Protein AF-A0AAV0PNU4-F1 (afdb_monomer_lite)

pLDDT: mean 87.77, std 17.34, range [29.95, 98.75]

Foldseek 3Di:
DDDDDDDDDDDDPDPPPPPPPPPPPDPPQPQDQVCVLCDPCNLVVLQVQDDPPFPQNVLADPVLLSVLCVLVVCQLGDPHVVVSSVSVVLLQVLLCVQCVSRRHQFDPPFDQQEDCVPVVQHADPPHRFFFGASLGGGHRVLQCVLCVSRVHNSRVCVCCLSVHSNSRSSSSSVCCVPFQVVCVVVHSLSSCCRSPVVVSPPPDDPDLLVVADPQFPQSVQQDPVLLVLLCVLVVCQLPDPDVQLSLLSVLLLQLQLCLVCVSRRHQFDPVQDAQEDDDPQQHADPPHRFFFGASLGGGHRVLQCVLCVSVVHRSRVCVCVLSVHSNSRSSSSSVLCVPFQVVCSVVASQSSCCRSPVCCAPPNPPPSQVSSLVSSCVSCVVVVHDRDPDNHD

InterPro domains:
  IPR000726 Glycoside hydrolase, family 19, catalytic [PF00182] (38-181)
  IPR000726 Glycoside hydrolase, family 19, catalytic [PF00182] (213-341)
  IPR000726 Glycoside hydrolase, family 19, catalytic [PS00773] (54-76)
  IPR023346 Lysozyme-like domain superfamily [SSF53955] (34-213)
  IPR023346 Lysozyme-like domain superfamily [SSF53955] (214-393)

Structure (mmCIF, N/CA/C/O backbone):
data_AF-A0AAV0PNU4-F1
#
_entry.id   AF-A0AAV0PNU4-F1
#
loop_
_atom_site.group_PDB
_atom_site.id
_atom_site.type_symbol
_atom_site.label_atom_id
_atom_site.label_alt_id
_atom_site.label_comp_id
_atom_site.label_asym_id
_atom_site.label_entity_id
_atom_site.label_seq_id
_atom_site.pdbx_PDB_ins_code
_atom_site.Cartn_x
_atom_site.Cartn_y
_atom_site.Cartn_z
_atom_site.occupancy
_atom_site.B_iso_or_equiv
_atom_site.auth_seq_id
_atom_site.auth_comp_id
_atom_site.auth_asym_id
_atom_site.auth_atom_id
_atom_site.pdbx_PDB_model_num
ATOM 1 N N . MET A 1 1 ? -22.277 74.198 -39.402 1.00 39.94 1 MET A N 1
ATOM 2 C CA . MET A 1 1 ? -22.805 73.094 -40.238 1.00 39.94 1 MET A CA 1
ATOM 3 C C . MET A 1 1 ? -21.822 71.935 -40.159 1.00 39.94 1 MET A C 1
ATOM 5 O O . MET A 1 1 ? -20.623 72.179 -40.187 1.00 39.94 1 MET A O 1
ATOM 9 N N . GLY A 1 2 ? -22.331 70.741 -39.853 1.00 39.53 2 GLY A N 1
ATOM 10 C CA . GLY A 1 2 ? -21.637 69.711 -39.074 1.00 39.53 2 GLY A CA 1
ATOM 11 C C . GLY A 1 2 ? -20.403 69.061 -39.706 1.00 39.53 2 GLY A C 1
ATOM 12 O O . GLY A 1 2 ? -20.359 68.792 -40.901 1.00 39.53 2 GLY A O 1
ATOM 13 N N . LYS A 1 3 ? -19.430 68.736 -38.848 1.00 36.88 3 LYS A N 1
ATOM 14 C CA . LYS A 1 3 ? -18.423 67.701 -39.097 1.00 36.88 3 LYS A CA 1
ATOM 15 C C . LYS A 1 3 ? -18.757 66.522 -38.186 1.00 36.88 3 LYS A C 1
ATOM 17 O O . LYS A 1 3 ? -18.605 66.619 -36.973 1.00 36.88 3 LYS A O 1
ATOM 22 N N . ILE A 1 4 ? -19.280 65.453 -38.782 1.00 37.50 4 ILE A N 1
ATOM 23 C CA . ILE A 1 4 ? -19.548 64.174 -38.122 1.00 37.50 4 ILE A CA 1
ATOM 24 C C . ILE A 1 4 ? -18.265 63.348 -38.194 1.00 37.50 4 ILE A C 1
ATOM 26 O O . ILE A 1 4 ? -17.731 63.095 -39.272 1.00 37.50 4 ILE A O 1
ATOM 30 N N . GLN A 1 5 ? -17.775 62.956 -37.026 1.00 32.78 5 GLN A N 1
ATOM 31 C CA . GLN A 1 5 ? -16.636 62.075 -36.823 1.00 32.78 5 GLN A CA 1
ATOM 32 C C . GLN A 1 5 ? -17.181 60.641 -36.706 1.00 32.78 5 GLN A C 1
ATOM 34 O O . GLN A 1 5 ? -17.927 60.340 -35.777 1.00 32.78 5 GLN A O 1
ATOM 39 N N . LEU A 1 6 ? -16.876 59.777 -37.681 1.00 30.64 6 LEU A N 1
ATOM 40 C CA . LEU A 1 6 ? -17.257 58.357 -37.683 1.00 30.64 6 LEU A CA 1
ATOM 41 C C . LEU A 1 6 ? -16.303 57.541 -36.789 1.00 30.64 6 LEU A C 1
ATOM 43 O O . LEU A 1 6 ? -15.090 57.623 -37.000 1.00 30.64 6 LEU A O 1
ATOM 47 N N . PRO A 1 7 ? -16.798 56.724 -35.840 1.00 32.44 7 PRO A N 1
ATOM 48 C CA . PRO A 1 7 ? -15.967 55.771 -35.121 1.00 32.44 7 PRO A CA 1
ATOM 49 C C . PRO A 1 7 ? -15.901 54.406 -35.827 1.00 32.44 7 PRO A C 1
ATOM 51 O O . PRO A 1 7 ? -16.824 53.971 -36.516 1.00 32.44 7 PRO A O 1
ATOM 54 N N . ALA A 1 8 ? -14.759 53.751 -35.628 1.00 33.91 8 ALA A N 1
ATOM 55 C CA . ALA A 1 8 ? -14.348 52.477 -36.197 1.00 33.91 8 ALA A CA 1
ATOM 56 C C . ALA A 1 8 ? -15.258 51.297 -35.806 1.00 33.91 8 ALA A C 1
ATOM 58 O O . ALA A 1 8 ? -15.574 51.104 -34.633 1.00 33.91 8 ALA A O 1
ATOM 59 N N . ILE A 1 9 ? -15.601 50.454 -36.786 1.00 33.66 9 ILE A N 1
ATOM 60 C CA . ILE A 1 9 ? -16.288 49.174 -36.571 1.00 33.66 9 I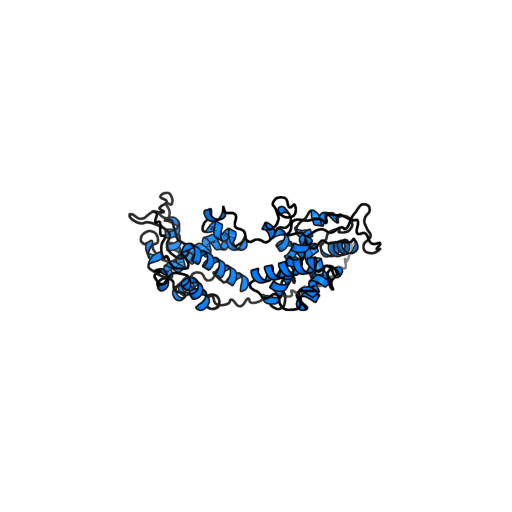LE A CA 1
ATOM 61 C C . ILE A 1 9 ? -15.236 48.062 -36.484 1.00 33.66 9 ILE A C 1
ATOM 63 O O . ILE A 1 9 ? -14.722 47.580 -37.494 1.00 33.66 9 ILE A O 1
ATOM 67 N N . ILE A 1 10 ? -14.928 47.649 -35.256 1.00 32.00 10 ILE A N 1
ATOM 68 C CA . ILE A 1 10 ? -14.170 46.435 -34.943 1.00 32.00 10 ILE A CA 1
ATOM 69 C C . ILE A 1 10 ? -15.092 45.232 -35.195 1.00 32.00 10 ILE A C 1
ATOM 71 O O . ILE A 1 10 ? -16.080 45.052 -34.488 1.00 32.00 10 ILE A O 1
ATOM 75 N N . HIS A 1 11 ? -14.775 44.392 -36.182 1.00 31.45 11 HIS A N 1
ATOM 76 C CA . HIS A 1 11 ? -15.418 43.084 -36.331 1.00 31.45 11 HIS A CA 1
ATOM 77 C C . HIS A 1 11 ? -14.762 42.088 -35.364 1.00 31.45 11 HIS A C 1
ATOM 79 O O . HIS A 1 11 ? -13.724 41.503 -35.664 1.00 31.45 11 HIS A O 1
ATOM 85 N N . VAL A 1 12 ? -15.366 41.896 -34.189 1.00 33.41 12 VAL A N 1
ATOM 86 C CA . VAL A 1 12 ? -15.076 40.745 -33.322 1.00 33.41 12 VAL A CA 1
ATOM 87 C C . VAL A 1 12 ? -15.868 39.555 -33.857 1.00 33.41 12 VAL A C 1
ATOM 89 O O . VAL A 1 12 ? -17.089 39.502 -33.729 1.00 33.41 12 VAL A O 1
ATOM 92 N N . VAL A 1 13 ? -15.179 38.587 -34.459 1.00 34.56 13 VAL A N 1
ATOM 93 C CA . VAL A 1 13 ? -15.757 37.272 -34.758 1.00 34.56 13 VAL A CA 1
ATOM 94 C C . VAL A 1 13 ? -15.889 36.516 -33.436 1.00 34.56 13 VAL A C 1
ATOM 96 O O . VAL A 1 13 ? -14.914 35.986 -32.907 1.00 34.56 13 VAL A O 1
ATOM 99 N N . ALA A 1 14 ? -17.097 36.489 -32.874 1.00 29.95 14 ALA A N 1
ATOM 100 C CA . ALA A 1 14 ? -17.421 35.649 -31.731 1.00 29.95 14 ALA A CA 1
ATOM 101 C C . ALA A 1 14 ? -17.581 34.193 -32.200 1.00 29.95 14 ALA A C 1
ATOM 103 O O . ALA A 1 14 ? -18.637 33.791 -32.685 1.00 29.95 14 ALA A O 1
ATOM 104 N N . VAL A 1 15 ? -16.525 33.389 -32.060 1.00 34.28 15 VAL A N 1
ATOM 105 C CA . VAL A 1 15 ? -16.642 31.928 -32.134 1.00 34.28 15 VAL A CA 1
ATOM 106 C C . VAL A 1 15 ? -17.295 31.460 -30.833 1.00 34.28 15 VAL A C 1
ATOM 108 O O . VAL A 1 15 ? -16.654 31.402 -29.785 1.00 34.28 15 VAL A O 1
ATOM 111 N N . LEU A 1 16 ? -18.591 31.152 -30.894 1.00 33.25 16 LEU A N 1
ATOM 112 C CA . LEU A 1 16 ? -19.321 30.452 -29.839 1.00 33.25 16 LEU A CA 1
ATOM 113 C C . LEU A 1 16 ? -18.743 29.037 -29.691 1.00 33.25 16 LEU A C 1
ATOM 115 O O . LEU A 1 16 ? -19.140 28.107 -30.388 1.00 33.25 16 LEU A O 1
ATOM 119 N N . VAL A 1 17 ? -17.791 28.867 -28.775 1.00 38.34 17 VAL A N 1
ATOM 120 C CA . VAL A 1 17 ? -17.401 27.541 -28.290 1.00 38.34 17 VAL A CA 1
ATOM 121 C C . VAL A 1 17 ? -18.458 27.120 -27.276 1.00 38.34 17 VAL A C 1
ATOM 123 O O . VAL A 1 17 ? -18.395 27.485 -26.104 1.00 38.34 17 VAL A O 1
ATOM 126 N N . SER A 1 18 ? -19.466 26.374 -27.726 1.00 38.66 18 SER A N 1
ATOM 127 C CA . SER A 1 18 ? -20.359 25.656 -26.822 1.00 38.66 18 SER A CA 1
ATOM 128 C C . SER A 1 18 ? -19.519 24.664 -26.020 1.00 38.66 18 SER A C 1
ATOM 130 O O . SER A 1 18 ? -19.119 23.614 -26.524 1.00 38.66 18 SER A O 1
ATOM 132 N N . ALA A 1 19 ? -19.211 25.009 -24.771 1.00 38.84 19 ALA A N 1
ATOM 133 C CA . ALA A 1 19 ? -18.625 24.080 -23.825 1.00 38.84 19 ALA A CA 1
ATOM 134 C C . ALA A 1 19 ? -19.654 22.974 -23.559 1.00 38.84 19 ALA A C 1
ATOM 136 O O . ALA A 1 19 ? -20.573 23.138 -22.758 1.00 38.84 19 ALA A O 1
ATOM 137 N N . ILE A 1 20 ? -19.518 21.845 -24.256 1.00 39.78 20 ILE A N 1
ATOM 138 C CA . ILE A 1 20 ? -20.181 20.605 -23.865 1.00 39.78 20 ILE A CA 1
ATOM 139 C C . ILE A 1 20 ? -19.539 20.208 -22.537 1.00 39.78 20 ILE A C 1
ATOM 141 O O . ILE A 1 20 ? -18.467 19.604 -22.492 1.00 39.78 20 ILE A O 1
ATOM 145 N N . VAL A 1 21 ? -20.179 20.597 -21.436 1.00 42.56 21 VAL A N 1
ATOM 146 C CA . VAL A 1 21 ? -19.888 20.042 -20.119 1.00 42.56 21 VAL A CA 1
ATOM 147 C C . VAL A 1 21 ? -20.352 18.593 -20.175 1.00 42.56 21 VAL A C 1
ATOM 149 O O . VAL A 1 21 ? -21.522 18.287 -19.958 1.00 42.56 21 VAL A O 1
ATOM 152 N N . ILE A 1 22 ? -19.432 17.694 -20.521 1.00 39.03 22 ILE A N 1
ATOM 153 C CA . ILE A 1 22 ? -19.620 16.262 -20.315 1.00 39.03 22 ILE A CA 1
ATOM 154 C C . ILE A 1 22 ? -19.656 16.077 -18.800 1.00 39.03 22 ILE A C 1
ATOM 156 O O . ILE A 1 22 ? -18.621 15.981 -18.139 1.00 39.03 22 ILE A O 1
ATOM 160 N N . THR A 1 23 ? -20.857 16.083 -18.230 1.00 40.22 23 THR A N 1
ATOM 161 C CA . THR A 1 23 ? -21.086 15.575 -16.885 1.00 40.22 23 THR A CA 1
ATOM 162 C C . THR A 1 23 ? -20.788 14.084 -16.941 1.00 40.22 23 THR A C 1
ATOM 164 O O . THR A 1 23 ? -21.595 13.275 -17.390 1.00 40.22 23 THR A O 1
ATOM 167 N N . ILE A 1 24 ? -19.570 13.712 -16.546 1.00 45.00 24 ILE A N 1
ATOM 168 C CA . ILE A 1 24 ? -19.250 12.316 -16.267 1.00 45.00 24 ILE A CA 1
ATOM 169 C C . ILE A 1 24 ? -20.234 11.906 -15.166 1.00 45.00 24 ILE A C 1
ATOM 171 O O . ILE A 1 24 ? -20.208 12.533 -14.101 1.00 45.00 24 ILE A O 1
ATOM 175 N N . PRO A 1 25 ? -21.130 10.929 -15.391 1.00 41.94 25 PRO A N 1
ATOM 176 C CA . PRO A 1 25 ? -22.017 10.486 -14.334 1.00 41.94 25 PRO A CA 1
ATOM 177 C C . PRO A 1 25 ? -21.121 10.003 -13.200 1.00 41.94 25 PRO A C 1
ATOM 179 O O . PRO A 1 25 ? -20.260 9.144 -13.410 1.00 41.94 25 PRO A O 1
ATOM 182 N N . ALA A 1 26 ? -21.275 10.603 -12.018 1.00 48.78 26 ALA A N 1
ATOM 183 C CA . ALA A 1 26 ? -20.614 10.114 -10.825 1.00 48.78 26 ALA A CA 1
ATOM 184 C C . ALA A 1 26 ? -20.934 8.622 -10.741 1.00 48.78 26 ALA A C 1
ATOM 186 O O . ALA A 1 26 ? -22.103 8.239 -10.673 1.00 48.78 26 ALA A O 1
ATOM 187 N N . THR A 1 27 ? -19.910 7.774 -10.837 1.00 48.50 27 THR A N 1
ATOM 188 C CA . THR A 1 27 ? -20.074 6.343 -10.618 1.00 48.50 27 THR A CA 1
ATOM 189 C C . THR A 1 27 ? -20.718 6.190 -9.255 1.00 48.50 27 THR A C 1
ATOM 191 O O . THR A 1 27 ? -20.093 6.497 -8.240 1.00 48.50 27 THR A O 1
ATOM 194 N N . VAL A 1 28 ? -21.981 5.766 -9.239 1.00 46.91 28 VAL A N 1
ATOM 195 C CA . VAL A 1 28 ? -22.682 5.411 -8.015 1.00 46.91 28 VAL A CA 1
ATOM 196 C C . VAL A 1 28 ? -21.935 4.208 -7.463 1.00 46.91 28 VAL A C 1
ATOM 198 O O . VAL A 1 28 ? -22.119 3.079 -7.916 1.00 46.91 28 VAL A O 1
ATOM 201 N N . VAL A 1 29 ? -21.015 4.451 -6.532 1.00 53.47 29 VAL A N 1
ATOM 202 C CA . VAL A 1 29 ? -20.399 3.380 -5.760 1.00 53.47 29 VAL A CA 1
ATOM 203 C C . VAL A 1 29 ? -21.537 2.803 -4.937 1.00 53.47 29 VAL A C 1
ATOM 205 O O . VAL A 1 29 ? -21.982 3.410 -3.966 1.00 53.47 29 VAL A O 1
ATOM 208 N N . VAL A 1 30 ? -22.078 1.665 -5.372 1.00 57.53 30 VAL A N 1
ATOM 209 C CA . VAL A 1 30 ? -23.112 0.960 -4.619 1.00 57.53 30 VAL A CA 1
ATOM 210 C C . VAL A 1 30 ? -22.484 0.572 -3.287 1.00 57.53 30 VAL A C 1
ATOM 212 O O . VAL A 1 30 ? -21.644 -0.328 -3.221 1.00 57.53 30 VAL A O 1
ATOM 215 N N . ALA A 1 31 ? -22.843 1.300 -2.231 1.00 65.94 31 ALA A N 1
ATOM 216 C CA . ALA A 1 31 ? -22.349 1.036 -0.894 1.00 65.94 31 ALA A CA 1
ATOM 217 C C . ALA A 1 31 ? -22.783 -0.380 -0.496 1.00 65.94 31 ALA A C 1
ATOM 219 O O . ALA A 1 31 ? -23.973 -0.680 -0.384 1.00 65.94 31 ALA A O 1
ATOM 220 N N . VAL A 1 32 ? -21.817 -1.282 -0.321 1.00 81.38 32 VAL A N 1
ATOM 221 C CA . VAL A 1 32 ? -22.105 -2.649 0.119 1.00 81.38 32 VAL A CA 1
ATOM 222 C C . VAL A 1 32 ? -22.530 -2.582 1.588 1.00 81.38 32 VAL A C 1
ATOM 224 O O . VAL A 1 32 ? -21.791 -2.012 2.391 1.00 81.38 32 VAL A O 1
ATOM 227 N N . PRO A 1 33 ? -23.685 -3.154 1.980 1.00 88.62 33 PRO A N 1
ATOM 228 C CA . PRO A 1 33 ? -24.103 -3.145 3.377 1.00 88.62 33 PRO A CA 1
ATOM 229 C C . PRO A 1 33 ? -23.025 -3.759 4.274 1.00 88.62 33 PRO A C 1
ATOM 231 O O . PRO A 1 33 ? -22.529 -4.845 3.968 1.00 88.62 33 PRO A O 1
ATOM 234 N N . LEU A 1 34 ? -22.710 -3.123 5.409 1.00 91.81 34 LEU A N 1
ATOM 235 C CA . LEU A 1 34 ? -21.653 -3.574 6.326 1.00 91.81 34 LEU A CA 1
ATOM 236 C C . LEU A 1 34 ? -21.794 -5.055 6.717 1.00 91.81 34 LEU A C 1
ATOM 238 O O . LEU A 1 34 ? -20.808 -5.783 6.791 1.00 91.81 34 LEU A O 1
ATOM 242 N N . GLY A 1 35 ? -23.027 -5.541 6.890 1.00 92.38 35 GLY A N 1
ATOM 243 C CA . GLY A 1 35 ? -23.299 -6.951 7.184 1.00 92.38 35 GLY A CA 1
ATOM 244 C C . GLY A 1 35 ? -22.884 -7.932 6.077 1.00 92.38 35 GLY A C 1
ATOM 245 O O . GLY A 1 35 ? -22.665 -9.103 6.370 1.00 92.38 35 GLY A O 1
ATOM 246 N N . ARG A 1 36 ? -22.750 -7.493 4.821 1.00 92.50 36 ARG A N 1
ATOM 247 C CA . ARG A 1 36 ? -22.209 -8.326 3.732 1.00 92.50 36 ARG A CA 1
ATOM 248 C C . ARG A 1 36 ? -20.682 -8.346 3.711 1.00 92.50 36 ARG A C 1
ATOM 250 O O . ARG A 1 36 ? -20.121 -9.298 3.185 1.00 92.50 36 ARG A O 1
ATOM 257 N N . LEU A 1 37 ? -20.027 -7.326 4.268 1.00 92.69 37 LEU A N 1
ATOM 258 C CA . LEU A 1 37 ? -18.568 -7.273 4.398 1.00 92.69 37 LEU A CA 1
ATOM 259 C C . LEU A 1 37 ? -18.102 -8.015 5.657 1.00 92.69 37 LEU A C 1
ATOM 261 O O . LEU A 1 37 ? -17.225 -8.868 5.588 1.00 92.69 37 LEU A O 1
ATOM 265 N N . VAL A 1 38 ? -18.749 -7.755 6.795 1.00 95.88 38 VAL A N 1
ATOM 266 C CA . VAL A 1 38 ? -18.541 -8.485 8.05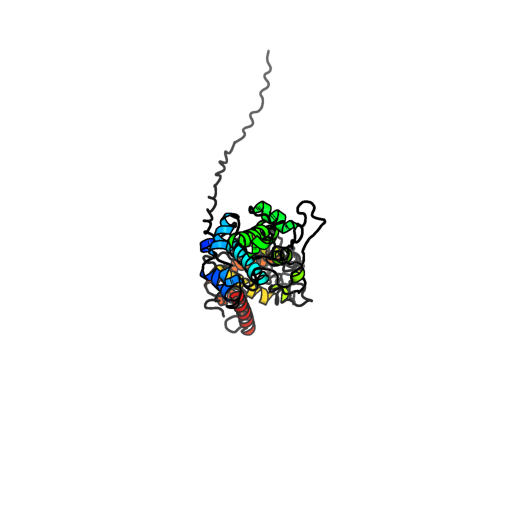0 1.00 95.88 38 VAL A CA 1
ATOM 267 C C . VAL A 1 38 ? -19.492 -9.674 8.052 1.00 95.88 38 VAL A C 1
ATOM 269 O O . VAL A 1 38 ? -20.596 -9.600 8.594 1.00 95.88 38 VAL A O 1
ATOM 272 N N . THR A 1 39 ? -19.116 -10.763 7.385 1.00 96.25 39 THR A N 1
ATOM 273 C CA . THR A 1 39 ? -19.926 -11.990 7.332 1.00 96.25 39 THR A CA 1
ATOM 274 C C . THR A 1 39 ? -19.914 -12.723 8.683 1.00 96.25 39 THR A C 1
ATOM 276 O O . THR A 1 39 ? -19.057 -12.451 9.530 1.00 96.25 39 THR A O 1
ATOM 279 N N . PRO A 1 40 ? -20.865 -13.644 8.939 1.00 96.50 40 PRO A N 1
ATOM 280 C CA . PRO A 1 40 ? -20.784 -14.534 10.097 1.00 96.50 40 PRO A CA 1
ATOM 281 C C . PRO A 1 40 ? -19.468 -15.312 10.138 1.00 96.50 40 PRO A C 1
ATOM 283 O O . PRO A 1 40 ? -18.855 -15.391 11.194 1.00 96.50 40 PRO A O 1
ATOM 286 N N . GLU A 1 41 ? -19.015 -15.821 8.992 1.00 95.62 41 GLU A N 1
ATOM 287 C CA . GLU A 1 41 ? -17.754 -16.553 8.860 1.00 95.62 41 GLU A CA 1
ATOM 288 C C . GLU A 1 41 ? -16.550 -15.687 9.242 1.00 95.62 41 GLU A C 1
ATOM 290 O O . GLU A 1 41 ? -15.791 -16.068 10.124 1.00 95.62 41 GLU A O 1
ATOM 295 N N . PHE A 1 42 ? -16.424 -14.484 8.670 1.00 94.50 42 PHE A N 1
ATOM 296 C CA . PHE A 1 42 ? -15.341 -13.553 9.000 1.00 94.50 42 PHE A CA 1
ATOM 297 C C . PHE A 1 42 ? -15.273 -13.270 10.507 1.00 94.50 42 PHE A C 1
ATOM 299 O O . PHE A 1 42 ? -14.218 -13.407 11.123 1.00 94.50 42 PHE A O 1
ATOM 306 N N . PHE A 1 43 ? -16.411 -12.921 11.115 1.00 96.12 43 PHE A N 1
ATOM 307 C CA . PHE A 1 43 ? -16.464 -12.597 12.541 1.00 96.12 43 PHE A CA 1
ATOM 308 C C . PHE A 1 43 ? -16.158 -13.822 13.417 1.00 96.12 43 PHE A C 1
ATOM 310 O O . PHE A 1 43 ? -15.413 -13.726 14.392 1.00 96.12 43 PHE A O 1
ATOM 317 N N . ASN A 1 44 ? -16.719 -14.984 13.070 1.00 92.44 44 ASN A N 1
ATOM 318 C CA . ASN A 1 44 ? -16.493 -16.219 13.814 1.00 92.44 44 ASN A CA 1
ATOM 319 C C . ASN A 1 44 ? -15.044 -16.699 13.687 1.00 92.44 44 ASN A C 1
ATOM 321 O O . ASN A 1 44 ? -14.515 -17.207 14.667 1.00 92.44 44 ASN A O 1
ATOM 325 N N . ASN A 1 45 ? -14.384 -16.495 12.546 1.00 93.19 45 ASN A N 1
ATOM 326 C CA . ASN A 1 45 ? -12.981 -16.867 12.355 1.00 93.19 45 ASN A CA 1
ATOM 327 C C . ASN A 1 45 ? -12.041 -16.115 13.303 1.00 93.19 45 ASN A C 1
ATOM 329 O O . ASN A 1 45 ? -11.078 -16.706 13.773 1.00 93.19 45 ASN A O 1
ATOM 333 N N . ILE A 1 46 ? -12.326 -14.848 13.619 1.00 91.44 46 ILE A N 1
ATOM 334 C CA . ILE A 1 46 ? -11.579 -14.102 14.645 1.00 91.44 46 ILE A CA 1
ATOM 335 C C . ILE A 1 46 ? -11.859 -14.716 16.016 1.00 91.44 46 ILE A C 1
ATOM 337 O O . ILE A 1 46 ? -10.965 -15.237 16.671 1.00 91.44 46 ILE A O 1
ATOM 341 N N . ARG A 1 47 ? -13.136 -14.743 16.409 1.00 91.56 47 ARG A N 1
ATOM 342 C CA . ARG A 1 47 ? -13.570 -15.198 17.737 1.00 91.56 47 ARG A CA 1
ATOM 343 C C . ARG A 1 47 ? -13.168 -16.645 18.056 1.00 91.56 47 ARG A C 1
ATOM 345 O O . ARG A 1 47 ? -13.011 -17.006 19.219 1.00 91.56 47 ARG A O 1
ATOM 352 N N . ASN A 1 48 ? -13.056 -17.504 17.047 1.00 90.94 48 ASN A N 1
ATOM 353 C CA . ASN A 1 48 ? -12.711 -18.913 17.227 1.00 90.94 48 ASN A CA 1
ATOM 354 C C . ASN A 1 48 ? -11.219 -19.140 17.508 1.00 90.94 48 ASN A C 1
ATOM 356 O O . ASN A 1 48 ? -10.880 -20.237 17.943 1.00 90.94 48 ASN A O 1
ATOM 360 N N . LYS A 1 49 ? -10.355 -18.135 17.308 1.00 89.62 49 LYS A N 1
ATOM 361 C CA . LYS A 1 49 ? -8.946 -18.198 17.725 1.00 89.62 49 LYS A CA 1
ATOM 362 C C . LYS A 1 49 ? -8.789 -18.136 19.243 1.00 89.62 49 L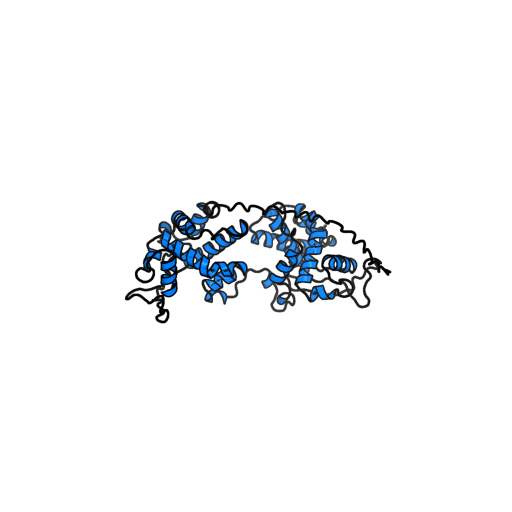YS A C 1
ATOM 364 O O . LYS A 1 49 ? -7.904 -18.785 19.789 1.00 89.62 49 LYS A O 1
ATOM 369 N N . ALA A 1 50 ? -9.674 -17.409 19.925 1.00 89.69 50 ALA A N 1
ATOM 370 C CA . ALA A 1 50 ? -9.715 -17.386 21.379 1.00 89.69 50 ALA A CA 1
ATOM 371 C C . ALA A 1 50 ? -10.068 -18.772 21.954 1.00 89.69 50 ALA A C 1
ATOM 373 O O . ALA A 1 50 ? -10.834 -19.543 21.361 1.00 89.69 50 ALA A O 1
ATOM 374 N N . GLY A 1 51 ? -9.561 -19.071 23.153 1.00 87.19 51 GLY A N 1
ATOM 375 C CA . GLY A 1 51 ? -9.866 -20.301 23.892 1.00 87.19 51 GLY A CA 1
ATOM 376 C C . GLY A 1 51 ? -11.369 -20.500 24.128 1.00 87.19 51 GLY A C 1
ATOM 377 O O . GLY A 1 51 ? -12.159 -19.556 24.130 1.00 87.19 51 GLY A O 1
ATOM 378 N N . SER A 1 52 ? -11.826 -21.746 24.280 1.00 86.38 52 SER A N 1
ATOM 379 C CA . SER A 1 52 ? -13.245 -22.065 24.545 1.00 86.38 52 SER A CA 1
ATOM 380 C C . SER A 1 52 ? -13.769 -21.470 25.857 1.00 86.38 52 SER A C 1
ATOM 382 O O . SER A 1 52 ? -14.945 -21.135 25.933 1.00 86.38 52 SER A O 1
ATOM 384 N N . ASN A 1 53 ? -12.897 -21.280 26.847 1.00 88.31 53 ASN A N 1
ATOM 385 C CA . ASN A 1 53 ? -13.191 -20.706 28.162 1.00 88.31 53 ASN A CA 1
ATOM 386 C C . ASN A 1 53 ? -13.209 -19.164 28.193 1.00 88.31 53 ASN A C 1
ATOM 388 O O . ASN A 1 53 ? -13.473 -18.575 29.240 1.00 88.31 53 ASN A O 1
ATOM 392 N N . CYS A 1 54 ? -12.933 -18.494 27.073 1.00 91.38 54 CYS A N 1
ATOM 393 C CA . CYS A 1 54 ? -12.889 -17.039 27.018 1.00 91.38 54 CYS A CA 1
ATOM 394 C C . CYS A 1 54 ? -14.269 -16.400 27.233 1.00 91.38 54 CYS A C 1
ATOM 396 O O . CYS A 1 54 ? -15.186 -16.587 26.429 1.00 91.38 54 CYS A O 1
ATOM 398 N N . LYS A 1 55 ? -14.385 -15.549 28.264 1.00 88.62 55 LYS A N 1
ATOM 399 C CA . LYS A 1 55 ? -15.600 -14.777 28.596 1.00 88.62 55 LYS A CA 1
ATOM 400 C C . LYS A 1 55 ? -16.164 -14.024 27.382 1.00 88.62 55 LYS A C 1
ATOM 402 O O . LYS A 1 55 ? -17.378 -13.985 27.170 1.00 88.62 55 LYS A O 1
ATOM 407 N N . GLY A 1 56 ? -15.285 -13.461 26.555 1.00 90.75 56 GLY A N 1
ATOM 408 C CA . GLY A 1 56 ? -15.641 -12.689 25.371 1.00 90.75 56 GLY A CA 1
ATOM 409 C C . GLY A 1 56 ? -16.387 -13.473 24.282 1.00 90.75 56 GLY A C 1
ATOM 410 O O . GLY A 1 56 ? -17.147 -12.862 23.530 1.00 90.75 56 GLY A O 1
ATOM 411 N N . LYS A 1 57 ? -16.299 -14.814 24.233 1.00 88.31 57 LYS A N 1
ATOM 412 C CA . LYS A 1 57 ? -16.964 -15.626 23.189 1.00 88.31 57 LYS A CA 1
ATOM 413 C C . LYS A 1 57 ? -18.483 -15.472 23.159 1.00 88.31 57 LYS A C 1
ATOM 415 O O . LYS A 1 57 ? -19.085 -15.488 22.080 1.00 88.31 57 LYS A O 1
ATOM 420 N N . HIS A 1 58 ? -19.097 -15.322 24.329 1.00 88.50 58 HIS A N 1
ATOM 421 C CA . HIS A 1 58 ? -20.544 -15.140 24.463 1.00 88.50 58 HIS A CA 1
ATOM 422 C C . HIS A 1 58 ? -20.945 -13.665 24.543 1.00 88.50 58 HIS A C 1
ATOM 424 O O . HIS A 1 58 ? -22.079 -13.315 24.217 1.00 88.50 58 HIS A O 1
ATOM 430 N N . PHE A 1 59 ? -20.009 -12.797 24.928 1.00 95.94 59 PHE A N 1
ATOM 431 C CA . PHE A 1 59 ? -20.231 -11.363 25.054 1.00 95.94 59 PHE A CA 1
ATOM 432 C C . PHE A 1 59 ? -20.154 -10.642 23.699 1.00 95.94 59 PHE A C 1
ATOM 434 O O . PHE A 1 59 ? -21.089 -9.947 23.295 1.00 95.94 59 PHE A O 1
ATOM 441 N N . TYR A 1 60 ? -19.073 -10.848 22.942 1.00 97.00 60 TYR A N 1
ATOM 442 C CA . TYR A 1 60 ? -18.871 -10.219 21.642 1.00 97.00 60 TYR A CA 1
ATOM 443 C C . TYR A 1 60 ? -19.650 -10.949 20.554 1.00 97.00 60 TYR A C 1
ATOM 445 O O . TYR A 1 60 ? -19.274 -12.019 20.073 1.00 97.00 60 TYR A O 1
ATOM 453 N N . THR A 1 61 ? -20.750 -10.335 20.116 1.00 97.12 61 THR A N 1
ATOM 454 C CA . THR A 1 61 ? -21.572 -10.883 19.034 1.00 97.12 61 THR A CA 1
ATOM 455 C C . THR A 1 61 ? -21.568 -9.980 17.810 1.00 97.12 61 THR A C 1
ATOM 457 O O . THR A 1 61 ? -21.704 -8.758 17.912 1.00 97.12 61 THR A O 1
ATOM 460 N N . ARG A 1 62 ? -21.529 -10.597 16.624 1.00 97.69 62 ARG A N 1
ATOM 461 C CA . ARG A 1 62 ? -21.712 -9.905 15.341 1.00 97.69 62 ARG A CA 1
ATOM 462 C C . ARG A 1 62 ? -23.011 -9.098 15.301 1.00 97.69 62 ARG A C 1
ATOM 464 O O . ARG A 1 62 ? -23.056 -8.015 14.729 1.00 97.69 62 ARG A O 1
ATOM 471 N N . ARG A 1 63 ? -24.082 -9.618 15.910 1.00 97.94 63 ARG A N 1
ATOM 472 C CA . ARG A 1 63 ? -25.375 -8.924 15.998 1.00 97.94 63 ARG A CA 1
ATOM 473 C C . ARG A 1 63 ? -25.251 -7.615 16.777 1.00 97.94 63 ARG A C 1
ATOM 475 O O . ARG A 1 63 ? -25.769 -6.600 16.319 1.00 97.94 63 ARG A O 1
ATOM 482 N N . ALA A 1 64 ? -24.571 -7.634 17.923 1.00 98.38 64 ALA A N 1
ATOM 483 C CA . ALA A 1 64 ? -24.347 -6.431 18.712 1.00 98.38 64 ALA A CA 1
ATOM 484 C C . ALA A 1 64 ? -23.445 -5.431 17.974 1.00 98.38 64 ALA A C 1
ATOM 486 O O . ALA A 1 64 ? -23.786 -4.252 17.927 1.00 98.38 64 ALA A O 1
ATOM 487 N N . PHE A 1 65 ? -22.393 -5.911 17.299 1.00 98.44 65 PHE A N 1
ATOM 488 C CA . PHE A 1 65 ? -21.544 -5.087 16.432 1.00 98.44 65 PHE A CA 1
ATOM 489 C C . PHE A 1 65 ? -22.356 -4.377 15.342 1.00 98.44 65 PHE A C 1
ATOM 491 O O . PHE A 1 65 ? -22.330 -3.155 15.248 1.00 98.44 65 PHE A O 1
ATOM 498 N N . LEU A 1 66 ? -23.154 -5.116 14.563 1.00 98.25 66 LEU A N 1
ATOM 499 C CA . LEU A 1 66 ? -23.973 -4.525 13.499 1.00 98.25 66 LEU A CA 1
ATOM 500 C C . LEU A 1 66 ? -25.050 -3.579 14.041 1.00 98.25 66 LEU A C 1
ATOM 502 O O . LEU A 1 66 ? -25.410 -2.618 13.366 1.00 98.25 66 LEU A O 1
ATOM 506 N N . LYS A 1 67 ? -25.575 -3.832 15.248 1.00 98.44 67 LYS A N 1
ATOM 507 C CA . LYS A 1 67 ? -26.511 -2.919 15.915 1.00 98.44 67 LYS A CA 1
ATOM 508 C C . LYS A 1 67 ? -25.818 -1.616 16.321 1.00 98.44 67 LYS A C 1
ATOM 510 O O . LYS A 1 67 ? -26.381 -0.556 16.075 1.00 98.44 67 LYS A O 1
ATOM 515 N N . ALA A 1 68 ? -24.615 -1.689 16.891 1.00 98.38 68 ALA A N 1
ATOM 516 C CA . ALA A 1 68 ? -23.812 -0.522 17.253 1.00 98.38 68 ALA A CA 1
ATOM 517 C C . ALA A 1 68 ? -23.365 0.285 16.024 1.00 98.38 68 ALA A C 1
ATOM 519 O O . ALA A 1 68 ? -23.467 1.509 16.025 1.00 98.38 68 ALA A O 1
ATOM 520 N N . ALA A 1 69 ? -22.961 -0.391 14.944 1.00 97.56 69 ALA A N 1
ATOM 521 C CA . ALA A 1 69 ? -22.507 0.235 13.702 1.00 97.56 69 ALA A CA 1
ATOM 522 C C . ALA A 1 69 ? -23.557 1.138 13.038 1.00 97.56 69 ALA A C 1
ATOM 524 O O . ALA A 1 69 ? -23.195 2.079 12.339 1.00 97.56 69 ALA A O 1
ATOM 525 N N . LYS A 1 70 ? -24.854 0.934 13.310 1.00 96.44 70 LYS A N 1
ATOM 526 C CA . LYS A 1 70 ? -25.916 1.848 12.853 1.00 96.44 70 LYS A CA 1
ATOM 527 C C . LYS A 1 70 ? -25.758 3.275 13.396 1.00 96.44 70 LYS A C 1
ATOM 529 O O . LYS A 1 70 ? -26.217 4.206 12.748 1.00 96.44 70 LYS A O 1
ATOM 534 N N . SER A 1 71 ? -25.109 3.454 14.549 1.00 97.25 71 SER A N 1
ATOM 535 C CA . SER A 1 71 ? -24.784 4.775 15.110 1.00 97.25 71 SER A CA 1
ATOM 536 C C . SER A 1 71 ? -23.563 5.430 14.448 1.00 97.25 71 SER A C 1
ATOM 538 O O . SER A 1 71 ? -23.321 6.612 14.666 1.00 97.25 71 SER A O 1
ATOM 540 N N . TYR A 1 72 ? -22.821 4.692 13.616 1.00 96.44 72 TYR A N 1
ATOM 541 C CA . TYR A 1 72 ? -21.597 5.138 12.945 1.00 96.44 72 TYR A CA 1
ATOM 542 C C . TYR A 1 72 ? -21.681 4.882 11.432 1.00 96.44 72 TYR A C 1
ATOM 544 O O . TYR A 1 72 ? -20.875 4.129 10.886 1.00 96.44 72 TYR A O 1
ATOM 552 N N . PRO A 1 73 ? -22.632 5.511 10.712 1.00 92.06 73 PRO A N 1
ATOM 553 C CA . PRO A 1 73 ? -22.963 5.162 9.325 1.00 92.06 73 PRO A CA 1
ATOM 554 C C . PRO A 1 73 ? -21.830 5.401 8.319 1.00 92.06 73 PRO A C 1
ATOM 556 O O . PRO A 1 73 ? -21.899 4.917 7.196 1.00 92.06 73 PRO A O 1
ATOM 559 N N . ARG A 1 74 ? -20.781 6.144 8.694 1.00 91.38 74 ARG A N 1
ATOM 560 C CA . ARG A 1 74 ? -19.600 6.329 7.844 1.00 91.38 74 ARG A CA 1
ATOM 561 C C . ARG A 1 74 ? -18.593 5.181 7.962 1.00 91.38 74 ARG A C 1
ATOM 563 O O . ARG A 1 74 ? -17.686 5.132 7.137 1.00 91.38 74 ARG A O 1
ATOM 570 N N . PHE A 1 75 ? -18.628 4.368 9.017 1.00 93.62 75 PHE A N 1
ATOM 571 C CA . PHE A 1 75 ? -17.659 3.286 9.234 1.00 93.62 75 PHE A CA 1
ATOM 572 C C . PHE A 1 75 ? -17.879 2.159 8.220 1.00 93.62 75 PHE A C 1
ATOM 574 O O . PHE A 1 75 ? -19.010 1.711 8.038 1.00 93.62 75 PHE A O 1
ATOM 581 N N . GLY A 1 76 ? -16.813 1.697 7.561 1.00 89.81 76 GLY A N 1
ATOM 582 C CA . GLY A 1 76 ? -16.904 0.673 6.517 1.00 89.81 76 GLY A CA 1
ATOM 583 C C . GLY A 1 76 ? -17.650 1.155 5.268 1.00 89.81 76 GLY A C 1
ATOM 584 O O . GLY A 1 76 ? -18.160 0.341 4.501 1.00 89.81 76 GLY A O 1
ATOM 585 N N . HIS A 1 77 ? -17.732 2.475 5.088 1.00 88.31 77 HIS A N 1
ATOM 586 C CA . HIS A 1 77 ? -18.377 3.151 3.967 1.00 88.31 77 HIS A CA 1
ATOM 587 C C . HIS A 1 77 ? -17.450 4.273 3.469 1.00 88.31 77 HIS A C 1
ATOM 589 O O . HIS A 1 77 ? -17.661 5.457 3.743 1.00 88.31 77 HIS A O 1
ATOM 595 N N . LEU A 1 78 ? -16.370 3.865 2.798 1.00 80.94 78 LEU A N 1
ATOM 596 C CA . LEU A 1 78 ? -15.367 4.730 2.162 1.00 80.94 78 LEU A CA 1
ATOM 597 C C . LEU A 1 78 ? -15.591 4.845 0.644 1.00 80.94 78 LEU A C 1
ATOM 599 O O . LEU A 1 78 ? -16.538 4.274 0.101 1.00 80.94 78 LEU A O 1
ATOM 603 N N . ASP A 1 79 ? -14.696 5.566 -0.038 1.00 77.12 79 ASP A N 1
ATOM 604 C CA . ASP A 1 79 ? -14.811 5.949 -1.453 1.00 77.12 79 ASP A CA 1
ATOM 605 C C . ASP A 1 79 ? -14.816 4.728 -2.403 1.00 77.12 79 ASP A C 1
ATOM 607 O O . ASP A 1 79 ? -15.206 4.826 -3.566 1.00 77.12 79 ASP A O 1
ATOM 611 N N . SER A 1 80 ? -14.428 3.544 -1.911 1.00 81.06 80 SER A N 1
ATOM 612 C CA . SER A 1 80 ? -14.586 2.267 -2.613 1.00 81.06 80 SER A CA 1
ATOM 613 C C . SER A 1 80 ? -14.885 1.096 -1.668 1.00 81.06 80 SER A C 1
ATOM 615 O O . SER A 1 80 ? -14.599 1.130 -0.467 1.00 81.06 80 SER A O 1
ATOM 617 N N . VAL A 1 81 ? -15.401 -0.004 -2.231 1.00 82.31 81 VAL A N 1
ATOM 618 C CA . VAL A 1 81 ? -15.589 -1.277 -1.507 1.00 82.31 81 VAL A CA 1
ATOM 619 C C . VAL A 1 81 ? -14.265 -1.802 -0.946 1.00 82.31 81 VAL A C 1
ATOM 621 O O . VAL A 1 81 ? -14.231 -2.340 0.156 1.00 82.31 81 VAL A O 1
ATOM 624 N N . GLU A 1 82 ? -13.163 -1.631 -1.676 1.00 81.62 82 GLU A N 1
ATOM 625 C CA . GLU A 1 82 ? -11.848 -2.103 -1.239 1.00 81.62 82 GLU A CA 1
ATOM 626 C C . GLU A 1 82 ? -11.270 -1.253 -0.103 1.00 81.62 82 GLU A C 1
ATOM 628 O O . GLU A 1 82 ? -10.648 -1.800 0.802 1.00 81.62 82 GLU A O 1
ATOM 633 N N . GLU A 1 83 ? -11.503 0.061 -0.098 1.00 82.44 83 GLU A N 1
ATOM 634 C CA . GLU A 1 83 ? -11.183 0.905 1.062 1.00 82.44 83 GLU A CA 1
ATOM 635 C C . GLU A 1 83 ? -12.036 0.542 2.271 1.00 82.44 83 GLU A C 1
ATOM 637 O O . GLU A 1 83 ? -11.506 0.359 3.359 1.00 82.44 83 GLU A O 1
ATOM 642 N N . SER A 1 84 ? -13.333 0.324 2.064 1.00 88.69 84 SER A N 1
ATOM 643 C CA . SER A 1 84 ? -14.247 -0.098 3.128 1.00 88.69 84 SER A CA 1
ATOM 644 C C . SER A 1 84 ? -13.811 -1.423 3.766 1.00 88.69 84 SER A C 1
ATOM 646 O O . SER A 1 84 ? -13.804 -1.560 4.986 1.00 88.69 84 SER A O 1
ATOM 648 N N . LYS A 1 85 ? -13.382 -2.400 2.953 1.00 89.75 85 LYS A N 1
ATOM 649 C CA . LYS A 1 85 ? -12.805 -3.661 3.446 1.00 89.75 85 LYS A CA 1
ATOM 650 C C . LYS A 1 85 ? -11.503 -3.444 4.217 1.00 89.75 85 LYS A C 1
ATOM 652 O O . LYS A 1 85 ? -11.283 -4.152 5.195 1.00 89.75 85 LYS A O 1
ATOM 657 N N . ARG A 1 86 ? -10.648 -2.507 3.787 1.00 88.50 86 ARG A N 1
ATOM 658 C CA . ARG A 1 86 ? -9.401 -2.172 4.493 1.00 88.50 86 ARG A CA 1
ATOM 659 C C . ARG A 1 86 ? -9.673 -1.556 5.861 1.00 88.50 86 ARG A C 1
ATOM 661 O O . ARG A 1 86 ? -9.073 -2.028 6.818 1.00 88.50 86 ARG A O 1
ATOM 668 N N . GLU A 1 87 ? -10.619 -0.624 5.965 1.00 92.62 87 GLU A N 1
ATOM 669 C CA . GLU A 1 87 ? -11.014 -0.025 7.250 1.00 92.62 87 GLU A CA 1
ATOM 670 C C . GLU A 1 87 ? -11.537 -1.095 8.212 1.00 92.62 87 GLU A C 1
ATOM 672 O O . GLU A 1 87 ? -11.091 -1.192 9.353 1.00 92.62 87 GLU A O 1
ATOM 677 N N . ILE A 1 88 ? -12.432 -1.964 7.728 1.00 95.25 88 ILE A N 1
ATOM 678 C CA . ILE A 1 88 ? -12.983 -3.073 8.517 1.00 95.25 88 ILE A CA 1
ATOM 679 C C . ILE A 1 88 ? -11.871 -4.028 8.965 1.00 95.25 88 ILE A C 1
ATOM 681 O O . ILE A 1 88 ? -11.836 -4.421 10.130 1.00 95.25 88 ILE A O 1
ATOM 685 N N . ALA A 1 89 ? -10.963 -4.406 8.063 1.00 92.69 89 ALA A N 1
ATOM 686 C CA . ALA A 1 89 ? -9.856 -5.299 8.386 1.00 92.69 89 ALA A CA 1
ATOM 687 C C . ALA A 1 89 ? -8.903 -4.674 9.413 1.00 92.69 89 ALA A C 1
ATOM 689 O O . ALA A 1 89 ? -8.535 -5.346 10.371 1.00 92.69 89 ALA A O 1
ATOM 690 N N . ALA A 1 90 ? -8.552 -3.396 9.250 1.00 91.38 90 ALA A N 1
ATOM 691 C CA . ALA A 1 90 ? -7.698 -2.671 10.180 1.00 91.38 90 ALA A CA 1
ATOM 692 C C . ALA A 1 90 ? -8.343 -2.577 11.569 1.00 91.38 90 ALA A C 1
ATOM 694 O O . ALA A 1 90 ? -7.716 -2.942 12.559 1.00 91.38 90 ALA A O 1
ATOM 695 N N . PHE A 1 91 ? -9.618 -2.181 11.638 1.00 96.19 91 PHE A N 1
ATOM 696 C CA . PHE A 1 91 ? -10.376 -2.127 12.887 1.00 96.19 91 PHE A CA 1
ATOM 697 C C . PHE A 1 91 ? -10.389 -3.482 13.603 1.00 96.19 91 PHE A C 1
ATOM 699 O O . PHE A 1 91 ? -10.045 -3.562 14.778 1.00 96.19 91 PHE A O 1
ATOM 706 N N . PHE A 1 92 ? -10.741 -4.566 12.902 1.00 96.81 92 PHE A N 1
ATOM 707 C CA . PHE A 1 92 ? -10.798 -5.894 13.516 1.00 96.81 92 PHE A CA 1
ATOM 708 C C . PHE A 1 92 ? -9.419 -6.480 13.849 1.00 96.81 92 PHE A C 1
ATOM 710 O O . PHE A 1 92 ? -9.338 -7.300 14.762 1.00 96.81 92 PHE A O 1
ATOM 717 N N . ALA A 1 93 ? -8.347 -6.072 13.164 1.00 91.81 93 ALA A N 1
ATOM 718 C CA . ALA A 1 93 ? -6.981 -6.451 13.526 1.00 91.81 93 ALA A CA 1
ATOM 719 C C . ALA A 1 93 ? -6.599 -5.873 14.895 1.00 91.81 93 ALA A C 1
ATOM 721 O O . ALA A 1 93 ? -6.193 -6.631 15.772 1.00 91.81 93 ALA A O 1
ATOM 722 N N . HIS A 1 94 ? -6.842 -4.575 15.105 1.00 92.88 94 HIS A N 1
ATOM 723 C CA . HIS A 1 94 ? -6.662 -3.936 16.412 1.00 92.88 94 HIS A CA 1
ATOM 724 C C . HIS A 1 94 ? -7.537 -4.576 17.473 1.00 92.88 94 HIS A C 1
ATOM 726 O O . HIS A 1 94 ? -7.037 -4.989 18.505 1.00 92.88 94 HIS A O 1
ATOM 732 N N . VAL A 1 95 ? -8.826 -4.773 17.185 1.00 95.94 95 VAL A N 1
ATOM 733 C CA . VAL A 1 95 ? -9.726 -5.445 18.129 1.00 95.94 95 VAL A CA 1
ATOM 734 C C . VAL A 1 95 ? -9.205 -6.819 18.536 1.00 95.94 95 VAL A C 1
ATOM 736 O O . VAL A 1 95 ? -9.282 -7.183 19.705 1.00 95.94 95 VAL A O 1
ATOM 739 N N . SER A 1 96 ? -8.682 -7.591 17.585 1.00 92.81 96 SER A N 1
ATOM 740 C CA . SER A 1 96 ? -8.125 -8.912 17.872 1.00 92.81 96 SER A CA 1
ATOM 741 C C . SER A 1 96 ? -6.904 -8.807 18.785 1.00 92.81 96 SER A C 1
ATOM 743 O O . SER A 1 96 ? -6.838 -9.522 19.777 1.00 92.81 96 SER A O 1
ATOM 745 N N . HIS A 1 97 ? -5.979 -7.892 18.499 1.00 89.88 97 HIS A N 1
ATOM 746 C CA . HIS A 1 97 ? -4.793 -7.660 19.327 1.00 89.88 97 HIS A CA 1
ATOM 747 C C . HIS A 1 97 ? -5.162 -7.223 20.752 1.00 89.88 97 HIS A C 1
ATOM 749 O O . HIS A 1 97 ? -4.834 -7.903 21.720 1.00 89.88 97 HIS A O 1
ATOM 755 N N . GLU A 1 98 ? -5.971 -6.171 20.866 1.00 89.25 98 GLU A N 1
ATOM 756 C CA . GLU A 1 98 ? -6.358 -5.520 22.124 1.00 89.25 98 GLU A CA 1
ATOM 757 C C . GLU A 1 98 ? -7.208 -6.397 23.058 1.00 89.25 98 GLU A C 1
ATOM 759 O O . GLU A 1 98 ? -7.351 -6.116 24.248 1.00 89.25 98 GLU A O 1
ATOM 764 N N . THR A 1 99 ? -7.830 -7.455 22.534 1.00 92.94 99 THR A N 1
ATOM 765 C CA . THR A 1 99 ? -8.717 -8.332 23.318 1.00 92.94 99 THR A CA 1
ATOM 766 C C . THR A 1 99 ? -8.264 -9.785 23.371 1.00 92.94 99 THR A C 1
ATOM 768 O O . THR A 1 99 ? -8.967 -10.606 23.968 1.00 92.94 99 THR A O 1
ATOM 771 N N . GLY A 1 100 ? -7.135 -10.134 22.744 1.00 91.31 100 GLY A N 1
ATOM 772 C CA . GLY A 1 100 ? -6.728 -11.528 22.556 1.00 91.31 100 GLY A CA 1
ATOM 773 C C . GLY A 1 100 ? -7.770 -12.317 21.756 1.00 91.31 100 GLY A C 1
ATOM 774 O O . GLY A 1 100 ? -8.369 -13.261 22.264 1.00 91.31 100 GLY A O 1
ATOM 775 N N . ASP A 1 101 ? -8.042 -11.877 20.528 1.00 92.88 101 ASP A N 1
ATOM 776 C CA . ASP A 1 101 ? -9.023 -12.442 19.595 1.00 92.88 101 ASP A CA 1
ATOM 777 C C . ASP A 1 101 ? -10.460 -12.499 20.158 1.00 92.88 101 ASP A C 1
ATOM 779 O O . ASP A 1 101 ? -11.168 -13.501 20.028 1.00 92.88 101 ASP A O 1
ATOM 783 N N . LEU A 1 102 ? -10.927 -11.396 20.757 1.00 95.06 102 LEU A N 1
ATOM 784 C CA . LEU A 1 102 ? -12.234 -11.273 21.421 1.00 95.06 102 LEU A CA 1
ATOM 785 C C . LEU A 1 102 ? -12.368 -12.157 22.672 1.00 95.06 102 LEU A C 1
ATOM 787 O O . LEU A 1 102 ? -13.468 -12.624 22.985 1.00 95.06 102 LEU A O 1
ATOM 791 N N . CYS A 1 103 ? -11.275 -12.389 23.404 1.00 95.00 103 CYS A N 1
ATOM 792 C CA . CYS A 1 103 ? -11.297 -13.151 24.651 1.00 95.00 103 CYS A CA 1
ATOM 793 C C . CYS A 1 103 ? -11.660 -12.286 25.866 1.00 95.00 103 CYS A C 1
ATOM 795 O O . CYS A 1 103 ? -12.543 -12.654 26.652 1.00 95.00 103 CYS A O 1
ATOM 797 N N . TYR A 1 104 ? -11.005 -11.135 26.009 1.00 95.25 104 TYR A N 1
ATOM 798 C CA . TYR A 1 104 ? -11.102 -10.277 27.186 1.00 95.25 104 TYR A CA 1
ATOM 799 C C . TYR A 1 104 ? -12.084 -9.129 26.969 1.00 95.25 104 TYR A C 1
ATOM 801 O O . TYR A 1 104 ? -12.038 -8.444 25.954 1.00 95.25 104 TYR A O 1
ATOM 809 N N . THR A 1 105 ? -12.979 -8.916 27.940 1.00 96.06 105 THR A N 1
ATOM 810 C CA . THR A 1 105 ? -13.922 -7.781 27.939 1.00 96.06 105 THR A CA 1
ATOM 811 C C . THR A 1 105 ? -13.356 -6.530 28.604 1.00 96.06 105 THR A C 1
ATOM 813 O O . THR A 1 105 ? -13.918 -5.443 28.476 1.00 96.06 105 THR A O 1
ATOM 816 N N . GLU A 1 106 ? -12.289 -6.720 29.372 1.00 94.75 106 GLU A N 1
ATOM 817 C CA . GLU A 1 106 ? -11.649 -5.754 30.255 1.00 94.75 106 GLU A CA 1
ATOM 818 C C . GLU A 1 106 ? -10.150 -6.054 30.269 1.00 94.75 106 GLU A C 1
ATOM 820 O O . GLU A 1 106 ? -9.755 -7.208 30.086 1.00 94.75 106 GLU A O 1
ATOM 825 N N . GLU A 1 107 ? -9.347 -5.033 30.524 1.00 91.12 107 GLU A N 1
ATOM 826 C CA . GLU A 1 107 ? -7.917 -5.136 30.784 1.00 91.12 107 GLU A CA 1
ATOM 827 C C . GLU A 1 107 ? -7.621 -6.122 31.930 1.00 91.12 107 GLU A C 1
ATOM 829 O O . GLU A 1 107 ? -8.369 -6.216 32.917 1.00 91.12 107 GLU A O 1
ATOM 834 N N . ILE A 1 108 ? -6.523 -6.867 31.778 1.00 86.75 108 ILE A N 1
ATOM 835 C CA . ILE A 1 108 ? -6.057 -7.856 32.759 1.00 86.75 108 ILE A CA 1
ATOM 836 C C . ILE A 1 108 ? -5.380 -7.135 33.931 1.00 86.75 108 ILE A C 1
ATOM 838 O O . ILE A 1 108 ? -5.773 -7.319 35.083 1.00 86.75 108 ILE A O 1
ATOM 842 N N . GLU A 1 109 ? -4.408 -6.272 33.635 1.00 86.88 109 GLU A N 1
ATOM 843 C CA . GLU A 1 109 ? -3.656 -5.489 34.619 1.00 86.88 109 GLU A CA 1
ATOM 844 C C . GLU A 1 109 ? -4.336 -4.140 34.872 1.00 86.88 109 GLU A C 1
ATOM 846 O O . GLU A 1 109 ? -4.015 -3.117 34.283 1.00 86.88 109 GLU A O 1
ATOM 851 N N . ARG A 1 110 ? -5.344 -4.134 35.744 1.00 90.38 110 ARG A N 1
ATOM 852 C CA . ARG A 1 110 ? -6.202 -2.957 35.936 1.00 90.38 110 ARG A CA 1
ATOM 853 C C . ARG A 1 110 ? -5.501 -1.837 36.700 1.00 90.38 110 ARG A C 1
ATOM 855 O O . ARG A 1 110 ? -5.111 -2.009 37.853 1.00 90.38 110 ARG A O 1
ATOM 862 N N . GLY A 1 111 ? -5.487 -0.651 36.102 1.00 88.88 111 GLY A N 1
ATOM 863 C CA . GLY A 1 111 ? -5.153 0.613 36.759 1.00 88.88 111 GLY A CA 1
ATOM 864 C C . GLY A 1 111 ? -6.383 1.462 37.105 1.00 88.88 111 GLY A C 1
ATOM 865 O O . GLY A 1 111 ? -7.518 1.164 36.729 1.00 88.88 111 GLY A O 1
ATOM 866 N N . THR A 1 112 ? -6.170 2.585 37.795 1.00 92.69 112 THR A N 1
ATOM 867 C CA . THR A 1 112 ? -7.251 3.552 38.064 1.00 92.69 112 THR A CA 1
ATOM 868 C C . THR A 1 112 ? -7.619 4.353 36.813 1.00 92.69 112 THR A C 1
ATOM 870 O O . THR A 1 112 ? -8.802 4.617 36.592 1.00 92.69 112 THR A O 1
ATOM 873 N N . TYR A 1 113 ? -6.618 4.727 36.002 1.00 92.88 113 TYR A N 1
ATOM 874 C CA . TYR A 1 113 ? -6.764 5.547 34.788 1.00 92.88 113 TYR A CA 1
ATOM 875 C C . TYR A 1 113 ? -7.634 6.798 35.017 1.00 92.88 113 TYR A C 1
ATOM 877 O O . TYR A 1 113 ? -8.539 7.125 34.256 1.00 92.88 113 TYR A O 1
ATOM 885 N N . CYS A 1 114 ? -7.395 7.488 36.127 1.00 95.81 114 CYS A N 1
ATOM 886 C CA . CYS A 1 114 ? -8.073 8.730 36.470 1.00 95.81 114 CYS A CA 1
ATOM 887 C C . CYS A 1 114 ? -7.089 9.885 36.305 1.00 95.81 114 CYS A C 1
ATOM 889 O O . CYS A 1 114 ? -6.096 9.954 37.025 1.00 95.81 114 CYS A O 1
ATOM 891 N N . ASP A 1 115 ? -7.383 10.783 35.371 1.00 95.19 115 ASP A N 1
ATOM 892 C CA . ASP A 1 115 ? -6.712 12.067 35.240 1.00 95.19 115 ASP A CA 1
ATOM 893 C C . ASP A 1 115 ? -7.555 13.140 35.938 1.00 95.19 115 ASP A C 1
ATOM 895 O O . ASP A 1 115 ? -8.608 13.557 35.441 1.00 95.19 115 ASP A O 1
ATOM 899 N N . SER A 1 116 ? -7.099 13.574 37.112 1.00 93.38 116 SER A N 1
ATOM 900 C CA . SER A 1 116 ? -7.766 14.606 37.908 1.00 93.38 116 SER A CA 1
ATOM 901 C C . SER A 1 116 ? -7.726 15.992 37.256 1.00 93.38 116 SER A C 1
ATOM 903 O O . SER A 1 116 ? -8.530 16.847 37.625 1.00 93.38 116 SER A O 1
ATOM 905 N N . SER A 1 117 ? -6.847 16.218 36.272 1.00 95.44 117 SER A N 1
ATOM 906 C CA . SER A 1 117 ? -6.765 17.484 35.536 1.00 95.44 117 SER A CA 1
ATOM 907 C C . SER A 1 117 ? -7.853 17.629 34.464 1.00 95.44 117 SER A C 1
ATOM 909 O O . SER A 1 117 ? -8.145 18.742 34.019 1.00 95.44 117 SER A O 1
ATOM 911 N N . ALA A 1 118 ? -8.523 16.535 34.080 1.00 93.88 118 ALA A N 1
ATOM 912 C CA . ALA A 1 118 ? -9.597 16.537 33.091 1.00 93.88 118 ALA A CA 1
ATOM 913 C C . ALA A 1 118 ? -10.924 17.069 33.672 1.00 93.88 118 ALA A C 1
ATOM 915 O O . ALA A 1 118 ? -11.902 16.338 33.833 1.00 93.88 118 ALA A O 1
ATOM 916 N N . VAL A 1 119 ? -10.978 18.375 33.950 1.00 92.94 119 VAL A N 1
ATOM 917 C CA . VAL A 1 119 ? -12.100 19.055 34.631 1.00 92.94 119 VAL A CA 1
ATOM 918 C C . VAL A 1 119 ? -13.470 18.852 33.971 1.00 92.94 119 VAL A C 1
ATOM 920 O O . VAL A 1 119 ? -14.484 18.810 34.662 1.00 92.94 119 VAL A O 1
ATOM 923 N N . ALA A 1 120 ? -13.522 18.680 32.645 1.00 95.06 120 ALA A N 1
ATOM 924 C CA . ALA A 1 120 ? -14.768 18.448 31.903 1.00 95.06 120 ALA A CA 1
ATOM 925 C C . ALA A 1 120 ? -15.331 17.022 32.066 1.00 95.06 120 ALA A C 1
ATOM 927 O O . ALA A 1 120 ? -16.484 16.763 31.712 1.00 95.06 120 ALA A O 1
ATOM 928 N N . ASN A 1 121 ? -14.514 16.095 32.570 1.00 97.06 121 ASN A N 1
ATOM 929 C CA . ASN A 1 121 ? -14.840 14.686 32.754 1.00 97.06 121 ASN A CA 1
ATOM 930 C C . ASN A 1 121 ? -14.252 14.189 34.086 1.00 97.06 121 ASN A C 1
ATOM 932 O O . ASN A 1 121 ? -13.353 13.348 34.085 1.00 97.06 121 ASN A O 1
ATOM 936 N N . PRO A 1 122 ? -14.717 14.723 35.229 1.00 96.94 122 PRO A N 1
ATOM 937 C CA . PRO A 1 122 ? -14.121 14.434 36.525 1.00 96.94 122 PRO A CA 1
ATOM 938 C C . PRO A 1 122 ? -14.263 12.954 36.892 1.00 96.94 122 PRO A C 1
ATOM 940 O O . PRO A 1 122 ? -15.260 12.304 36.566 1.00 96.94 122 PRO A O 1
ATOM 943 N N . CYS A 1 123 ? -13.279 12.430 37.617 1.00 97.31 123 CYS A N 1
ATOM 944 C CA . CYS A 1 123 ? -13.339 11.067 38.127 1.00 97.31 123 CYS A CA 1
ATOM 945 C C . CYS A 1 123 ? -14.451 10.936 39.171 1.00 97.31 123 CYS A C 1
ATOM 947 O O . CYS A 1 123 ? -14.476 11.657 40.169 1.00 97.31 123 CYS A O 1
ATOM 949 N N . ALA A 1 124 ? -15.371 10.001 38.953 1.00 96.81 124 ALA A N 1
ATOM 950 C CA . ALA A 1 124 ? -16.420 9.710 39.915 1.00 96.81 124 ALA A CA 1
ATOM 951 C C . ALA A 1 124 ? -15.845 8.929 41.117 1.00 96.81 124 ALA A C 1
ATOM 953 O O . ALA A 1 124 ? -15.019 8.032 40.918 1.00 96.81 124 ALA A O 1
ATOM 954 N N . PRO A 1 125 ? -16.294 9.211 42.355 1.00 95.44 125 PRO A N 1
ATOM 955 C CA . PRO A 1 125 ? -15.830 8.498 43.543 1.00 95.44 125 PRO A CA 1
ATOM 956 C C . PRO A 1 125 ? -15.950 6.975 43.403 1.00 95.44 125 PRO A C 1
ATOM 958 O O . PRO A 1 125 ? -16.993 6.457 42.998 1.00 95.44 125 PRO A O 1
ATOM 961 N N . GLY A 1 126 ? -14.869 6.259 43.726 1.00 93.81 126 GLY A N 1
ATOM 962 C CA . GLY A 1 126 ? -14.813 4.793 43.681 1.00 93.81 126 GLY A CA 1
ATOM 963 C C . GLY A 1 126 ? -14.847 4.178 42.276 1.00 93.81 126 GLY A C 1
ATOM 964 O O . GLY A 1 126 ? -15.004 2.964 42.156 1.00 93.81 126 GLY A O 1
ATOM 965 N N . ARG A 1 127 ? -14.729 4.977 41.205 1.00 95.88 127 ARG A N 1
ATOM 966 C CA . ARG A 1 127 ? -14.713 4.479 39.822 1.00 95.88 127 ARG A CA 1
ATOM 967 C C . ARG A 1 127 ? -13.306 4.409 39.249 1.00 95.88 127 ARG A C 1
ATOM 969 O O . ARG A 1 127 ? -12.447 5.230 39.550 1.00 95.88 127 ARG A O 1
ATOM 976 N N . GLN A 1 128 ? -13.106 3.406 38.399 1.00 96.12 128 GLN A N 1
ATOM 977 C CA . GLN A 1 128 ? -11.862 3.153 37.683 1.00 96.12 128 GLN A CA 1
ATOM 978 C C . GLN A 1 128 ? -12.138 3.038 36.186 1.00 96.12 128 GLN A C 1
ATOM 980 O O . GLN A 1 128 ? -13.114 2.405 35.757 1.00 96.12 128 GLN A O 1
ATOM 985 N N . TYR A 1 129 ? -11.239 3.607 35.396 1.00 97.44 129 TYR A N 1
ATOM 986 C CA . TYR A 1 129 ? -11.385 3.786 33.956 1.00 97.44 129 TYR A CA 1
ATOM 987 C C . TYR A 1 129 ? -10.334 2.992 33.175 1.00 97.44 129 TYR A C 1
ATOM 989 O O . TYR A 1 129 ? -9.842 3.472 32.160 1.00 97.44 129 TYR A O 1
ATOM 997 N N . TYR A 1 130 ? -9.967 1.805 33.667 1.00 97.00 130 TYR A N 1
ATOM 998 C CA . TYR A 1 130 ? -9.134 0.843 32.937 1.00 97.00 130 TYR A CA 1
ATOM 999 C C . TYR A 1 130 ? -9.780 0.386 31.631 1.00 97.00 130 TYR A C 1
ATOM 1001 O O . TYR A 1 130 ? -10.980 0.605 31.411 1.00 97.00 130 TYR A O 1
ATOM 1009 N N . GLY A 1 131 ? -8.979 -0.270 30.795 1.00 95.94 131 GLY A N 1
ATOM 1010 C CA . GLY A 1 131 ? -9.378 -0.699 29.464 1.00 95.94 131 GLY A CA 1
ATOM 1011 C C . GLY A 1 131 ? -10.619 -1.582 29.498 1.00 95.94 131 GLY A C 1
ATOM 1012 O O . GLY A 1 131 ? -10.692 -2.566 30.238 1.00 95.94 131 GLY A O 1
ATOM 1013 N N . ARG A 1 132 ? -11.640 -1.217 28.715 1.00 97.75 132 ARG A N 1
ATOM 1014 C CA . ARG A 1 132 ? -12.814 -2.069 28.484 1.00 97.75 132 ARG A CA 1
ATOM 1015 C C . ARG A 1 132 ? -13.235 -2.061 27.027 1.00 97.75 132 ARG A C 1
ATOM 1017 O O . ARG A 1 132 ? -13.196 -1.037 26.341 1.00 97.75 132 ARG A O 1
ATOM 1024 N N . GLY A 1 133 ? -13.753 -3.201 26.589 1.00 97.06 133 GLY A N 1
ATOM 1025 C CA . GLY A 1 133 ? -14.296 -3.363 25.250 1.00 97.06 133 GLY A CA 1
ATOM 1026 C C . GLY A 1 133 ? -13.236 -3.558 24.156 1.00 97.06 133 GLY A C 1
ATOM 1027 O O . GLY A 1 133 ? -12.058 -3.730 24.449 1.00 97.06 133 GLY A O 1
ATOM 1028 N N . PRO A 1 134 ? -13.663 -3.563 22.881 1.00 97.19 134 PRO A N 1
ATOM 1029 C CA . PRO A 1 134 ? -12.862 -4.045 21.757 1.00 97.19 134 PRO A CA 1
ATOM 1030 C C . PRO A 1 134 ? -11.565 -3.277 21.480 1.00 97.19 134 PRO A C 1
ATOM 1032 O O . PRO A 1 134 ? -10.664 -3.849 20.893 1.00 97.19 134 PRO A O 1
ATOM 1035 N N . LEU A 1 135 ? -11.479 -2.001 21.861 1.00 95.75 135 LEU A N 1
ATOM 1036 C CA . LEU A 1 135 ? -10.278 -1.165 21.703 1.00 95.75 135 LEU A CA 1
ATOM 1037 C C . LEU A 1 135 ? -9.830 -0.577 23.050 1.00 95.75 135 LEU A C 1
ATOM 1039 O O . LEU A 1 135 ? -9.386 0.564 23.091 1.00 95.75 135 LEU A O 1
ATOM 1043 N N . GLN A 1 136 ? -10.059 -1.315 24.146 1.00 93.56 136 GLN A N 1
ATOM 1044 C CA . GLN A 1 136 ? -9.627 -0.966 25.507 1.00 93.56 136 GLN A CA 1
ATOM 1045 C C . GLN A 1 136 ? -9.857 0.515 25.855 1.00 93.56 136 GLN A C 1
ATOM 1047 O O . GLN A 1 136 ? -8.920 1.272 26.090 1.00 93.56 136 GLN A O 1
ATOM 1052 N N . LEU A 1 137 ? -11.126 0.953 25.879 1.00 96.44 137 LEU A N 1
ATOM 1053 C CA . LEU A 1 137 ? -11.459 2.329 26.253 1.00 96.44 137 LEU A CA 1
ATOM 1054 C C . LEU A 1 137 ? -10.919 2.602 27.662 1.00 96.44 137 LEU A C 1
ATOM 1056 O O . LEU A 1 137 ? -11.388 1.982 28.617 1.00 96.44 137 LEU A O 1
ATOM 1060 N N . SER A 1 138 ? -9.971 3.529 27.765 1.00 95.38 138 SER A N 1
ATOM 1061 C CA . SER A 1 138 ? -9.281 3.875 29.010 1.00 95.38 138 SER A CA 1
ATOM 1062 C C . SER A 1 138 ? -9.327 5.373 29.262 1.00 95.38 138 SER A C 1
ATOM 1064 O O . SER A 1 138 ? -9.413 6.150 28.315 1.00 95.38 138 SER A O 1
ATOM 1066 N N . TRP A 1 139 ? -9.194 5.770 30.525 1.00 96.81 139 TRP A N 1
ATOM 1067 C CA . TRP A 1 139 ? -9.226 7.147 31.031 1.00 96.81 139 TRP A CA 1
ATOM 1068 C C . TRP A 1 139 ? -10.605 7.802 31.145 1.00 96.81 139 TRP A C 1
ATOM 1070 O O . TRP A 1 139 ? -11.423 7.765 30.225 1.00 96.81 139 TRP A O 1
ATOM 1080 N N . ASN A 1 140 ? -10.838 8.478 32.275 1.00 97.75 140 ASN A N 1
ATOM 1081 C CA . ASN A 1 140 ? -12.072 9.207 32.600 1.00 97.75 140 ASN A CA 1
ATOM 1082 C C . ASN A 1 140 ? -12.548 10.134 31.477 1.00 97.75 140 ASN A C 1
ATOM 1084 O O . ASN A 1 140 ? -13.737 10.140 31.160 1.00 97.75 140 ASN A O 1
ATOM 1088 N N . TYR A 1 141 ? -11.643 10.874 30.832 1.00 97.06 141 TYR A N 1
ATOM 1089 C CA . TYR A 1 141 ? -12.018 11.767 29.736 1.00 97.06 141 TYR A CA 1
ATOM 1090 C C . TYR A 1 141 ? -12.576 11.015 28.523 1.00 97.06 141 TYR A C 1
ATOM 1092 O O . TYR A 1 141 ? -13.588 11.435 27.966 1.00 97.06 141 TYR A O 1
ATOM 1100 N N . ASN A 1 142 ? -12.012 9.861 28.160 1.00 97.25 142 ASN A N 1
ATOM 1101 C CA . ASN A 1 142 ? -12.541 9.058 27.059 1.00 97.25 142 ASN A CA 1
ATOM 1102 C C . ASN A 1 142 ? -13.877 8.412 27.429 1.00 97.25 142 ASN A C 1
ATOM 1104 O O . ASN A 1 142 ? -14.794 8.409 26.613 1.00 97.25 142 ASN A O 1
ATOM 1108 N N . TYR A 1 143 ? -14.023 7.905 28.656 1.00 98.38 143 TYR A N 1
ATOM 1109 C CA . TYR A 1 143 ? -15.305 7.380 29.135 1.00 98.38 143 TYR A CA 1
ATOM 1110 C C . TYR A 1 143 ? -16.400 8.446 29.137 1.00 98.38 143 TYR A C 1
ATOM 1112 O O . TYR A 1 143 ? -17.512 8.179 28.679 1.00 98.38 143 TYR A O 1
ATOM 1120 N N . GLY A 1 144 ? -16.092 9.650 29.619 1.00 97.94 144 GLY A N 1
ATOM 1121 C CA . GLY A 1 144 ? -17.026 10.769 29.646 1.00 97.94 144 GLY A CA 1
ATOM 1122 C C . GLY A 1 144 ? -17.473 11.189 28.246 1.00 97.94 144 GLY A C 1
ATOM 1123 O O . GLY A 1 144 ? -18.674 11.211 27.973 1.00 97.94 144 GLY A O 1
ATOM 1124 N N . GLU A 1 145 ? -16.534 11.437 27.330 1.00 98.31 145 GLU A N 1
ATOM 1125 C CA . GLU A 1 145 ? -16.858 11.842 25.954 1.00 98.31 145 GLU A CA 1
ATOM 1126 C C . GLU A 1 145 ? -17.546 10.726 25.151 1.00 98.31 145 GLU A C 1
ATOM 1128 O O . GLU A 1 145 ? -18.533 10.970 24.451 1.00 98.31 145 GLU A O 1
ATOM 1133 N N . CYS A 1 146 ? -17.100 9.476 25.302 1.00 98.25 146 CYS A N 1
ATOM 1134 C CA . CYS A 1 146 ? -17.754 8.324 24.684 1.00 98.25 146 CYS A CA 1
ATOM 1135 C C . CYS A 1 146 ? -19.186 8.146 25.198 1.00 98.25 146 CYS A C 1
ATOM 1137 O O . CYS A 1 146 ? -20.093 7.861 24.411 1.00 98.25 146 CYS A O 1
ATOM 1139 N N . GLY A 1 147 ? -19.387 8.303 26.509 1.00 98.19 147 GLY A N 1
ATOM 1140 C CA . GLY A 1 147 ? -20.687 8.215 27.163 1.00 98.19 147 GLY A CA 1
ATOM 1141 C C . GLY A 1 147 ? -21.666 9.256 26.633 1.00 98.19 147 GLY A C 1
ATOM 1142 O O . GLY A 1 147 ? -22.763 8.900 26.191 1.00 98.19 147 GLY A O 1
ATOM 1143 N N . LYS A 1 148 ? -21.228 10.522 26.564 1.00 98.00 148 LYS A N 1
ATOM 1144 C CA . LYS A 1 148 ? -21.988 11.631 25.962 1.00 98.00 148 LYS A CA 1
ATOM 1145 C C . LYS A 1 148 ? -22.395 11.315 24.520 1.00 98.00 148 LYS A C 1
ATOM 1147 O O . LYS A 1 148 ? -23.563 11.464 24.171 1.00 98.00 148 LYS A O 1
ATOM 1152 N N . ALA A 1 149 ? -21.466 10.819 23.701 1.00 98.00 149 ALA A N 1
ATOM 1153 C CA . ALA A 1 149 ? -21.727 10.512 22.293 1.00 98.00 149 ALA A CA 1
ATOM 1154 C C . ALA A 1 149 ? -22.690 9.328 22.079 1.00 98.00 149 ALA A C 1
ATOM 1156 O O . ALA A 1 149 ? -23.351 9.249 21.044 1.00 98.00 149 ALA A O 1
ATOM 1157 N N . ASN A 1 150 ? -22.763 8.389 23.027 1.00 97.94 150 ASN A N 1
ATOM 1158 C CA . ASN A 1 150 ? -23.475 7.121 22.850 1.00 97.94 150 ASN A CA 1
ATOM 1159 C C . ASN A 1 150 ? -24.699 6.926 23.745 1.00 97.94 150 ASN A C 1
ATOM 1161 O O . ASN A 1 150 ? -25.390 5.910 23.588 1.00 97.94 150 ASN A O 1
ATOM 1165 N N . GLY A 1 151 ? -24.973 7.884 24.632 1.00 97.19 151 GLY A N 1
ATOM 1166 C CA . GLY A 1 151 ? -26.123 7.878 25.529 1.00 97.19 151 GLY A CA 1
ATOM 1167 C C . GLY A 1 151 ? -25.953 6.954 26.736 1.00 97.19 151 GLY A C 1
ATOM 1168 O O . GLY A 1 151 ? -26.899 6.261 27.097 1.00 97.19 151 GLY A O 1
ATOM 1169 N N . PHE A 1 152 ? -24.762 6.908 27.342 1.00 98.00 152 PHE A N 1
ATOM 1170 C CA . PHE A 1 152 ? -24.530 6.206 28.612 1.00 98.00 152 PHE A CA 1
ATOM 1171 C C . PHE A 1 152 ? -23.694 7.049 29.585 1.00 98.00 152 PHE A C 1
ATOM 1173 O O . PHE A 1 152 ? -22.891 7.878 29.165 1.00 98.00 152 PHE A O 1
ATOM 1180 N N . ASP A 1 153 ? -23.855 6.836 30.895 1.00 97.88 153 ASP A N 1
ATOM 1181 C CA . ASP A 1 153 ? -23.034 7.519 31.907 1.00 97.88 153 ASP A CA 1
ATOM 1182 C C . ASP A 1 153 ? -21.672 6.821 32.041 1.00 97.88 153 ASP A C 1
ATOM 1184 O O . ASP A 1 153 ? -21.499 5.890 32.830 1.00 97.88 153 ASP A O 1
ATOM 1188 N N . GLY A 1 154 ? -20.701 7.253 31.236 1.00 97.56 154 GLY A N 1
ATOM 1189 C CA . GLY A 1 154 ? -19.352 6.692 31.266 1.00 97.56 154 GLY A CA 1
ATOM 1190 C C . GLY A 1 154 ? -18.563 7.034 32.531 1.00 97.56 154 GLY A C 1
ATOM 1191 O O . GLY A 1 154 ? -17.658 6.288 32.889 1.00 97.56 154 GLY A O 1
ATOM 1192 N N . LEU A 1 155 ? -18.913 8.113 33.241 1.00 98.00 155 LEU A N 1
ATOM 1193 C CA . LEU A 1 155 ? -18.179 8.542 34.432 1.00 98.00 155 LEU A CA 1
ATOM 1194 C C . LEU A 1 155 ? -18.632 7.786 35.677 1.00 98.00 155 LEU A C 1
ATOM 1196 O O . LEU A 1 155 ? -17.787 7.294 36.423 1.00 98.00 155 LEU A O 1
ATOM 1200 N N . ARG A 1 156 ? -19.945 7.659 35.895 1.00 98.00 156 ARG A N 1
ATOM 1201 C CA . ARG A 1 156 ? -20.507 6.978 37.073 1.00 98.00 156 ARG A CA 1
ATOM 1202 C C . ARG A 1 156 ? -20.758 5.490 36.854 1.00 98.00 156 ARG A C 1
ATOM 1204 O O . ARG A 1 156 ? -20.877 4.763 37.839 1.00 98.00 156 ARG A O 1
ATOM 1211 N N . ASN A 1 157 ? -20.830 5.023 35.607 1.00 98.12 157 ASN A N 1
ATOM 1212 C CA . ASN A 1 157 ? -21.044 3.614 35.273 1.00 98.12 157 ASN A CA 1
ATOM 1213 C C . ASN A 1 157 ? -20.086 3.118 34.166 1.00 98.12 157 ASN A C 1
ATOM 1215 O O . ASN A 1 157 ? -20.552 2.587 33.158 1.00 98.12 157 ASN A O 1
ATOM 1219 N N . PRO A 1 158 ? -18.752 3.243 34.332 1.00 97.88 158 PRO A N 1
ATOM 1220 C CA . PRO A 1 158 ? -17.790 2.832 33.305 1.00 97.88 158 PRO A CA 1
ATOM 1221 C C . PRO A 1 158 ? -17.884 1.340 32.946 1.00 97.88 158 PRO A C 1
ATOM 1223 O O . PRO A 1 158 ? -17.702 0.973 31.785 1.00 97.88 158 PRO A O 1
ATOM 1226 N N . ASP A 1 159 ? -18.254 0.461 33.886 1.00 97.44 159 ASP A N 1
ATOM 1227 C CA . ASP A 1 159 ? -18.326 -0.979 33.595 1.00 97.44 159 ASP A CA 1
ATOM 1228 C C . ASP A 1 159 ? -19.458 -1.354 32.624 1.00 97.44 159 ASP A C 1
ATOM 1230 O O . ASP A 1 159 ? -19.504 -2.495 32.163 1.00 97.44 159 ASP A O 1
ATOM 1234 N N . ILE A 1 160 ? -20.365 -0.431 32.272 1.00 98.25 160 ILE A N 1
ATOM 1235 C CA . ILE A 1 160 ? -21.368 -0.689 31.229 1.00 98.25 160 ILE A CA 1
ATOM 1236 C C . ILE A 1 160 ? -20.714 -1.099 29.903 1.00 98.25 160 ILE A C 1
ATOM 1238 O O . ILE A 1 160 ? -21.258 -1.941 29.191 1.00 98.25 160 ILE A O 1
ATOM 1242 N N . VAL A 1 161 ? -19.506 -0.596 29.619 1.00 98.31 161 VAL A N 1
ATOM 1243 C CA . VAL A 1 161 ? -18.721 -0.954 28.428 1.00 98.31 161 VAL A CA 1
ATOM 1244 C C . VAL A 1 161 ? -18.360 -2.446 28.408 1.00 98.31 161 VAL A C 1
ATOM 1246 O O . VAL A 1 161 ? -18.250 -3.027 27.333 1.00 98.31 161 VAL A O 1
ATOM 1249 N N . ALA A 1 162 ? -18.241 -3.098 29.567 1.00 97.25 162 ALA A N 1
ATOM 1250 C CA . ALA A 1 162 ? -17.964 -4.532 29.686 1.00 97.25 162 ALA A CA 1
ATOM 1251 C C . ALA A 1 162 ? -19.201 -5.383 30.032 1.00 97.25 162 ALA A C 1
ATOM 1253 O O . ALA A 1 162 ? -19.100 -6.609 30.118 1.00 97.25 162 ALA A O 1
ATOM 1254 N N . ARG A 1 163 ? -20.367 -4.755 30.239 1.00 97.38 163 ARG A N 1
ATOM 1255 C CA . ARG A 1 163 ? -21.627 -5.427 30.606 1.00 97.38 163 ARG A CA 1
ATOM 1256 C C . ARG A 1 163 ? -22.676 -5.416 29.496 1.00 97.38 163 ARG A C 1
ATOM 1258 O O . ARG A 1 163 ? -23.460 -6.356 29.415 1.00 97.38 163 ARG A O 1
ATOM 1265 N N . ASP A 1 164 ? -22.671 -4.414 28.618 1.00 98.38 164 ASP A N 1
ATOM 1266 C CA . ASP A 1 164 ? -23.603 -4.315 27.492 1.00 98.38 164 ASP A CA 1
ATOM 1267 C C . ASP A 1 164 ? -22.874 -4.529 26.145 1.00 98.38 164 ASP A C 1
ATOM 1269 O O . ASP A 1 164 ? -22.046 -3.704 25.742 1.00 98.38 164 ASP A O 1
ATOM 1273 N N . PRO A 1 165 ? -23.188 -5.611 25.402 1.00 97.75 165 PRO A N 1
ATOM 1274 C CA . PRO A 1 165 ? -22.556 -5.904 24.118 1.00 97.75 165 PRO A CA 1
ATOM 1275 C C . PRO A 1 165 ? -22.768 -4.854 23.023 1.00 97.75 165 PRO A C 1
ATOM 1277 O O . PRO A 1 165 ? -22.023 -4.830 22.055 1.00 97.75 165 PRO A O 1
ATOM 1280 N N . VAL A 1 166 ? -23.805 -4.022 23.079 1.00 98.62 166 VAL A N 1
ATOM 1281 C CA . VAL A 1 166 ? -24.003 -2.945 22.097 1.00 98.62 166 VAL A CA 1
ATOM 1282 C C . VAL A 1 166 ? -23.172 -1.731 22.495 1.00 98.62 166 VAL A C 1
ATOM 1284 O O . VAL A 1 166 ? -22.520 -1.142 21.635 1.00 98.62 166 VAL A O 1
ATOM 1287 N N . VAL A 1 167 ? -23.150 -1.381 23.784 1.00 98.62 167 VAL A N 1
ATOM 1288 C CA . VAL A 1 167 ? -22.330 -0.274 24.301 1.00 98.62 167 VAL A CA 1
ATOM 1289 C C . VAL A 1 167 ? -20.840 -0.554 24.107 1.00 98.62 167 VAL A C 1
ATOM 1291 O O . VAL A 1 167 ? -20.114 0.345 23.689 1.00 98.62 167 VAL A O 1
ATOM 1294 N N . THR A 1 168 ? -20.397 -1.802 24.292 1.00 98.50 168 THR A N 1
ATOM 1295 C CA . THR A 1 168 ? -18.999 -2.202 24.046 1.00 98.50 168 THR A CA 1
ATOM 1296 C C . THR A 1 168 ? -18.562 -1.929 22.603 1.00 98.50 168 THR A C 1
ATOM 1298 O O . THR A 1 168 ? -17.478 -1.417 22.352 1.00 98.50 168 THR A O 1
ATOM 1301 N N . TRP A 1 169 ? -19.418 -2.209 21.615 1.00 98.56 169 TRP A N 1
ATOM 1302 C CA . TRP A 1 169 ? -19.081 -1.950 20.215 1.00 98.56 169 TRP A CA 1
ATOM 1303 C C . TRP A 1 169 ? -19.200 -0.472 19.869 1.00 98.56 169 TRP A C 1
ATOM 1305 O O . TRP A 1 169 ? -18.410 0.032 19.075 1.00 98.56 169 TRP A O 1
ATOM 1315 N N . LYS A 1 170 ? -20.159 0.231 20.477 1.00 98.69 170 LYS A N 1
ATOM 1316 C CA . LYS A 1 170 ? -20.289 1.681 20.343 1.00 98.69 170 LYS A CA 1
ATOM 1317 C C . LYS A 1 170 ? -19.040 2.412 20.836 1.00 98.69 170 LYS A C 1
ATOM 1319 O O . LYS A 1 170 ? -18.617 3.341 20.160 1.00 98.69 170 LYS A O 1
ATOM 1324 N N . SER A 1 171 ? -18.422 1.983 21.939 1.00 98.50 171 SER A N 1
ATOM 1325 C CA . SER A 1 171 ? -17.192 2.621 22.426 1.00 98.50 171 SER A CA 1
ATOM 1326 C C . SER A 1 171 ? -16.016 2.447 21.466 1.00 98.50 171 SER A C 1
ATOM 1328 O O . SER A 1 171 ? -15.329 3.419 21.159 1.00 98.50 171 SER A O 1
ATOM 1330 N N . ALA A 1 172 ? -15.830 1.245 20.918 1.00 98.25 172 ALA A N 1
ATOM 1331 C CA . ALA A 1 172 ? -14.784 0.993 19.930 1.00 98.25 172 ALA A CA 1
ATOM 1332 C C . ALA A 1 172 ? -15.021 1.767 18.624 1.00 98.25 172 ALA A C 1
ATOM 1334 O O . ALA A 1 172 ? -14.105 2.392 18.095 1.00 98.25 172 ALA A O 1
ATOM 1335 N N . LEU A 1 173 ? -16.255 1.773 18.112 1.00 98.56 173 LEU A N 1
ATOM 1336 C CA . LEU A 1 173 ? -16.608 2.511 16.896 1.00 98.56 173 LEU A CA 1
ATOM 1337 C C . LEU A 1 173 ? -16.509 4.028 17.085 1.00 98.56 173 LEU A C 1
ATOM 1339 O O . LEU A 1 173 ? -16.100 4.722 16.153 1.00 98.56 173 LEU A O 1
ATOM 1343 N N . TRP A 1 174 ? -16.846 4.534 18.275 1.00 98.25 174 TRP A N 1
ATOM 1344 C CA . TRP A 1 174 ? -16.624 5.925 18.657 1.00 98.25 174 TRP A CA 1
ATOM 1345 C C . TRP A 1 174 ? -15.146 6.273 18.553 1.00 98.25 174 TRP A C 1
ATOM 1347 O O . TRP A 1 174 ? -14.795 7.131 17.748 1.00 98.25 174 TRP A O 1
ATOM 1357 N N . PHE A 1 175 ? -14.296 5.558 19.297 1.00 96.50 175 PHE A N 1
ATOM 1358 C CA . PHE A 1 175 ? -12.865 5.838 19.353 1.00 96.50 175 PHE A CA 1
ATOM 1359 C C . PHE A 1 175 ? -12.210 5.706 17.976 1.00 96.50 175 PHE A C 1
ATOM 1361 O O . PHE A 1 175 ? -11.445 6.573 17.559 1.00 96.50 175 PHE A O 1
ATOM 1368 N N . TRP A 1 176 ? -12.572 4.668 17.216 1.00 96.12 176 TRP A N 1
ATOM 1369 C CA . TRP A 1 176 ? -12.112 4.515 15.841 1.00 96.12 176 TRP A CA 1
ATOM 1370 C C . TRP A 1 176 ? -12.501 5.716 14.979 1.00 96.12 176 TRP A C 1
ATOM 1372 O O . TRP A 1 176 ? -11.654 6.304 14.313 1.00 96.12 176 TRP A O 1
ATOM 1382 N N . SER A 1 177 ? -13.774 6.111 15.007 1.00 94.81 177 SER A N 1
ATOM 1383 C CA . SER A 1 177 ? -14.293 7.170 14.138 1.00 94.81 177 SER A CA 1
ATOM 1384 C C . SER A 1 177 ? -13.730 8.551 14.474 1.00 94.81 177 SER A C 1
ATOM 1386 O O . SER A 1 177 ? -13.535 9.352 13.559 1.00 94.81 177 SER A O 1
ATOM 1388 N N . THR A 1 178 ? -13.490 8.844 15.754 1.00 93.12 178 THR A N 1
ATOM 1389 C CA . THR A 1 178 ? -13.026 10.160 16.217 1.00 93.12 178 THR A CA 1
ATOM 1390 C C . THR A 1 178 ? -11.506 10.284 16.220 1.00 93.12 178 THR A C 1
ATOM 1392 O O . THR A 1 178 ? -10.987 11.335 15.849 1.00 93.12 178 THR A O 1
ATOM 1395 N N . SER A 1 179 ? -10.791 9.221 16.594 1.00 90.50 179 SER A N 1
ATOM 1396 C CA . SER A 1 179 ? -9.350 9.278 16.855 1.00 90.50 179 SER A CA 1
ATOM 1397 C C . SER A 1 179 ? -8.507 8.590 15.786 1.00 90.50 179 SER A C 1
ATOM 1399 O O . SER A 1 179 ? -7.462 9.126 15.420 1.00 90.50 179 SER A O 1
ATOM 1401 N N . VAL A 1 180 ? -8.931 7.422 15.291 1.00 91.12 180 VAL A N 1
ATOM 1402 C CA . VAL A 1 180 ? -8.076 6.533 14.478 1.00 91.12 180 VAL A CA 1
ATOM 1403 C C . VAL A 1 180 ? -8.295 6.719 12.982 1.00 91.12 180 VAL A C 1
ATOM 1405 O O . VAL A 1 180 ? -7.352 6.905 12.220 1.00 91.12 180 VAL A O 1
ATOM 1408 N N . ARG A 1 181 ? -9.548 6.741 12.535 1.00 89.69 181 ARG A N 1
ATOM 1409 C CA . ARG A 1 181 ? -9.907 6.882 11.122 1.00 89.69 181 ARG A CA 1
ATOM 1410 C C . ARG A 1 181 ? -9.248 8.083 10.422 1.00 89.69 181 ARG A C 1
ATOM 1412 O O . ARG A 1 181 ? -8.848 7.926 9.268 1.00 89.69 181 ARG A O 1
ATOM 1419 N N . PRO A 1 182 ? -9.075 9.267 11.051 1.00 88.69 182 PRO A N 1
ATOM 1420 C CA . PRO A 1 182 ? -8.361 10.375 10.414 1.00 88.69 182 PRO A CA 1
ATOM 1421 C C . PRO A 1 182 ? -6.906 10.053 10.024 1.00 88.69 182 PRO A C 1
ATOM 1423 O O . PRO A 1 182 ? -6.374 10.687 9.112 1.00 88.69 182 PRO A O 1
ATOM 1426 N N . THR A 1 183 ? -6.259 9.082 10.682 1.00 82.62 183 THR A N 1
ATOM 1427 C CA . THR A 1 183 ? -4.878 8.668 10.386 1.00 82.62 183 THR A CA 1
ATOM 1428 C C . THR A 1 183 ? -4.794 7.481 9.426 1.00 82.62 183 THR A C 1
ATOM 1430 O O . THR A 1 183 ? -3.742 7.277 8.830 1.00 82.62 183 THR A O 1
ATOM 1433 N N . GLU A 1 184 ? -5.891 6.762 9.170 1.00 78.06 184 GLU A N 1
ATOM 1434 C CA . GLU A 1 184 ? -5.909 5.550 8.333 1.00 78.06 184 GLU A CA 1
ATOM 1435 C C . GLU A 1 184 ? -5.317 5.776 6.930 1.00 78.06 184 GLU A C 1
ATOM 1437 O O . GLU A 1 184 ? -4.552 4.956 6.419 1.00 78.06 184 GLU A O 1
ATOM 1442 N N . ARG A 1 185 ? -5.598 6.934 6.315 1.00 71.50 185 ARG A N 1
ATOM 1443 C CA . ARG A 1 185 ? -5.057 7.299 4.991 1.00 71.50 185 ARG A CA 1
ATOM 1444 C C . ARG A 1 185 ? -3.532 7.432 4.968 1.00 71.50 185 ARG A C 1
ATOM 1446 O O . ARG A 1 185 ? -2.943 7.369 3.888 1.00 71.50 185 ARG A O 1
ATOM 1453 N N . LYS A 1 186 ? -2.897 7.615 6.127 1.00 72.06 186 LYS A N 1
ATOM 1454 C CA . LYS A 1 186 ? -1.438 7.657 6.261 1.00 72.06 186 LYS A CA 1
ATOM 1455 C C . LYS A 1 186 ? -0.819 6.252 6.301 1.00 72.06 186 LYS A C 1
ATOM 1457 O O . LYS A 1 186 ? 0.342 6.108 5.939 1.00 72.06 186 LYS A O 1
ATOM 1462 N N . GLY A 1 187 ? -1.598 5.218 6.625 1.00 72.88 187 GLY A N 1
ATOM 1463 C CA . GLY A 1 187 ? -1.180 3.814 6.622 1.00 72.88 187 GLY A CA 1
ATOM 1464 C C . GLY A 1 187 ? -1.620 3.060 7.878 1.00 72.88 187 GLY A C 1
ATOM 1465 O O . GLY A 1 187 ? -1.985 3.665 8.881 1.00 72.88 187 GLY A O 1
ATOM 1466 N N . PHE A 1 188 ? -1.562 1.724 7.843 1.00 79.62 188 PHE A N 1
ATOM 1467 C CA . PHE A 1 188 ? -1.942 0.895 8.995 1.00 79.62 188 PHE A CA 1
ATOM 1468 C C . PHE A 1 188 ? -1.035 1.141 10.214 1.00 79.62 188 PHE A C 1
ATOM 1470 O O . PHE A 1 188 ? -1.544 1.241 11.326 1.00 79.62 188 PHE A O 1
ATOM 1477 N N . GLY A 1 189 ? 0.272 1.357 10.020 1.00 75.56 189 GLY A N 1
ATOM 1478 C CA . GLY A 1 189 ? 1.196 1.694 11.115 1.00 75.56 189 GLY A CA 1
ATOM 1479 C C . GLY A 1 189 ? 0.789 2.946 11.904 1.00 75.56 189 GLY A C 1
ATOM 1480 O O . GLY A 1 189 ? 0.877 2.971 13.124 1.00 75.56 189 GLY A O 1
ATOM 1481 N N . GLU A 1 190 ? 0.216 3.946 11.236 1.00 80.94 190 GLU A N 1
ATOM 1482 C CA . GLU A 1 190 ? -0.285 5.167 11.886 1.00 80.94 190 GLU A CA 1
ATOM 1483 C C . GLU A 1 190 ? -1.553 4.916 12.714 1.00 80.94 190 GLU A C 1
ATOM 1485 O O . GLU A 1 190 ? -1.842 5.652 13.657 1.00 80.94 190 GLU A O 1
ATOM 1490 N N . THR A 1 191 ? -2.315 3.866 12.389 1.00 84.75 191 THR A N 1
ATOM 1491 C CA . THR A 1 191 ? -3.433 3.420 13.233 1.00 84.75 191 THR A CA 1
ATOM 1492 C C . THR A 1 191 ? -2.933 2.709 14.492 1.00 84.75 191 THR A C 1
ATOM 1494 O O . THR A 1 191 ? -3.483 2.959 15.559 1.00 84.75 191 THR A O 1
ATOM 1497 N N . ILE A 1 192 ? -1.846 1.924 14.393 1.00 81.00 192 ILE A N 1
ATOM 1498 C CA . ILE A 1 192 ? -1.152 1.332 15.553 1.00 81.00 192 ILE A CA 1
ATOM 1499 C C . ILE A 1 192 ? -0.633 2.448 16.452 1.00 81.00 192 ILE A C 1
ATOM 1501 O O . ILE A 1 192 ? -0.988 2.486 17.621 1.00 81.00 192 ILE A O 1
ATOM 1505 N N . HIS A 1 193 ? 0.097 3.423 15.902 1.00 79.44 193 HIS A N 1
ATOM 1506 C CA . HIS A 1 193 ? 0.637 4.529 16.694 1.00 79.44 193 HIS A CA 1
ATOM 1507 C C . HIS A 1 193 ? -0.453 5.304 17.446 1.00 79.44 193 HIS A C 1
ATOM 1509 O O . HIS A 1 193 ? -0.249 5.758 18.571 1.00 79.44 193 HIS A O 1
ATOM 1515 N N . LYS A 1 194 ? -1.631 5.450 16.830 1.00 84.94 194 LYS A N 1
ATOM 1516 C CA . LYS A 1 194 ? -2.749 6.170 17.436 1.00 84.94 194 LYS A CA 1
ATOM 1517 C C . LYS A 1 194 ? -3.461 5.385 18.540 1.00 84.94 194 LYS A C 1
ATOM 1519 O O . LYS A 1 194 ? -4.000 6.019 19.446 1.00 84.94 194 LYS A O 1
ATOM 1524 N N . ILE A 1 195 ? -3.498 4.057 18.442 1.00 78.88 195 ILE A N 1
ATOM 1525 C CA . ILE A 1 195 ? -4.119 3.170 19.436 1.00 78.88 195 ILE A CA 1
ATOM 1526 C C . ILE A 1 195 ? -3.131 2.876 20.567 1.00 78.88 195 ILE A C 1
ATOM 1528 O O . ILE A 1 195 ? -3.459 3.095 21.728 1.00 78.88 195 ILE A O 1
ATOM 1532 N N . ASN A 1 196 ? -1.904 2.487 20.224 1.00 71.44 196 ASN A N 1
ATOM 1533 C CA . ASN A 1 196 ? -0.833 2.213 21.166 1.00 71.44 196 ASN A CA 1
ATOM 1534 C C . ASN A 1 196 ? 0.531 2.661 20.606 1.00 71.44 196 ASN A C 1
ATOM 1536 O O . ASN A 1 196 ? 1.281 1.903 19.988 1.00 71.44 196 ASN A O 1
ATOM 1540 N N . GLY A 1 197 ? 0.877 3.929 20.843 1.00 59.84 197 GLY A N 1
ATOM 1541 C CA . GLY A 1 197 ? 2.124 4.533 20.361 1.00 59.84 197 GLY A CA 1
ATOM 1542 C C . GLY A 1 197 ? 3.403 3.830 20.831 1.00 59.84 197 GLY A C 1
ATOM 1543 O O . GLY A 1 197 ? 4.428 3.944 20.161 1.00 59.84 197 GLY A O 1
ATOM 1544 N N . MET A 1 198 ? 3.344 3.081 21.938 1.00 56.72 198 MET A N 1
ATOM 1545 C CA . MET A 1 198 ? 4.495 2.391 22.528 1.00 56.72 198 MET A CA 1
ATOM 1546 C C . MET A 1 198 ? 4.940 1.170 21.704 1.00 56.72 198 MET A C 1
ATOM 1548 O O . MET A 1 198 ? 6.132 0.872 21.648 1.00 56.72 198 MET A O 1
ATOM 1552 N N . GLU A 1 199 ? 4.016 0.515 20.993 1.00 59.12 199 GLU A N 1
ATOM 1553 C CA . GLU A 1 199 ? 4.296 -0.677 20.172 1.00 59.12 199 GLU A CA 1
ATOM 1554 C C . GLU A 1 199 ? 5.074 -0.360 18.885 1.00 59.12 199 GLU A C 1
ATOM 1556 O O . GLU A 1 199 ? 5.701 -1.233 18.286 1.00 59.12 199 GLU A O 1
ATOM 1561 N N . CYS A 1 200 ? 5.085 0.906 18.463 1.00 53.16 200 CYS A N 1
ATOM 1562 C CA . CYS A 1 200 ? 5.688 1.332 17.198 1.00 53.16 200 CYS A CA 1
ATOM 1563 C C . CYS A 1 200 ? 7.220 1.465 17.243 1.00 53.16 200 CYS A C 1
ATOM 1565 O O . CYS A 1 200 ? 7.841 1.701 16.209 1.00 53.16 200 CYS A O 1
ATOM 1567 N N . ASN A 1 201 ? 7.849 1.297 18.410 1.00 52.88 201 ASN A N 1
ATOM 1568 C CA . ASN A 1 201 ? 9.295 1.482 18.576 1.00 52.88 201 ASN A CA 1
ATOM 1569 C C . ASN A 1 201 ? 10.129 0.230 18.241 1.00 52.88 201 ASN A C 1
ATOM 1571 O O . ASN A 1 201 ? 11.354 0.277 18.325 1.00 52.88 201 ASN A O 1
ATOM 1575 N N . HIS A 1 202 ? 9.498 -0.898 17.888 1.00 47.03 202 HIS A N 1
ATOM 1576 C CA . HIS A 1 202 ? 10.169 -2.205 17.776 1.00 47.03 202 HIS A CA 1
ATOM 1577 C C . HIS A 1 202 ? 10.449 -2.672 16.331 1.00 47.03 202 HIS A C 1
ATOM 1579 O O . HIS A 1 202 ? 10.691 -3.853 16.098 1.00 47.03 202 HIS A O 1
ATOM 1585 N N . GLY A 1 203 ? 10.458 -1.757 15.353 1.00 45.31 203 GLY A N 1
ATOM 1586 C CA . GLY A 1 203 ? 11.134 -1.961 14.059 1.00 45.31 203 GLY A CA 1
ATOM 1587 C C . GLY A 1 203 ? 10.641 -3.113 13.172 1.00 45.31 203 GLY A C 1
ATOM 1588 O O . GLY A 1 203 ? 11.365 -3.512 12.264 1.00 45.31 203 GLY A O 1
ATOM 1589 N N . ASN A 1 204 ? 9.449 -3.667 13.408 1.00 44.78 204 ASN A N 1
ATOM 1590 C CA . ASN A 1 204 ? 8.926 -4.750 12.580 1.00 44.78 204 ASN A CA 1
ATOM 1591 C C . ASN A 1 204 ? 8.071 -4.189 11.435 1.00 44.78 204 ASN A C 1
ATOM 1593 O O . ASN A 1 204 ? 6.868 -3.969 11.584 1.00 44.78 204 ASN A O 1
ATOM 1597 N N . THR A 1 205 ? 8.708 -3.929 10.296 1.00 48.94 205 THR A N 1
ATOM 1598 C CA . THR A 1 205 ? 8.059 -3.457 9.068 1.00 48.94 205 THR A CA 1
ATOM 1599 C C . THR A 1 205 ? 8.272 -4.478 7.951 1.00 48.94 205 THR A C 1
ATOM 1601 O O . THR A 1 205 ? 9.335 -4.569 7.348 1.00 48.94 205 THR A O 1
ATOM 1604 N N . ASP A 1 206 ? 7.225 -5.243 7.633 1.00 46.56 206 ASP A N 1
ATOM 1605 C CA . ASP A 1 206 ? 7.152 -6.197 6.507 1.00 46.56 206 ASP A CA 1
ATOM 1606 C C . ASP A 1 206 ? 7.172 -5.512 5.111 1.00 46.56 206 ASP A C 1
ATOM 1608 O O . ASP A 1 206 ? 6.633 -6.024 4.122 1.00 46.56 206 ASP A O 1
ATOM 1612 N N . GLU A 1 207 ? 7.774 -4.327 4.987 1.00 54.84 207 GLU A N 1
ATOM 1613 C CA . GLU A 1 207 ? 7.810 -3.570 3.740 1.00 54.84 207 GLU A CA 1
ATOM 1614 C C . GLU A 1 207 ? 8.944 -4.044 2.815 1.00 54.84 207 GLU A C 1
ATOM 1616 O O . GLU A 1 207 ? 10.039 -4.420 3.231 1.00 54.84 207 GLU A O 1
ATOM 1621 N N . VAL A 1 208 ? 8.690 -4.036 1.500 1.00 52.84 208 VAL A N 1
ATOM 1622 C CA . VAL A 1 208 ? 9.656 -4.496 0.480 1.00 52.84 208 VAL A CA 1
ATOM 1623 C C . VAL A 1 208 ? 10.949 -3.660 0.494 1.00 52.84 208 VAL A C 1
ATOM 1625 O O . VAL A 1 208 ? 12.002 -4.166 0.104 1.00 52.84 208 VAL A O 1
ATOM 1628 N N . GLU A 1 209 ? 10.868 -2.411 0.962 1.00 50.69 209 GLU A N 1
ATOM 1629 C CA . GLU A 1 209 ? 11.975 -1.450 1.064 1.00 50.69 209 GLU A CA 1
ATOM 1630 C C . GLU A 1 209 ? 13.025 -1.865 2.120 1.00 50.69 209 GLU A C 1
ATOM 1632 O O . GLU A 1 209 ? 14.213 -1.589 1.944 1.00 50.69 209 GLU A O 1
ATOM 1637 N N . ASP A 1 210 ? 12.648 -2.630 3.153 1.00 54.88 210 ASP A N 1
ATOM 1638 C CA . ASP A 1 210 ? 13.558 -3.011 4.247 1.00 54.88 210 ASP A CA 1
ATOM 1639 C C . ASP A 1 210 ? 14.439 -4.232 3.968 1.00 54.88 210 ASP A C 1
ATOM 1641 O O . ASP A 1 210 ? 15.337 -4.553 4.745 1.00 54.88 210 ASP A O 1
ATOM 1645 N N . ARG A 1 211 ? 14.271 -4.872 2.806 1.00 57.72 211 ARG A N 1
ATOM 1646 C CA . ARG A 1 211 ? 15.207 -5.909 2.334 1.00 57.72 211 ARG A CA 1
ATOM 1647 C C . ARG A 1 211 ? 16.509 -5.326 1.776 1.00 57.72 211 ARG A C 1
ATOM 1649 O O . ARG A 1 211 ? 17.436 -6.087 1.503 1.00 57.72 211 ARG A O 1
ATOM 1656 N N . ALA A 1 212 ? 16.586 -4.006 1.595 1.00 59.03 212 ALA A N 1
ATOM 1657 C CA . ALA A 1 212 ? 17.818 -3.313 1.244 1.00 59.03 212 ALA A CA 1
ATOM 1658 C C . ALA A 1 212 ? 18.734 -3.196 2.477 1.00 59.03 212 ALA A C 1
ATOM 1660 O O . ALA A 1 212 ? 18.312 -2.719 3.534 1.00 59.03 212 ALA A O 1
ATOM 1661 N N . GLY A 1 213 ? 20.005 -3.585 2.333 1.00 64.62 213 GLY A N 1
ATOM 1662 C CA . GLY A 1 213 ? 21.009 -3.424 3.391 1.00 64.62 213 GLY A CA 1
ATOM 1663 C C . GLY A 1 213 ? 21.208 -1.957 3.796 1.00 64.62 213 GLY A C 1
ATOM 1664 O O . GLY A 1 213 ? 20.960 -1.039 3.015 1.00 64.62 213 GLY A O 1
ATOM 1665 N N . THR A 1 214 ? 21.699 -1.715 5.012 1.00 67.88 214 THR A N 1
ATOM 1666 C CA . THR A 1 214 ? 21.846 -0.370 5.610 1.00 67.88 214 THR A CA 1
ATOM 1667 C C . THR A 1 214 ? 22.760 0.591 4.830 1.00 67.88 214 THR A C 1
ATOM 1669 O O . THR A 1 214 ? 22.657 1.799 5.013 1.00 67.88 214 THR A O 1
ATOM 1672 N N . GLY A 1 215 ? 23.605 0.091 3.918 1.00 77.44 215 GLY A N 1
ATOM 1673 C CA . GLY A 1 215 ? 24.466 0.895 3.032 1.00 77.44 215 GLY A CA 1
ATOM 1674 C C . GLY A 1 215 ? 23.894 1.190 1.636 1.00 77.44 215 GLY A C 1
ATOM 1675 O O . GLY A 1 215 ? 24.575 1.781 0.797 1.00 77.44 215 GLY A O 1
ATOM 1676 N N . CYS A 1 216 ? 22.667 0.762 1.344 1.00 84.00 216 CYS A N 1
ATOM 1677 C CA . CYS A 1 216 ? 22.075 0.890 0.017 1.00 84.00 216 CYS A CA 1
ATOM 1678 C C . CYS A 1 216 ? 21.560 2.308 -0.264 1.00 84.00 216 CYS A C 1
ATOM 1680 O O . CYS A 1 216 ? 20.568 2.743 0.320 1.00 84.00 216 CYS A O 1
ATOM 1682 N N . LYS A 1 217 ? 22.163 3.003 -1.241 1.00 83.56 217 LYS A N 1
ATOM 1683 C CA . LYS A 1 217 ? 21.736 4.354 -1.664 1.00 83.56 217 LYS A CA 1
ATOM 1684 C C . LYS A 1 217 ? 20.262 4.422 -2.069 1.00 83.56 217 LYS A C 1
ATOM 1686 O O . LYS A 1 217 ? 19.619 5.443 -1.854 1.00 83.56 217 LYS A O 1
ATOM 1691 N N . GLY A 1 218 ? 19.727 3.358 -2.665 1.00 85.19 218 GLY A N 1
ATOM 1692 C CA . GLY A 1 218 ? 18.335 3.333 -3.092 1.00 85.19 218 GLY A CA 1
ATOM 1693 C C . GLY A 1 218 ? 17.318 3.215 -1.949 1.00 85.19 218 GLY A C 1
ATOM 1694 O O . GLY A 1 218 ? 16.162 3.568 -2.168 1.00 85.19 218 GLY A O 1
ATOM 1695 N N . LYS A 1 219 ? 17.736 2.835 -0.727 1.00 80.00 219 LYS A N 1
ATOM 1696 C CA . LYS A 1 219 ? 16.838 2.655 0.429 1.00 80.00 219 LYS A CA 1
ATOM 1697 C C . LYS A 1 219 ? 16.089 3.939 0.805 1.00 80.00 219 LYS A C 1
ATOM 1699 O O . LYS A 1 219 ? 14.906 3.893 1.101 1.00 80.00 219 LYS A O 1
ATOM 1704 N N . THR A 1 220 ? 16.751 5.094 0.753 1.00 84.12 220 THR A N 1
ATOM 1705 C CA . THR A 1 220 ? 16.114 6.398 1.027 1.00 84.12 220 THR A CA 1
ATOM 1706 C C . THR A 1 220 ? 15.560 7.074 -0.228 1.00 84.12 220 THR A C 1
ATOM 1708 O O . THR A 1 220 ? 14.834 8.062 -0.136 1.00 84.12 220 THR A O 1
ATOM 1711 N N . PHE A 1 221 ? 15.897 6.558 -1.411 1.00 89.62 221 PHE A N 1
ATOM 1712 C CA . PHE A 1 221 ? 15.478 7.116 -2.692 1.00 89.62 221 PHE A CA 1
ATOM 1713 C C . PHE A 1 221 ? 14.133 6.545 -3.156 1.00 89.62 221 PHE A C 1
ATOM 1715 O O . PHE A 1 221 ? 13.225 7.296 -3.511 1.00 89.62 221 PHE A O 1
ATOM 1722 N N . TYR A 1 222 ? 13.988 5.218 -3.168 1.00 89.31 222 TYR A N 1
ATOM 1723 C CA . TYR A 1 222 ? 12.768 4.548 -3.609 1.00 89.31 222 TYR A CA 1
ATOM 1724 C C . TYR A 1 222 ? 11.749 4.505 -2.480 1.00 89.31 222 TYR A C 1
ATOM 1726 O O . TYR A 1 222 ? 11.705 3.544 -1.729 1.00 89.31 222 TYR A O 1
ATOM 1734 N N . THR A 1 223 ? 10.914 5.537 -2.393 1.00 84.25 223 THR A N 1
ATOM 1735 C CA . THR A 1 223 ? 9.855 5.589 -1.382 1.00 84.25 223 THR A CA 1
ATOM 1736 C C . THR A 1 223 ? 8.494 5.232 -1.965 1.00 84.25 223 THR A C 1
ATOM 1738 O O . THR A 1 223 ? 8.146 5.617 -3.094 1.00 84.25 223 THR A O 1
ATOM 1741 N N . ARG A 1 224 ? 7.657 4.591 -1.147 1.00 83.69 224 ARG A N 1
ATOM 1742 C CA . ARG A 1 224 ? 6.235 4.363 -1.429 1.00 83.69 224 ARG A CA 1
ATOM 1743 C C . ARG A 1 224 ? 5.498 5.646 -1.821 1.00 83.69 224 ARG A C 1
ATOM 1745 O O . ARG A 1 224 ? 4.688 5.635 -2.747 1.00 83.69 224 ARG A O 1
ATOM 1752 N N . ALA A 1 225 ? 5.779 6.768 -1.158 1.00 82.00 225 ALA A N 1
ATOM 1753 C CA . ALA A 1 225 ? 5.149 8.054 -1.465 1.00 82.00 225 ALA A CA 1
ATOM 1754 C C . ALA A 1 225 ? 5.478 8.541 -2.889 1.00 82.00 225 ALA A C 1
ATOM 1756 O O . ALA A 1 225 ? 4.585 8.991 -3.620 1.00 82.00 225 ALA A O 1
ATOM 1757 N N . ALA A 1 226 ? 6.738 8.406 -3.316 1.00 90.12 226 ALA A N 1
ATOM 1758 C CA . ALA A 1 226 ? 7.152 8.754 -4.670 1.00 90.12 226 ALA A CA 1
ATOM 1759 C C . ALA A 1 226 ? 6.509 7.830 -5.715 1.00 90.12 226 ALA A C 1
ATOM 1761 O O . ALA A 1 226 ? 6.027 8.318 -6.741 1.00 90.12 226 ALA A O 1
ATOM 1762 N N . LEU A 1 227 ? 6.425 6.524 -5.430 1.00 93.88 227 LEU A N 1
ATOM 1763 C CA . LEU A 1 227 ? 5.725 5.563 -6.285 1.00 93.88 227 LEU A CA 1
ATOM 1764 C C . LEU A 1 227 ? 4.257 5.945 -6.467 1.00 93.88 227 LEU A C 1
ATOM 1766 O O . LEU A 1 227 ? 3.785 6.030 -7.597 1.00 93.88 227 LEU A O 1
ATOM 1770 N N . LEU A 1 228 ? 3.529 6.188 -5.375 1.00 85.81 228 LEU A N 1
ATOM 1771 C CA . LEU A 1 228 ? 2.106 6.528 -5.443 1.00 85.81 228 LEU A CA 1
ATOM 1772 C C . LEU A 1 228 ? 1.875 7.845 -6.188 1.00 85.81 228 LEU A C 1
ATOM 1774 O O . LEU A 1 228 ? 0.917 7.963 -6.951 1.00 85.81 228 LEU A O 1
ATOM 1778 N N . THR A 1 229 ? 2.776 8.813 -6.023 1.00 90.44 229 THR A N 1
ATOM 1779 C CA . THR A 1 229 ? 2.743 10.067 -6.785 1.00 90.44 229 THR A CA 1
ATOM 1780 C C . THR A 1 229 ? 2.940 9.815 -8.282 1.00 90.44 229 THR A C 1
ATOM 1782 O O . THR A 1 229 ? 2.189 10.350 -9.096 1.00 90.44 229 THR A O 1
ATOM 1785 N N . ALA A 1 230 ? 3.902 8.971 -8.662 1.00 95.75 230 ALA A N 1
ATOM 1786 C CA . ALA A 1 230 ? 4.142 8.604 -10.056 1.00 95.75 230 ALA A CA 1
ATOM 1787 C C . ALA A 1 230 ? 2.987 7.787 -10.662 1.00 95.75 230 ALA A C 1
ATOM 1789 O O . ALA A 1 230 ? 2.582 8.045 -11.795 1.00 95.75 230 ALA A O 1
ATOM 1790 N N . ALA A 1 231 ? 2.414 6.850 -9.902 1.00 93.75 231 ALA A N 1
ATOM 1791 C CA . ALA A 1 231 ? 1.320 5.982 -10.336 1.00 93.75 231 ALA A CA 1
ATOM 1792 C C . ALA A 1 231 ? 0.052 6.759 -10.721 1.00 93.75 231 ALA A C 1
ATOM 1794 O O . ALA A 1 231 ? -0.674 6.327 -11.615 1.00 93.75 231 ALA A O 1
ATOM 1795 N N . ARG A 1 232 ? -0.179 7.949 -10.144 1.00 94.06 232 ARG A N 1
ATOM 1796 C CA . ARG A 1 232 ? -1.277 8.848 -10.557 1.00 94.06 232 ARG A CA 1
ATOM 1797 C C . ARG A 1 232 ? -1.194 9.263 -12.031 1.00 94.06 232 ARG A C 1
ATOM 1799 O O . ARG A 1 232 ? -2.228 9.491 -12.645 1.00 94.06 232 ARG A O 1
ATOM 1806 N N . ALA A 1 233 ? 0.007 9.324 -12.613 1.00 95.38 233 ALA A N 1
ATOM 1807 C CA . ALA A 1 233 ? 0.193 9.599 -14.042 1.00 95.38 233 ALA A CA 1
ATOM 1808 C C . ALA A 1 233 ? -0.090 8.374 -14.939 1.00 95.38 233 ALA A C 1
ATOM 1810 O O . ALA A 1 233 ? -0.187 8.507 -16.156 1.00 95.38 233 ALA A O 1
ATOM 1811 N N . TYR A 1 234 ? -0.249 7.186 -14.346 1.00 97.19 234 TYR A N 1
ATOM 1812 C CA . TYR A 1 234 ? -0.479 5.916 -15.034 1.00 97.19 234 TYR A CA 1
ATOM 1813 C C . TYR A 1 234 ? -1.703 5.187 -14.455 1.00 97.19 234 TYR A C 1
ATOM 1815 O O . TYR A 1 234 ? -1.571 4.058 -13.986 1.00 97.19 234 TYR A O 1
ATOM 1823 N N . PRO A 1 235 ? -2.922 5.761 -14.530 1.00 93.88 235 PRO A N 1
ATOM 1824 C CA . PRO A 1 235 ? -4.112 5.247 -13.831 1.00 93.88 235 PRO A CA 1
ATOM 1825 C C . PRO A 1 235 ? -4.566 3.847 -14.276 1.00 93.88 235 PRO A C 1
ATOM 1827 O O . PRO A 1 235 ? -5.393 3.211 -13.625 1.00 93.88 235 PRO A O 1
ATOM 1830 N N . ARG A 1 236 ? -4.042 3.353 -15.404 1.00 96.62 236 ARG A N 1
ATOM 1831 C CA . ARG A 1 236 ? -4.280 1.982 -15.862 1.00 96.62 236 ARG A CA 1
ATOM 1832 C C . ARG A 1 236 ? -3.410 0.967 -15.111 1.00 96.62 236 ARG A C 1
ATOM 1834 O O . ARG A 1 236 ? -3.841 -0.174 -14.975 1.00 96.62 236 ARG A O 1
ATOM 1841 N N . PHE A 1 237 ? -2.216 1.337 -14.640 1.00 97.56 237 PHE A N 1
ATOM 1842 C CA . PHE A 1 237 ? -1.298 0.434 -13.935 1.00 97.56 237 PHE A CA 1
ATOM 1843 C C . PHE A 1 237 ? -1.951 -0.166 -12.683 1.00 97.56 237 PHE A C 1
ATOM 1845 O O . PHE A 1 237 ? -2.543 0.561 -11.891 1.00 97.56 237 PHE A O 1
ATOM 1852 N N . GLY A 1 238 ? -1.872 -1.490 -12.513 1.00 94.69 238 GLY A N 1
ATOM 1853 C CA . GLY A 1 238 ? -2.525 -2.181 -11.398 1.00 94.69 238 GLY A CA 1
ATOM 1854 C C . GLY A 1 238 ? -4.055 -2.142 -11.462 1.00 94.69 238 GLY A C 1
ATOM 1855 O O . GLY A 1 238 ? -4.717 -2.432 -10.471 1.00 94.69 238 GLY A O 1
ATOM 1856 N N . ASN A 1 239 ? -4.620 -1.775 -12.613 1.00 94.94 239 ASN A N 1
ATOM 1857 C CA . ASN A 1 239 ? -6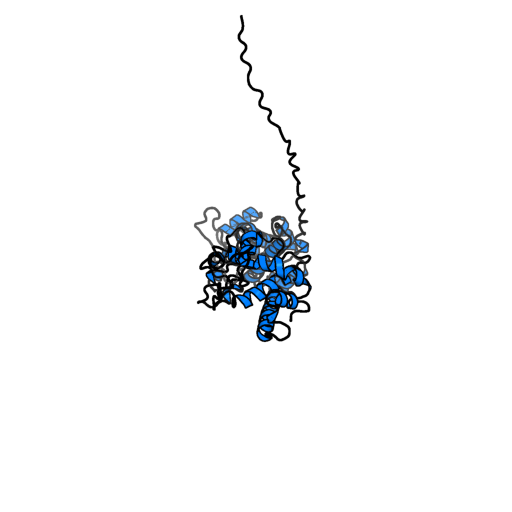.052 -1.704 -12.871 1.00 94.94 239 ASN A CA 1
ATOM 1858 C C . ASN A 1 239 ? -6.374 -2.489 -14.153 1.00 94.94 239 ASN A C 1
ATOM 1860 O O . ASN A 1 239 ? -6.532 -1.930 -15.244 1.00 94.94 239 ASN A O 1
ATOM 1864 N N . LEU A 1 240 ? -6.330 -3.815 -14.032 1.00 93.69 240 LEU A N 1
ATOM 1865 C CA . LEU A 1 240 ? -6.805 -4.765 -15.035 1.00 93.69 240 LEU A CA 1
ATOM 1866 C C . LEU A 1 240 ? -8.257 -5.169 -14.729 1.00 93.69 240 LEU A C 1
ATOM 1868 O O . LEU A 1 240 ? -8.860 -4.730 -13.757 1.00 93.69 240 LEU A O 1
ATOM 1872 N N . ASP A 1 241 ? -8.821 -6.011 -15.587 1.00 90.56 241 ASP A N 1
ATOM 1873 C CA . ASP A 1 241 ? -10.215 -6.467 -15.566 1.00 90.56 241 ASP A CA 1
ATOM 1874 C C . ASP A 1 241 ? -10.657 -7.144 -14.263 1.00 90.56 241 ASP A C 1
ATOM 1876 O O . ASP A 1 241 ? -11.836 -7.105 -13.924 1.00 90.56 241 ASP A O 1
ATOM 1880 N N . THR A 1 242 ? -9.736 -7.760 -13.519 1.00 91.25 242 THR A N 1
ATOM 1881 C CA . THR A 1 242 ? -10.040 -8.350 -12.211 1.00 91.25 242 THR A CA 1
ATOM 1882 C C . THR A 1 242 ? -8.999 -7.964 -11.170 1.00 91.25 242 THR A C 1
ATOM 1884 O O . THR A 1 242 ? -7.823 -7.780 -11.485 1.00 91.25 242 THR A O 1
ATOM 1887 N N . ALA A 1 243 ? -9.402 -7.942 -9.895 1.00 88.06 243 ALA A N 1
ATOM 1888 C CA . ALA A 1 243 ? -8.479 -7.731 -8.779 1.00 88.06 243 ALA A CA 1
ATOM 1889 C C . ALA A 1 243 ? -7.333 -8.761 -8.764 1.00 88.06 243 ALA A C 1
ATOM 1891 O O . ALA A 1 243 ? -6.209 -8.430 -8.391 1.00 88.06 243 ALA A O 1
ATOM 1892 N N . LEU A 1 244 ? -7.593 -9.998 -9.209 1.00 91.25 244 LEU A N 1
ATOM 1893 C CA . LEU A 1 244 ? -6.563 -11.024 -9.370 1.00 91.25 244 LEU A CA 1
ATOM 1894 C C . LEU A 1 244 ? -5.509 -10.597 -10.401 1.00 91.25 244 LEU A C 1
ATOM 1896 O O . LEU A 1 244 ? -4.316 -10.637 -10.102 1.00 91.25 244 LEU A O 1
ATOM 1900 N N . TRP A 1 245 ? -5.931 -10.161 -11.591 1.00 95.44 245 TRP A N 1
ATOM 1901 C CA . TRP A 1 245 ? -5.005 -9.706 -12.631 1.00 95.44 245 TRP A CA 1
ATOM 1902 C C . TRP A 1 245 ? -4.266 -8.431 -12.236 1.00 95.44 245 TRP A C 1
ATOM 1904 O O . TRP A 1 245 ? -3.058 -8.356 -12.443 1.00 95.44 245 TRP A O 1
ATOM 1914 N N . SER A 1 246 ? -4.941 -7.481 -11.591 1.00 96.06 246 SER A N 1
ATOM 1915 C CA . SER A 1 246 ? -4.315 -6.278 -11.036 1.00 96.06 246 SER A CA 1
ATOM 1916 C C . SER A 1 246 ? -3.205 -6.611 -10.038 1.00 96.06 246 SER A C 1
ATOM 1918 O O . SER A 1 246 ? -2.087 -6.113 -10.164 1.00 96.06 246 SER A O 1
ATOM 1920 N N . LYS A 1 247 ? -3.465 -7.512 -9.080 1.00 94.56 247 LYS A N 1
ATOM 1921 C CA . LYS A 1 247 ? -2.444 -7.943 -8.115 1.00 94.56 247 LYS A CA 1
ATOM 1922 C C . LYS A 1 247 ? -1.298 -8.708 -8.791 1.00 94.56 247 LYS A C 1
ATOM 1924 O O . LYS A 1 247 ? -0.145 -8.505 -8.422 1.00 94.56 247 LYS A O 1
ATOM 1929 N N . ARG A 1 248 ? -1.580 -9.542 -9.804 1.00 97.62 248 ARG A N 1
ATOM 1930 C CA . ARG A 1 248 ? -0.538 -10.216 -10.606 1.00 97.62 248 ARG A CA 1
ATOM 1931 C C . ARG A 1 248 ? 0.326 -9.225 -11.382 1.00 97.62 248 ARG A C 1
ATOM 1933 O O . ARG A 1 248 ? 1.533 -9.421 -11.430 1.00 97.62 248 ARG A O 1
ATOM 1940 N N . GLU A 1 249 ? -0.258 -8.177 -11.960 1.00 98.62 249 GLU A N 1
ATOM 1941 C CA . GLU A 1 249 ? 0.496 -7.121 -12.646 1.00 98.62 249 GLU A CA 1
ATOM 1942 C C . GLU A 1 249 ? 1.433 -6.397 -11.675 1.00 98.62 249 GLU A C 1
ATOM 1944 O O . GLU A 1 249 ? 2.621 -6.264 -11.960 1.00 98.62 249 GLU A O 1
ATOM 1949 N N . ILE A 1 250 ? 0.920 -5.987 -10.510 1.00 98.12 250 ILE A N 1
ATOM 1950 C CA . ILE A 1 250 ? 1.716 -5.304 -9.483 1.00 98.12 250 ILE A CA 1
ATOM 1951 C C . ILE A 1 250 ? 2.846 -6.220 -8.991 1.00 98.12 250 ILE A C 1
ATOM 1953 O O . ILE A 1 250 ? 4.002 -5.803 -8.951 1.00 98.12 250 ILE A O 1
ATOM 1957 N N . ALA A 1 251 ? 2.545 -7.485 -8.681 1.00 97.19 251 ALA A N 1
ATOM 1958 C CA . ALA A 1 251 ? 3.548 -8.468 -8.275 1.00 97.19 251 ALA A CA 1
ATOM 1959 C C . ALA A 1 251 ? 4.625 -8.684 -9.349 1.00 97.19 251 ALA A C 1
ATOM 1961 O O . ALA A 1 251 ? 5.805 -8.793 -9.018 1.00 97.19 251 ALA A O 1
ATOM 1962 N N . ALA A 1 252 ? 4.237 -8.734 -10.627 1.00 98.56 252 ALA A N 1
ATOM 1963 C CA . ALA A 1 252 ? 5.165 -8.897 -11.739 1.00 98.56 252 ALA A CA 1
ATOM 1964 C C . ALA A 1 252 ? 6.083 -7.677 -11.878 1.00 98.56 252 ALA A C 1
ATOM 1966 O O . ALA A 1 252 ? 7.301 -7.836 -11.951 1.00 98.56 252 ALA A O 1
ATOM 1967 N N . PHE A 1 253 ? 5.518 -6.467 -11.841 1.00 98.62 253 PHE A N 1
ATOM 1968 C CA . PHE A 1 253 ? 6.286 -5.225 -11.883 1.00 98.62 253 PHE A CA 1
ATOM 1969 C C . PHE A 1 253 ? 7.339 -5.192 -10.773 1.00 98.62 253 PHE A C 1
ATOM 1971 O O . PHE A 1 253 ? 8.526 -5.058 -11.063 1.00 98.62 253 PHE A O 1
ATOM 1978 N N . PHE A 1 254 ? 6.937 -5.416 -9.519 1.00 97.56 254 PHE A N 1
ATOM 1979 C CA . PHE A 1 254 ? 7.877 -5.412 -8.400 1.00 97.56 254 PHE A CA 1
ATOM 1980 C C . PHE A 1 254 ? 8.902 -6.546 -8.463 1.00 97.56 254 PHE A C 1
ATOM 1982 O O . PHE A 1 254 ? 10.048 -6.322 -8.099 1.00 97.56 254 PHE A O 1
ATOM 1989 N N . ALA A 1 255 ? 8.555 -7.728 -8.979 1.00 97.19 255 ALA A N 1
ATOM 1990 C CA . ALA A 1 255 ? 9.526 -8.807 -9.176 1.00 97.19 255 ALA A CA 1
ATOM 1991 C C . ALA A 1 255 ? 10.657 -8.408 -10.132 1.00 97.19 255 ALA A C 1
ATOM 1993 O O . ALA A 1 255 ? 11.823 -8.702 -9.860 1.00 97.19 255 ALA A O 1
ATOM 1994 N N . HIS A 1 256 ? 10.328 -7.706 -11.220 1.00 98.19 256 HIS A N 1
ATOM 1995 C CA . HIS A 1 256 ? 11.342 -7.146 -12.106 1.00 98.19 256 HIS A CA 1
ATOM 1996 C C . HIS A 1 256 ? 12.141 -6.055 -11.411 1.00 98.19 256 HIS A C 1
ATOM 1998 O O . HIS A 1 256 ? 13.361 -6.147 -11.384 1.00 98.19 256 HIS A O 1
ATOM 2004 N N . VAL A 1 257 ? 11.472 -5.090 -10.778 1.00 97.06 257 VAL A N 1
ATOM 2005 C CA . VAL A 1 257 ? 12.143 -3.981 -10.090 1.00 97.06 257 VAL A CA 1
ATOM 2006 C C . VAL A 1 257 ? 13.131 -4.477 -9.037 1.00 97.06 257 VAL A C 1
ATOM 2008 O O . VAL A 1 257 ? 14.268 -4.018 -8.983 1.00 97.06 257 VAL A O 1
ATOM 2011 N N . THR A 1 258 ? 12.741 -5.460 -8.230 1.00 93.44 258 THR A N 1
ATOM 2012 C CA . THR A 1 258 ? 13.611 -6.079 -7.227 1.00 93.44 258 THR A CA 1
ATOM 2013 C C . THR A 1 258 ? 14.834 -6.739 -7.844 1.00 93.44 258 THR A C 1
ATOM 2015 O O . THR A 1 258 ? 15.920 -6.620 -7.282 1.00 93.44 258 THR A O 1
ATOM 2018 N N . HIS A 1 259 ? 14.678 -7.402 -8.989 1.00 94.75 259 HIS A N 1
ATOM 2019 C CA . HIS A 1 259 ? 15.805 -7.976 -9.712 1.00 94.75 259 HIS A CA 1
ATOM 2020 C C . HIS A 1 259 ? 16.736 -6.886 -10.263 1.00 94.75 259 HIS A C 1
ATOM 2022 O O . HIS A 1 259 ? 17.926 -6.921 -9.973 1.00 94.75 259 HIS A O 1
ATOM 2028 N N . GLU A 1 260 ? 16.198 -5.892 -10.977 1.00 94.00 260 GLU A N 1
ATOM 2029 C CA . GLU A 1 260 ? 16.994 -4.839 -11.630 1.00 94.00 260 GLU A CA 1
ATOM 2030 C C . GLU A 1 260 ? 17.756 -3.946 -10.645 1.00 94.00 260 GLU A C 1
ATOM 2032 O O . GLU A 1 260 ? 18.819 -3.415 -10.955 1.00 94.00 260 GLU A O 1
ATOM 2037 N N . THR A 1 261 ? 17.194 -3.737 -9.456 1.00 93.94 261 THR A N 1
ATOM 2038 C CA . THR A 1 261 ? 17.750 -2.811 -8.459 1.00 93.94 261 THR A CA 1
ATOM 2039 C C . THR A 1 261 ? 18.492 -3.518 -7.333 1.00 93.94 261 THR A C 1
ATOM 2041 O O . THR A 1 261 ? 19.009 -2.842 -6.445 1.00 93.94 261 THR A O 1
ATOM 2044 N N . GLY A 1 262 ? 18.523 -4.855 -7.320 1.00 90.44 262 GLY A N 1
ATOM 2045 C CA . GLY A 1 262 ? 19.041 -5.626 -6.192 1.00 90.44 262 GLY A CA 1
ATOM 2046 C C . GLY A 1 262 ? 18.317 -5.267 -4.894 1.00 90.44 262 GLY A C 1
ATOM 2047 O O . GLY A 1 262 ? 18.934 -4.754 -3.968 1.00 90.44 262 GLY A O 1
ATOM 2048 N N . HIS A 1 263 ? 17.000 -5.483 -4.842 1.00 88.69 263 HIS A N 1
ATOM 2049 C CA . HIS A 1 263 ? 16.149 -5.112 -3.700 1.00 88.69 263 HIS A CA 1
ATOM 2050 C C . HIS A 1 263 ? 16.180 -3.615 -3.371 1.00 88.69 263 HIS A C 1
ATOM 2052 O O . HIS A 1 263 ? 16.397 -3.239 -2.227 1.00 88.69 263 HIS A O 1
ATOM 2058 N N . PHE A 1 264 ? 15.967 -2.755 -4.371 1.00 89.50 264 PHE A N 1
ATOM 2059 C CA . PHE A 1 264 ? 16.009 -1.297 -4.217 1.00 89.50 264 PHE A CA 1
ATOM 2060 C C . PHE A 1 264 ? 17.365 -0.744 -3.775 1.00 89.50 264 PHE A C 1
ATOM 2062 O O . PHE A 1 264 ? 17.445 0.407 -3.358 1.00 89.50 264 PHE A O 1
ATOM 2069 N N . CYS A 1 265 ? 18.450 -1.510 -3.891 1.00 88.50 265 CYS A N 1
ATOM 2070 C CA . CYS A 1 265 ? 19.761 -1.029 -3.485 1.00 88.50 265 CYS A CA 1
ATOM 2071 C C . CYS A 1 265 ? 20.345 -0.013 -4.473 1.00 88.50 265 CYS A C 1
ATOM 2073 O O . CYS A 1 265 ? 20.887 1.026 -4.075 1.00 88.50 265 CYS A O 1
ATOM 2075 N N . TYR A 1 266 ? 20.196 -0.296 -5.767 1.00 93.56 266 TYR A N 1
ATOM 2076 C CA . TYR A 1 266 ? 20.821 0.455 -6.846 1.00 93.56 266 TYR A CA 1
ATOM 2077 C C . TYR A 1 266 ? 19.829 1.393 -7.543 1.00 93.56 266 TYR A C 1
ATOM 2079 O O . TYR A 1 266 ? 18.772 0.993 -8.037 1.00 93.56 266 TYR A O 1
ATOM 2087 N N . VAL A 1 267 ? 20.196 2.676 -7.596 1.00 95.88 267 VAL A N 1
ATOM 2088 C CA . VAL A 1 267 ? 19.500 3.697 -8.399 1.00 95.88 267 VAL A CA 1
ATOM 2089 C C . VAL A 1 267 ? 20.062 3.761 -9.817 1.00 95.88 267 VAL A C 1
ATOM 2091 O O . VAL A 1 267 ? 19.337 4.036 -10.768 1.00 95.88 267 VAL A O 1
ATOM 2094 N N . GLU A 1 268 ? 21.351 3.478 -9.959 1.00 96.62 268 GLU A N 1
ATOM 2095 C CA . GLU A 1 268 ? 22.114 3.575 -11.197 1.00 96.62 268 GLU A CA 1
ATOM 2096 C C . GLU A 1 268 ? 22.811 2.244 -11.463 1.00 96.62 268 GLU A C 1
ATOM 2098 O O . GLU A 1 268 ? 23.256 1.582 -10.522 1.00 96.62 268 GLU A O 1
ATOM 2103 N N . GLU A 1 269 ? 22.959 1.899 -12.737 1.00 92.62 269 GLU A N 1
ATOM 2104 C CA . GLU A 1 269 ? 23.814 0.813 -13.198 1.00 92.62 269 GLU A CA 1
ATOM 2105 C C . GLU A 1 269 ? 25.233 0.979 -12.636 1.00 92.62 269 GLU A C 1
ATOM 2107 O O . GLU A 1 269 ? 25.756 2.095 -12.529 1.00 92.62 269 GLU A O 1
ATOM 2112 N N . ILE A 1 270 ? 25.877 -0.138 -12.294 1.00 90.06 270 ILE A N 1
ATOM 2113 C CA . ILE A 1 270 ? 27.226 -0.136 -11.716 1.00 90.06 270 ILE A CA 1
ATOM 2114 C C . ILE A 1 270 ? 28.274 0.232 -12.779 1.00 90.06 270 ILE A C 1
ATOM 2116 O O . ILE A 1 270 ? 29.128 1.078 -12.527 1.00 90.06 270 ILE A O 1
ATOM 2120 N N . ALA A 1 271 ? 28.186 -0.352 -13.980 1.00 91.94 271 ALA A N 1
ATOM 2121 C CA . ALA A 1 271 ? 29.177 -0.169 -15.045 1.00 91.94 271 ALA A CA 1
ATOM 2122 C C . ALA A 1 271 ? 29.108 1.208 -15.736 1.00 91.94 271 ALA A C 1
ATOM 2124 O O . ALA A 1 271 ? 30.123 1.717 -16.207 1.00 91.94 271 ALA A O 1
ATOM 2125 N N . ARG A 1 272 ? 27.926 1.841 -15.776 1.00 93.50 272 ARG A N 1
ATOM 2126 C CA . ARG A 1 272 ? 27.712 3.210 -16.298 1.00 93.50 272 ARG A CA 1
ATOM 2127 C C . ARG A 1 272 ? 28.263 3.449 -17.713 1.00 93.50 272 ARG A C 1
ATOM 2129 O O . ARG A 1 272 ? 28.840 4.509 -18.001 1.00 93.50 272 ARG A O 1
ATOM 2136 N N . ASN A 1 273 ? 28.060 2.479 -18.607 1.00 95.06 273 ASN A N 1
ATOM 2137 C CA . ASN A 1 273 ? 28.425 2.599 -20.022 1.00 95.06 273 ASN A CA 1
ATOM 2138 C C . ASN A 1 273 ? 27.650 3.738 -20.721 1.00 95.06 273 ASN A C 1
ATOM 2140 O O . ASN A 1 273 ? 26.722 4.336 -20.177 1.00 95.06 273 ASN A O 1
ATOM 2144 N N . THR A 1 274 ? 28.045 4.100 -21.942 1.00 96.06 274 THR A N 1
ATOM 2145 C CA . THR A 1 274 ? 27.480 5.285 -22.615 1.00 96.06 274 THR A CA 1
ATOM 2146 C C . THR A 1 274 ? 26.049 5.074 -23.118 1.00 96.06 274 THR A C 1
ATOM 2148 O O . THR A 1 274 ? 25.235 5.989 -22.998 1.00 96.06 274 THR A O 1
ATOM 2151 N N . TYR A 1 275 ? 25.738 3.893 -23.671 1.00 96.69 275 TYR A N 1
ATOM 2152 C CA . TYR A 1 275 ? 24.440 3.548 -24.282 1.00 96.69 275 TYR A CA 1
ATOM 2153 C C . TYR A 1 275 ? 23.888 4.637 -25.218 1.00 96.69 275 TYR A C 1
ATOM 2155 O O . TYR A 1 275 ? 22.758 5.111 -25.093 1.00 96.69 275 TYR A O 1
ATOM 2163 N N . CYS A 1 276 ? 24.716 5.056 -26.168 1.00 97.38 276 CYS A N 1
ATOM 2164 C CA . CYS A 1 276 ? 24.335 5.987 -27.218 1.00 97.38 276 CYS A CA 1
ATOM 2165 C C . CYS A 1 276 ? 24.246 5.235 -28.546 1.00 97.38 276 CYS A C 1
ATOM 2167 O O . CYS A 1 276 ? 25.243 4.692 -29.014 1.00 97.38 276 CYS A O 1
ATOM 2169 N N . SER A 1 277 ? 23.059 5.217 -29.148 1.00 96.75 277 SER A N 1
ATOM 2170 C CA . SER A 1 277 ? 22.850 4.769 -30.523 1.00 96.75 277 SER A CA 1
ATOM 2171 C C . SER A 1 277 ? 22.600 5.991 -31.408 1.00 96.75 277 SER A C 1
ATOM 2173 O O . SER A 1 277 ? 21.708 6.778 -31.073 1.00 96.75 277 SER A O 1
ATOM 2175 N N . PRO A 1 278 ? 23.310 6.163 -32.538 1.00 94.62 278 PRO A N 1
ATOM 2176 C CA . PRO A 1 278 ? 23.034 7.243 -33.481 1.00 94.62 278 PRO A CA 1
ATOM 2177 C C . PRO A 1 278 ? 21.545 7.303 -33.854 1.00 94.62 278 PRO A C 1
ATOM 2179 O O . PRO A 1 278 ? 20.933 6.288 -34.185 1.00 94.62 278 PRO A O 1
ATOM 2182 N N . SER A 1 279 ? 20.941 8.486 -33.740 1.00 95.38 279 SER A N 1
ATOM 2183 C CA . SER A 1 279 ? 19.521 8.714 -34.020 1.00 95.38 279 SER A CA 1
ATOM 2184 C C . SER A 1 279 ? 19.279 10.189 -34.319 1.00 95.38 279 SER A C 1
ATOM 2186 O O . SER A 1 279 ? 19.734 11.051 -33.569 1.00 95.38 279 SER A O 1
ATOM 2188 N N . SER A 1 280 ? 18.526 10.481 -35.380 1.00 95.31 280 SER A N 1
ATOM 2189 C CA . SER A 1 280 ? 18.059 11.839 -35.684 1.00 95.31 280 SER A CA 1
ATOM 2190 C C . SER A 1 280 ? 16.916 12.278 -34.764 1.00 95.31 280 SER A C 1
ATOM 2192 O O . SER A 1 280 ? 16.818 13.449 -34.411 1.00 95.31 280 SER A O 1
ATOM 2194 N N . GLN A 1 281 ? 16.062 11.341 -34.341 1.00 96.56 281 GLN A N 1
ATOM 2195 C CA . GLN A 1 281 ? 14.909 11.622 -33.484 1.00 96.56 281 GLN A CA 1
ATOM 2196 C C . GLN A 1 281 ? 15.302 11.807 -32.013 1.00 96.56 281 GLN A C 1
ATOM 2198 O O . GLN A 1 281 ? 14.727 12.642 -31.315 1.00 96.56 281 GLN A O 1
ATOM 2203 N N . TYR A 1 282 ? 16.267 11.018 -31.537 1.00 98.00 282 TYR A N 1
ATOM 2204 C CA . TYR A 1 282 ? 16.735 11.045 -30.154 1.00 98.00 282 TYR A CA 1
ATOM 2205 C C . TYR A 1 282 ? 18.261 11.167 -30.105 1.00 98.00 282 TYR A C 1
ATOM 2207 O O . TYR A 1 282 ? 18.932 10.225 -29.681 1.00 98.00 282 TYR A O 1
ATOM 2215 N N . PRO A 1 283 ? 18.836 12.291 -30.565 1.00 97.94 283 PRO A N 1
ATOM 2216 C CA . PRO A 1 283 ? 20.282 12.452 -30.631 1.00 97.94 283 PRO A CA 1
ATOM 2217 C C . PRO A 1 283 ? 20.909 12.381 -29.239 1.00 97.94 283 PRO A C 1
ATOM 2219 O O . PRO A 1 283 ? 20.355 12.875 -28.254 1.00 97.94 283 PRO A O 1
ATOM 2222 N N . CYS A 1 284 ? 22.088 11.774 -29.157 1.00 98.25 284 CYS A N 1
ATOM 2223 C CA . CYS A 1 284 ? 22.855 11.750 -27.921 1.00 98.25 284 CYS A CA 1
ATOM 2224 C C . CYS A 1 284 ? 23.396 13.150 -27.628 1.00 98.25 284 CYS A C 1
ATOM 2226 O O . CYS A 1 284 ? 24.087 13.741 -28.457 1.00 98.25 284 CYS A O 1
ATOM 2228 N N . ALA A 1 285 ? 23.094 13.683 -26.448 1.00 97.81 285 ALA A N 1
ATOM 2229 C CA . ALA A 1 285 ? 23.631 14.967 -26.030 1.00 97.81 285 ALA A CA 1
ATOM 2230 C C . ALA A 1 285 ? 25.136 14.838 -25.709 1.00 97.81 285 ALA A C 1
ATOM 2232 O O . ALA A 1 285 ? 25.532 13.865 -25.055 1.00 97.81 285 ALA A O 1
ATOM 2233 N N . PRO A 1 286 ? 25.979 15.809 -26.113 1.00 96.88 286 PRO A N 1
ATOM 2234 C CA . PRO A 1 286 ? 27.404 15.798 -25.793 1.00 96.88 286 PRO A CA 1
ATOM 2235 C C . PRO A 1 286 ? 27.666 15.607 -24.293 1.00 96.88 286 PRO A C 1
ATOM 2237 O O . PRO A 1 286 ? 27.030 16.239 -23.450 1.00 96.88 286 PRO A O 1
ATOM 2240 N N . GLY A 1 287 ? 28.588 14.701 -23.957 1.00 95.75 287 GLY A N 1
ATOM 2241 C CA . GLY A 1 287 ? 28.976 14.404 -22.572 1.00 95.75 287 GLY A CA 1
ATOM 2242 C C . GLY A 1 287 ? 27.935 13.643 -21.738 1.00 95.75 287 GLY A C 1
ATOM 2243 O O . GLY A 1 287 ? 28.180 13.388 -20.558 1.00 95.75 287 GLY A O 1
ATOM 2244 N N . LYS A 1 288 ? 26.782 13.262 -22.305 1.00 97.94 288 LYS A N 1
ATOM 2245 C CA . LYS A 1 288 ? 25.742 12.509 -21.590 1.00 97.94 288 LYS A CA 1
ATOM 2246 C C . LYS A 1 288 ? 25.823 11.009 -21.845 1.00 97.94 288 LYS A C 1
ATOM 2248 O O . LYS A 1 288 ? 26.228 10.551 -22.908 1.00 97.94 288 LYS A O 1
ATOM 2253 N N . LYS A 1 289 ? 25.421 10.247 -20.823 1.00 98.25 289 LYS A N 1
ATOM 2254 C CA . LYS A 1 289 ? 25.370 8.781 -20.829 1.00 98.25 289 LYS A CA 1
ATOM 2255 C C . LYS A 1 289 ? 23.985 8.291 -20.423 1.00 98.25 289 LYS A C 1
ATOM 2257 O O . LYS A 1 289 ? 23.385 8.805 -19.471 1.00 98.25 289 LYS A O 1
ATOM 2262 N N . TYR A 1 290 ? 23.526 7.248 -21.097 1.00 98.44 290 TYR A N 1
ATOM 2263 C CA . TYR A 1 290 ? 22.180 6.691 -20.981 1.00 98.44 290 TYR A CA 1
ATOM 2264 C C . TYR A 1 290 ? 22.190 5.267 -20.412 1.00 98.44 290 TYR A C 1
ATOM 2266 O O . TYR A 1 290 ? 21.392 4.435 -20.834 1.00 98.44 290 TYR A O 1
ATOM 2274 N N . TYR A 1 291 ? 23.111 4.985 -19.485 1.00 98.38 291 TYR A N 1
ATOM 2275 C CA . TYR A 1 291 ? 23.106 3.761 -18.677 1.00 98.38 291 TYR A CA 1
ATOM 2276 C C . TYR A 1 291 ? 21.857 3.639 -17.8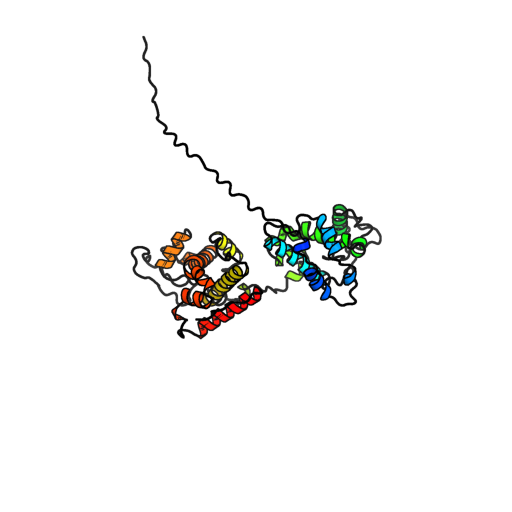11 1.00 98.38 291 TYR A C 1
ATOM 2278 O O . TYR A 1 291 ? 21.172 4.638 -17.572 1.00 98.38 291 TYR A O 1
ATOM 2286 N N . GLY A 1 292 ? 21.623 2.426 -17.311 1.00 97.88 292 GLY A N 1
ATOM 2287 C CA . GLY A 1 292 ? 20.461 2.075 -16.509 1.00 97.88 292 GLY A CA 1
ATOM 2288 C C . GLY A 1 292 ? 20.261 2.999 -15.312 1.00 97.88 292 GLY A C 1
ATOM 2289 O O . GLY A 1 292 ? 21.151 3.169 -14.477 1.00 97.88 292 GLY A O 1
ATOM 2290 N N . ARG A 1 293 ? 19.080 3.617 -15.207 1.00 98.50 293 ARG A N 1
ATOM 2291 C CA . ARG A 1 293 ? 18.659 4.332 -13.990 1.00 98.50 293 ARG A CA 1
ATOM 2292 C C . ARG A 1 293 ? 17.224 4.005 -13.598 1.00 98.50 293 ARG A C 1
ATOM 2294 O O . ARG A 1 293 ? 16.361 3.768 -14.448 1.00 98.50 293 ARG A O 1
ATOM 2301 N N . GLY A 1 294 ? 16.960 4.081 -12.300 1.00 97.25 294 GLY A N 1
ATOM 2302 C CA . GLY A 1 294 ? 15.639 3.897 -11.721 1.00 97.25 294 GLY A CA 1
ATOM 2303 C C . GLY A 1 294 ? 15.199 2.428 -11.635 1.00 97.25 294 GLY A C 1
ATOM 2304 O O . GLY A 1 294 ? 16.001 1.508 -11.822 1.00 97.25 294 GLY A O 1
ATOM 2305 N N . PRO A 1 295 ? 13.904 2.196 -11.363 1.00 96.31 295 PRO A N 1
ATOM 2306 C CA . PRO A 1 295 ? 13.393 0.913 -10.890 1.00 96.31 295 PRO A CA 1
ATOM 2307 C C . PRO A 1 295 ? 13.403 -0.190 -11.956 1.00 96.31 295 PRO A C 1
ATOM 2309 O O . PRO A 1 295 ? 13.387 -1.358 -11.601 1.00 96.31 295 PRO A O 1
ATOM 2312 N N . ILE A 1 296 ? 13.444 0.154 -13.247 1.00 94.94 296 ILE A N 1
ATOM 2313 C CA . ILE A 1 296 ? 13.553 -0.823 -14.346 1.00 94.94 296 ILE A CA 1
ATOM 2314 C C . ILE A 1 296 ? 14.844 -0.657 -15.160 1.00 94.94 296 ILE A C 1
ATOM 2316 O O . ILE A 1 296 ? 14.943 -1.182 -16.262 1.00 94.94 296 ILE A O 1
ATOM 2320 N N . GLN A 1 297 ? 15.808 0.116 -14.641 1.00 96.25 297 GLN A N 1
ATOM 2321 C CA . GLN A 1 297 ? 17.072 0.422 -15.320 1.00 96.25 297 GLN A CA 1
ATOM 2322 C C . GLN A 1 297 ? 16.855 0.941 -16.756 1.00 96.25 297 GLN A C 1
ATOM 2324 O O . GLN A 1 297 ? 17.297 0.343 -17.738 1.00 96.25 297 GLN A O 1
ATOM 2329 N N . LEU A 1 298 ? 16.158 2.082 -16.886 1.00 97.88 298 LEU A N 1
ATOM 2330 C CA . LEU A 1 298 ? 15.928 2.730 -18.185 1.00 97.88 298 LEU A CA 1
ATOM 2331 C C . LEU A 1 298 ? 17.279 2.977 -18.866 1.00 97.88 298 LEU A C 1
ATOM 2333 O O . LEU A 1 298 ? 18.119 3.659 -18.290 1.00 97.88 298 LEU A O 1
ATOM 2337 N N . THR A 1 299 ? 17.464 2.442 -20.072 1.00 97.50 299 THR A N 1
ATOM 2338 C CA . THR A 1 299 ? 18.755 2.432 -20.779 1.00 97.50 299 THR A CA 1
ATOM 2339 C C . THR A 1 299 ? 18.571 2.853 -22.238 1.00 97.50 299 THR A C 1
ATOM 2341 O O . THR A 1 299 ? 17.525 2.563 -22.816 1.00 97.50 299 THR A O 1
ATOM 2344 N N . TRP A 1 300 ? 19.588 3.477 -22.841 1.00 98.19 300 TRP A N 1
ATOM 2345 C CA . TRP A 1 300 ? 19.653 4.028 -24.207 1.00 98.19 300 TRP A CA 1
ATOM 2346 C C . TRP A 1 300 ? 18.975 5.383 -24.442 1.00 98.19 300 TRP A C 1
ATOM 2348 O O . TRP A 1 300 ? 17.851 5.638 -24.006 1.00 98.19 300 TRP A O 1
ATOM 2358 N N . ASN A 1 301 ? 19.637 6.235 -25.232 1.00 98.38 301 ASN A N 1
ATOM 2359 C CA . ASN A 1 301 ? 19.185 7.577 -25.623 1.00 98.38 301 ASN A CA 1
ATOM 2360 C C . ASN A 1 301 ? 17.744 7.620 -26.152 1.00 98.38 301 ASN A C 1
ATOM 2362 O O . ASN A 1 301 ? 16.972 8.489 -25.752 1.00 98.38 301 ASN A O 1
ATOM 2366 N N . TYR A 1 302 ? 17.344 6.670 -26.999 1.00 98.06 302 TYR A N 1
ATOM 2367 C CA . TYR A 1 302 ? 15.989 6.642 -27.558 1.00 98.06 302 TYR A CA 1
ATOM 2368 C C . TYR A 1 302 ? 14.909 6.366 -26.502 1.00 98.06 302 TYR A C 1
ATOM 2370 O O . TYR A 1 302 ? 13.822 6.942 -26.564 1.00 98.06 302 TYR A O 1
ATOM 2378 N N . ASN A 1 303 ? 15.203 5.548 -25.488 1.00 98.12 303 ASN A N 1
ATOM 2379 C CA . ASN A 1 303 ? 14.276 5.299 -24.385 1.00 98.12 303 ASN A CA 1
ATOM 2380 C C . ASN A 1 303 ? 14.192 6.509 -23.458 1.00 98.12 303 ASN A C 1
ATOM 2382 O O . ASN A 1 303 ? 13.092 6.918 -23.092 1.00 98.12 303 ASN A O 1
ATOM 2386 N N . TYR A 1 304 ? 15.331 7.122 -23.132 1.00 98.69 304 TYR A N 1
ATOM 2387 C CA . TYR A 1 304 ? 15.376 8.358 -22.356 1.00 98.69 304 TYR A CA 1
ATOM 2388 C C . TYR A 1 304 ? 14.616 9.498 -23.034 1.00 98.69 304 TYR A C 1
ATOM 2390 O O . TYR A 1 304 ? 13.780 10.135 -22.397 1.00 98.69 304 TYR A O 1
ATOM 2398 N N . GLY A 1 305 ? 14.841 9.724 -24.329 1.00 98.44 305 GLY A N 1
ATOM 2399 C CA . GLY A 1 305 ? 14.142 10.756 -25.088 1.00 98.44 305 GLY A CA 1
ATOM 2400 C C . GLY A 1 305 ? 12.635 10.503 -25.181 1.00 98.44 305 GLY A C 1
ATOM 2401 O O . GLY A 1 305 ? 11.836 11.404 -24.920 1.00 98.44 305 GLY A O 1
ATOM 2402 N N . ALA A 1 306 ? 12.221 9.268 -25.485 1.00 98.50 306 ALA A N 1
ATOM 2403 C CA . ALA A 1 306 ? 10.804 8.916 -25.568 1.00 98.50 306 ALA A CA 1
ATOM 2404 C C . ALA A 1 306 ? 10.092 8.995 -24.205 1.00 98.50 306 ALA A C 1
ATOM 2406 O O . ALA A 1 306 ? 8.976 9.513 -24.120 1.00 98.50 306 ALA A O 1
ATOM 2407 N N . CYS A 1 307 ? 10.735 8.515 -23.138 1.00 98.44 307 CYS A N 1
ATOM 2408 C CA . CYS A 1 307 ? 10.210 8.579 -21.777 1.00 98.44 307 CYS A CA 1
ATOM 2409 C C . CYS A 1 307 ? 10.142 10.021 -21.261 1.00 98.44 307 CYS A C 1
ATOM 2411 O O . CYS A 1 307 ? 9.140 10.402 -20.655 1.00 98.44 307 CYS A O 1
ATOM 2413 N N . GLY A 1 308 ? 11.181 10.817 -21.530 1.00 98.38 308 GLY A N 1
ATOM 2414 C CA . GLY A 1 308 ? 11.256 12.233 -21.181 1.00 98.38 308 GLY A CA 1
ATOM 2415 C C . GLY A 1 308 ? 10.108 13.029 -21.784 1.00 98.38 308 GLY A C 1
ATOM 2416 O O . GLY A 1 308 ? 9.360 13.686 -21.059 1.00 98.38 308 GLY A O 1
ATOM 2417 N N . LYS A 1 309 ? 9.874 12.854 -23.091 1.00 98.19 309 LYS A N 1
ATOM 2418 C CA . LYS A 1 309 ? 8.734 13.459 -23.793 1.00 98.19 309 LYS A CA 1
ATOM 2419 C C . LYS A 1 309 ? 7.391 13.074 -23.161 1.00 98.19 309 LYS A C 1
ATOM 2421 O O . LYS A 1 309 ? 6.532 13.931 -22.997 1.00 98.19 309 LYS A O 1
ATOM 2426 N N . ALA A 1 310 ? 7.208 11.806 -22.788 1.00 98.00 310 ALA A N 1
ATOM 2427 C CA . ALA A 1 310 ? 5.958 11.328 -22.192 1.00 98.00 310 ALA A CA 1
ATOM 2428 C C . ALA A 1 310 ? 5.722 11.816 -20.750 1.00 98.00 310 ALA A C 1
ATOM 2430 O O . ALA A 1 310 ? 4.586 11.809 -20.287 1.00 98.00 310 ALA A O 1
ATOM 2431 N N . ASN A 1 311 ? 6.777 12.216 -20.035 1.00 97.69 311 ASN A N 1
ATOM 2432 C CA . ASN A 1 311 ? 6.725 12.565 -18.611 1.00 97.69 311 ASN A CA 1
ATOM 2433 C C . ASN A 1 311 ? 7.144 14.005 -18.301 1.00 97.69 311 ASN A C 1
ATOM 2435 O O . ASN A 1 311 ? 7.293 14.348 -17.127 1.00 97.69 311 ASN A O 1
ATOM 2439 N N . ASN A 1 312 ? 7.301 14.829 -19.338 1.00 97.19 312 ASN A N 1
ATOM 2440 C CA . ASN A 1 312 ? 7.686 16.232 -19.252 1.00 97.19 312 ASN A CA 1
ATOM 2441 C C . ASN A 1 312 ? 9.035 16.462 -18.539 1.00 97.19 312 ASN A C 1
ATOM 2443 O O . ASN A 1 312 ? 9.141 17.284 -17.631 1.00 97.19 312 ASN A O 1
ATOM 2447 N N . PHE A 1 313 ? 10.071 15.718 -18.940 1.00 98.12 313 PHE A N 1
ATOM 2448 C CA . PHE A 1 313 ? 11.462 15.995 -18.561 1.00 98.12 313 PHE A CA 1
ATOM 2449 C C . PHE A 1 313 ? 12.400 15.835 -19.763 1.00 98.12 313 PHE A C 1
ATOM 2451 O O . PHE A 1 313 ? 12.128 15.057 -20.678 1.00 98.12 313 PHE A O 1
ATOM 2458 N N . ASP A 1 314 ? 13.531 16.542 -19.766 1.00 98.19 314 ASP A N 1
ATOM 2459 C CA . ASP A 1 314 ? 14.527 16.401 -20.831 1.00 98.19 314 ASP A CA 1
ATOM 2460 C C . ASP A 1 314 ? 15.401 15.161 -20.595 1.00 98.19 314 ASP A C 1
ATOM 2462 O O . ASP A 1 314 ? 16.431 15.209 -19.921 1.00 98.19 314 ASP A O 1
ATOM 2466 N N . GLY A 1 315 ? 14.977 14.026 -21.148 1.00 98.19 315 GLY A N 1
ATOM 2467 C CA . GLY A 1 315 ? 15.723 12.776 -21.031 1.00 98.19 315 GLY A CA 1
ATOM 2468 C C . GLY A 1 315 ? 17.038 12.755 -21.813 1.00 98.19 315 GLY A C 1
ATOM 2469 O O . GLY A 1 315 ? 17.905 11.953 -21.481 1.00 98.19 315 GLY A O 1
ATOM 2470 N N . LEU A 1 316 ? 17.221 13.625 -22.814 1.00 98.38 316 LEU A N 1
ATOM 2471 C CA . LEU A 1 316 ? 18.431 13.636 -23.640 1.00 98.38 316 LEU A CA 1
ATOM 2472 C C . LEU A 1 316 ? 19.524 14.504 -23.023 1.00 98.38 316 LEU A C 1
ATOM 2474 O O . LEU A 1 316 ? 20.656 14.037 -22.896 1.00 98.38 316 LEU A O 1
ATOM 2478 N N . LYS A 1 317 ? 19.192 15.730 -22.605 1.00 98.44 317 LYS A N 1
ATOM 2479 C CA . LYS A 1 317 ? 20.142 16.674 -21.996 1.00 98.44 317 LYS A CA 1
ATOM 2480 C C . LYS A 1 317 ? 20.247 16.525 -20.481 1.00 98.44 317 LYS A C 1
ATOM 2482 O O . LYS A 1 317 ? 21.237 16.968 -19.907 1.00 98.44 317 LYS A O 1
ATOM 2487 N N . ASN A 1 318 ? 19.279 15.893 -19.818 1.00 98.31 318 ASN A N 1
ATOM 2488 C CA . ASN A 1 318 ? 19.311 15.664 -18.373 1.00 98.31 318 ASN A CA 1
ATOM 2489 C C . ASN A 1 318 ? 18.917 14.224 -17.976 1.00 98.31 318 ASN A C 1
ATOM 2491 O O . ASN A 1 318 ? 18.027 14.042 -17.146 1.00 98.31 318 ASN A O 1
ATOM 2495 N N . PRO A 1 319 ? 19.578 13.175 -18.510 1.00 98.44 319 PRO A N 1
ATOM 2496 C CA . PRO A 1 319 ? 19.274 11.788 -18.137 1.00 98.44 319 PRO A CA 1
ATOM 2497 C C . PRO A 1 319 ? 19.511 11.497 -16.644 1.00 98.44 319 PRO A C 1
ATOM 2499 O O . PRO A 1 319 ? 18.854 10.632 -16.065 1.00 98.44 319 PRO A O 1
ATOM 2502 N N . ASP A 1 320 ? 20.402 12.253 -15.995 1.00 98.12 320 ASP A N 1
ATOM 2503 C CA . ASP A 1 320 ? 20.741 12.108 -14.574 1.00 98.12 320 ASP A CA 1
ATOM 2504 C C . ASP A 1 320 ? 19.562 12.431 -13.640 1.00 98.12 320 ASP A C 1
ATOM 2506 O O . ASP A 1 320 ? 19.553 11.999 -12.488 1.00 98.12 320 ASP A O 1
ATOM 2510 N N . ILE A 1 321 ? 18.536 13.147 -14.120 1.00 98.44 321 ILE A N 1
ATOM 2511 C CA . ILE A 1 321 ? 17.339 13.456 -13.325 1.00 98.44 321 ILE A CA 1
ATOM 2512 C C . ILE A 1 321 ? 16.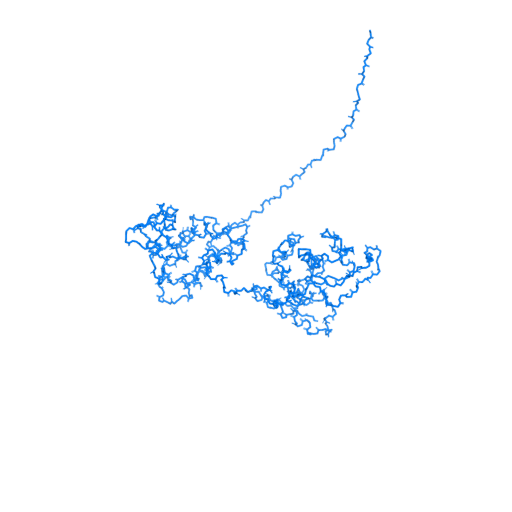619 12.191 -12.840 1.00 98.44 321 ILE A C 1
ATOM 2514 O O . ILE A 1 321 ? 16.045 12.191 -11.751 1.00 98.44 321 ILE A O 1
ATOM 2518 N N . VAL A 1 322 ? 16.717 11.093 -13.598 1.00 98.56 322 VAL A N 1
ATOM 2519 C CA . VAL A 1 322 ? 16.132 9.790 -13.246 1.00 98.56 322 VAL A CA 1
ATOM 2520 C C . VAL A 1 322 ? 16.779 9.205 -11.984 1.00 98.56 322 VAL A C 1
ATOM 2522 O O . VAL A 1 322 ? 16.118 8.474 -11.259 1.00 98.56 322 VAL A O 1
ATOM 2525 N N . ALA A 1 323 ? 18.029 9.560 -11.672 1.00 97.50 323 ALA A N 1
ATOM 2526 C CA . ALA A 1 323 ? 18.711 9.141 -10.443 1.00 97.50 323 ALA A CA 1
ATOM 2527 C C . ALA A 1 323 ? 18.644 10.177 -9.307 1.00 97.50 323 ALA A C 1
ATOM 2529 O O . ALA A 1 323 ? 19.091 9.904 -8.197 1.00 97.50 323 ALA A O 1
ATOM 2530 N N . LYS A 1 324 ? 18.101 11.372 -9.569 1.00 97.56 324 LYS A N 1
ATOM 2531 C CA . LYS A 1 324 ? 18.033 12.480 -8.599 1.00 97.56 324 LYS A CA 1
ATOM 2532 C C . LYS A 1 324 ? 16.621 12.760 -8.096 1.00 97.56 324 LYS A C 1
ATOM 2534 O O . LYS A 1 324 ? 16.462 13.375 -7.050 1.00 97.56 324 LYS A O 1
ATOM 2539 N N . ASN A 1 325 ? 15.595 12.320 -8.822 1.00 97.94 325 ASN A N 1
ATOM 2540 C CA . ASN A 1 325 ? 14.200 12.534 -8.460 1.00 97.94 325 ASN A CA 1
ATOM 2541 C C . ASN A 1 325 ? 13.431 11.208 -8.473 1.00 97.94 325 ASN A C 1
ATOM 2543 O O . ASN A 1 325 ? 13.163 10.642 -9.533 1.00 97.94 325 ASN A O 1
ATOM 2547 N N . ALA A 1 326 ? 13.033 10.743 -7.288 1.00 95.75 326 ALA A N 1
ATOM 2548 C CA . ALA A 1 326 ? 12.353 9.464 -7.105 1.00 95.75 326 ALA A CA 1
ATOM 2549 C C . ALA A 1 326 ? 11.009 9.366 -7.846 1.00 95.75 326 ALA A C 1
ATOM 2551 O O . ALA A 1 326 ? 10.666 8.308 -8.370 1.00 95.75 326 ALA A O 1
ATOM 2552 N N . VAL A 1 327 ? 10.250 10.464 -7.950 1.00 98.06 327 VAL A N 1
ATOM 2553 C CA . VAL A 1 327 ? 8.982 10.477 -8.703 1.00 98.06 327 VAL A CA 1
ATOM 2554 C C . VAL A 1 327 ? 9.253 10.287 -10.193 1.00 98.06 327 VAL A C 1
ATOM 2556 O O . VAL A 1 327 ? 8.547 9.527 -10.854 1.00 98.06 327 VAL A O 1
ATOM 2559 N N . ILE A 1 328 ? 10.288 10.939 -10.732 1.00 98.50 328 ILE A N 1
ATOM 2560 C CA . ILE A 1 328 ? 10.687 10.755 -12.133 1.00 98.50 328 ILE A CA 1
ATOM 2561 C C . ILE A 1 328 ? 11.214 9.335 -12.356 1.00 98.50 328 ILE A C 1
ATOM 2563 O O . ILE A 1 328 ? 10.815 8.708 -13.334 1.00 98.50 328 ILE A O 1
ATOM 2567 N N . ALA A 1 329 ? 12.016 8.790 -11.438 1.00 98.56 329 ALA A N 1
ATOM 2568 C CA . ALA A 1 329 ? 12.469 7.400 -11.491 1.00 98.56 329 ALA A CA 1
ATOM 2569 C C . ALA A 1 329 ? 11.292 6.418 -11.580 1.00 98.56 329 ALA A C 1
ATOM 2571 O O . ALA A 1 329 ? 11.243 5.568 -12.465 1.00 98.56 329 ALA A O 1
ATOM 2572 N N . TRP A 1 330 ? 10.287 6.565 -10.717 1.00 98.38 330 TRP A N 1
ATOM 2573 C CA . TRP A 1 330 ? 9.097 5.720 -10.776 1.00 98.38 330 TRP A CA 1
ATOM 2574 C C . TRP A 1 330 ? 8.294 5.911 -12.062 1.00 98.38 330 TRP A C 1
ATOM 2576 O O . TRP A 1 330 ? 7.837 4.927 -12.648 1.00 98.38 330 TRP A O 1
ATOM 2586 N N . LYS A 1 331 ? 8.175 7.149 -12.554 1.00 98.69 331 LYS A N 1
ATOM 2587 C CA . LYS A 1 331 ? 7.548 7.428 -13.850 1.00 98.69 331 LYS A CA 1
ATOM 2588 C C . LYS A 1 331 ? 8.258 6.719 -15.002 1.00 98.69 331 LYS A C 1
ATOM 2590 O O . LYS A 1 331 ? 7.567 6.236 -15.891 1.00 98.69 331 LYS A O 1
ATOM 2595 N N . THR A 1 332 ? 9.590 6.598 -14.996 1.00 98.62 332 THR A N 1
ATOM 2596 C CA . THR A 1 332 ? 10.297 5.871 -16.067 1.00 98.62 332 THR A CA 1
ATOM 2597 C C . THR A 1 332 ? 9.998 4.374 -16.048 1.00 98.62 332 THR A C 1
ATOM 2599 O O . THR A 1 332 ? 9.714 3.793 -17.098 1.00 98.62 332 THR A O 1
ATOM 2602 N N . GLY A 1 333 ? 9.975 3.763 -14.859 1.00 98.31 333 GLY A N 1
ATOM 2603 C CA . GLY A 1 333 ? 9.594 2.361 -14.682 1.00 98.31 333 GLY A CA 1
ATOM 2604 C C . GLY A 1 333 ? 8.168 2.080 -15.143 1.00 98.31 333 GLY A C 1
ATOM 2605 O O . GLY A 1 333 ? 7.931 1.161 -15.926 1.00 98.31 333 GLY A O 1
ATOM 2606 N N . LEU A 1 334 ? 7.222 2.912 -14.703 1.00 98.75 334 LEU A N 1
ATOM 2607 C CA . LEU A 1 334 ? 5.814 2.799 -15.079 1.00 98.75 334 LEU A CA 1
ATOM 2608 C C . LEU A 1 334 ? 5.600 3.070 -16.572 1.00 98.75 334 LEU A C 1
ATOM 2610 O O . LEU A 1 334 ? 4.871 2.329 -17.223 1.00 98.75 334 LEU A O 1
ATOM 2614 N N . TRP A 1 335 ? 6.272 4.069 -17.148 1.00 98.69 335 TRP A N 1
ATOM 2615 C CA . TRP A 1 335 ? 6.229 4.337 -18.586 1.00 98.69 335 TRP A CA 1
ATOM 2616 C C . TRP A 1 335 ? 6.633 3.108 -19.400 1.00 98.69 335 TRP A C 1
ATOM 2618 O O . TRP A 1 335 ? 5.890 2.680 -20.288 1.00 98.69 335 TRP A O 1
ATOM 2628 N N . PHE A 1 336 ? 7.790 2.521 -19.077 1.00 98.44 336 PHE A N 1
ATOM 2629 C CA . PHE A 1 336 ? 8.292 1.342 -19.773 1.00 98.44 336 PHE A CA 1
ATOM 2630 C C . PHE A 1 336 ? 7.346 0.158 -19.587 1.00 98.44 336 PHE A C 1
ATOM 2632 O O . PHE A 1 336 ? 6.994 -0.507 -20.562 1.00 98.44 336 PHE A O 1
ATOM 2639 N N . TRP A 1 337 ? 6.877 -0.072 -18.358 1.00 98.62 337 TRP A N 1
ATOM 2640 C CA . TRP A 1 337 ? 5.929 -1.138 -18.060 1.00 98.62 337 TRP A CA 1
ATOM 2641 C C . TRP A 1 337 ? 4.665 -1.016 -18.905 1.00 98.62 337 TRP A C 1
ATOM 2643 O O . TRP A 1 337 ? 4.291 -1.950 -19.609 1.00 98.62 337 TRP A O 1
ATOM 2653 N N . MET A 1 338 ? 4.030 0.154 -18.888 1.00 98.31 338 MET A N 1
ATOM 2654 C CA . MET A 1 338 ? 2.762 0.386 -19.570 1.00 98.31 338 MET A CA 1
ATOM 2655 C C . MET A 1 338 ? 2.891 0.308 -21.092 1.00 98.31 338 MET A C 1
ATOM 2657 O O . MET A 1 338 ? 1.982 -0.196 -21.750 1.00 98.31 338 MET A O 1
ATOM 2661 N N . LYS A 1 339 ? 4.014 0.780 -21.646 1.00 96.56 339 LYS A N 1
ATOM 2662 C CA . LYS A 1 339 ? 4.279 0.768 -23.089 1.00 96.56 339 LYS A CA 1
ATOM 2663 C C . LYS A 1 339 ? 4.689 -0.614 -23.598 1.00 96.56 339 LYS A C 1
ATOM 2665 O O . LYS A 1 339 ? 4.221 -1.042 -24.649 1.00 96.56 339 LYS A O 1
ATOM 2670 N N . SER A 1 340 ? 5.585 -1.288 -22.884 1.00 96.25 340 SER A N 1
ATOM 2671 C CA . SER A 1 340 ? 6.273 -2.475 -23.392 1.00 96.25 340 SER A CA 1
ATOM 2672 C C . SER A 1 340 ? 5.731 -3.763 -22.791 1.00 96.25 340 SER A C 1
ATOM 2674 O O . SER A 1 340 ? 5.505 -4.703 -23.546 1.00 96.25 340 SER A O 1
ATOM 2676 N N . VAL A 1 341 ? 5.516 -3.810 -21.471 1.00 98.31 341 VAL A N 1
ATOM 2677 C CA . VAL A 1 341 ? 5.321 -5.054 -20.700 1.00 98.31 341 VAL A CA 1
ATOM 2678 C C . VAL A 1 341 ? 3.854 -5.381 -20.436 1.00 98.31 341 VAL A C 1
ATOM 2680 O O . VAL A 1 341 ? 3.437 -6.523 -20.616 1.00 98.31 341 VAL A O 1
ATOM 2683 N N . ARG A 1 342 ? 3.035 -4.393 -20.069 1.00 97.81 342 ARG A N 1
ATOM 2684 C CA . ARG A 1 342 ? 1.608 -4.581 -19.781 1.00 97.81 342 ARG A CA 1
ATOM 2685 C C . ARG A 1 342 ? 0.853 -5.372 -20.860 1.00 97.81 342 ARG A C 1
ATOM 2687 O O . ARG A 1 342 ? 0.067 -6.236 -20.468 1.00 97.81 342 ARG A O 1
ATOM 2694 N N . PRO A 1 343 ? 1.066 -5.146 -22.176 1.00 98.12 343 PRO A N 1
ATOM 2695 C CA . PRO A 1 343 ? 0.354 -5.895 -23.215 1.00 98.12 343 PRO A CA 1
ATOM 2696 C C . PRO A 1 343 ? 0.508 -7.419 -23.115 1.00 98.12 343 PRO A C 1
ATOM 2698 O O . PRO A 1 343 ? -0.377 -8.145 -23.560 1.00 98.12 343 PRO A O 1
ATOM 2701 N N . VAL A 1 344 ? 1.595 -7.910 -22.506 1.00 98.19 344 VAL A N 1
ATOM 2702 C CA . VAL A 1 344 ? 1.892 -9.345 -22.393 1.00 98.19 344 VAL A CA 1
ATOM 2703 C C . VAL A 1 344 ? 1.668 -9.919 -20.991 1.00 98.19 344 VAL A C 1
ATOM 2705 O O . VAL A 1 344 ? 1.829 -11.119 -20.803 1.00 98.19 344 VAL A O 1
ATOM 2708 N N . VAL A 1 345 ? 1.229 -9.123 -20.005 1.00 97.94 345 VAL A N 1
ATOM 2709 C CA . VAL A 1 345 ? 1.017 -9.594 -18.614 1.00 97.94 345 VAL A CA 1
ATOM 2710 C C . VAL A 1 345 ? 0.069 -10.796 -18.547 1.00 97.94 345 VAL A C 1
ATOM 2712 O O . VAL A 1 345 ? 0.312 -11.739 -17.795 1.00 97.94 345 VAL A O 1
ATOM 2715 N N . LYS A 1 346 ? -0.987 -10.807 -19.370 1.00 96.94 346 LYS A N 1
ATOM 2716 C CA . LYS A 1 346 ? -1.954 -11.917 -19.415 1.00 96.94 346 LYS A CA 1
ATOM 2717 C C . LYS A 1 346 ? -1.417 -13.194 -20.071 1.00 96.94 346 LYS A C 1
ATOM 2719 O O . LYS A 1 346 ? -2.040 -14.239 -19.928 1.00 96.94 346 LYS A O 1
ATOM 2724 N N . GLN A 1 347 ? -0.271 -13.132 -20.749 1.00 98.00 347 GLN A N 1
ATOM 2725 C CA . GLN A 1 347 ? 0.395 -14.308 -21.319 1.00 98.00 347 GLN A CA 1
ATOM 2726 C C . GLN A 1 347 ? 1.215 -15.080 -20.264 1.00 98.00 347 GLN A C 1
ATOM 2728 O O . GLN A 1 347 ? 1.607 -16.220 -20.511 1.00 98.00 347 GLN A O 1
ATOM 2733 N N . GLY A 1 348 ? 1.441 -14.483 -19.085 1.00 97.69 348 GLY A N 1
ATOM 2734 C CA . GLY A 1 348 ? 2.201 -15.055 -17.970 1.00 97.69 348 GLY A CA 1
ATOM 2735 C C . GLY A 1 348 ? 3.486 -14.281 -17.664 1.00 97.69 348 GLY A C 1
ATOM 2736 O O . GLY A 1 348 ? 3.992 -13.524 -18.493 1.00 97.69 348 GLY A O 1
ATOM 2737 N N . PHE A 1 349 ? 4.037 -14.478 -16.462 1.00 98.62 349 PHE A N 1
ATOM 2738 C CA . PHE A 1 349 ? 5.240 -13.766 -16.003 1.00 98.62 349 PHE A CA 1
ATOM 2739 C C . PHE A 1 349 ? 6.484 -14.056 -16.871 1.00 98.62 349 PHE A C 1
ATOM 2741 O O . PHE A 1 349 ? 7.326 -13.189 -17.073 1.00 98.62 349 PHE A O 1
ATOM 2748 N N . GLY A 1 350 ? 6.563 -15.222 -17.517 1.00 98.31 350 GLY A N 1
ATOM 2749 C CA . GLY A 1 350 ? 7.610 -15.520 -18.498 1.00 98.31 350 GLY A CA 1
ATOM 2750 C C . GLY A 1 350 ? 7.600 -14.578 -19.705 1.00 98.31 350 GLY A C 1
ATOM 2751 O O . GLY A 1 350 ? 8.650 -14.199 -20.222 1.00 98.31 350 GLY A O 1
ATOM 2752 N N . ALA A 1 351 ? 6.416 -14.142 -20.146 1.00 98.44 351 ALA A N 1
ATOM 2753 C CA . ALA A 1 351 ? 6.299 -13.168 -21.227 1.00 98.44 351 ALA A CA 1
ATOM 2754 C C . ALA A 1 351 ? 6.749 -11.765 -20.788 1.00 98.44 351 ALA A C 1
ATOM 2756 O O . ALA A 1 351 ? 7.328 -11.032 -21.590 1.00 98.44 351 ALA A O 1
ATOM 2757 N N . THR A 1 352 ? 6.551 -11.402 -19.514 1.00 98.62 352 THR A N 1
ATOM 2758 C CA . THR A 1 352 ? 7.055 -10.130 -18.979 1.00 98.62 352 THR A CA 1
ATOM 2759 C C . THR A 1 352 ? 8.578 -10.140 -18.864 1.00 98.62 352 THR A C 1
ATOM 2761 O O . THR A 1 352 ? 9.201 -9.154 -19.251 1.00 98.62 352 THR A O 1
ATOM 2764 N N . ILE A 1 353 ? 9.191 -11.268 -18.469 1.00 98.38 353 ILE A N 1
ATOM 2765 C CA . ILE A 1 353 ? 10.655 -11.453 -18.506 1.00 98.38 353 ILE A CA 1
ATOM 2766 C C . ILE A 1 353 ? 11.191 -11.264 -19.923 1.00 98.38 353 ILE A C 1
ATOM 2768 O O . ILE A 1 353 ? 12.054 -10.411 -20.119 1.00 98.38 353 ILE A O 1
ATOM 2772 N N . ARG A 1 354 ? 10.608 -11.942 -20.923 1.00 97.62 354 ARG A N 1
ATOM 2773 C CA . ARG A 1 354 ? 10.994 -11.766 -22.337 1.00 97.62 354 ARG A CA 1
ATOM 2774 C C . ARG A 1 354 ? 10.981 -10.309 -22.788 1.00 97.62 354 ARG A C 1
ATOM 2776 O O . ARG A 1 354 ? 11.765 -9.913 -23.645 1.00 97.62 354 ARG A O 1
ATOM 2783 N N . ARG A 1 355 ? 10.061 -9.513 -22.244 1.00 97.38 355 ARG A N 1
ATOM 2784 C CA . ARG A 1 355 ? 9.887 -8.119 -22.639 1.00 97.38 355 ARG A CA 1
ATOM 2785 C C . ARG A 1 355 ? 10.826 -7.155 -21.927 1.00 97.38 355 ARG A C 1
ATOM 2787 O O . ARG A 1 355 ? 11.181 -6.139 -22.520 1.00 97.38 355 ARG A O 1
ATOM 2794 N N . VAL A 1 356 ? 11.191 -7.462 -20.686 1.00 95.62 356 VAL A N 1
ATOM 2795 C CA . VAL A 1 356 ? 12.180 -6.705 -19.910 1.00 95.62 356 VAL A CA 1
ATOM 2796 C C . VAL A 1 356 ? 13.586 -7.024 -20.413 1.00 95.62 356 VAL A C 1
ATOM 2798 O O . VAL A 1 356 ? 14.318 -6.107 -20.768 1.00 95.62 356 VAL A O 1
ATOM 2801 N N . ASN A 1 357 ? 13.929 -8.309 -20.516 1.00 91.69 357 ASN A N 1
ATOM 2802 C CA . ASN A 1 357 ? 15.213 -8.765 -21.029 1.00 91.69 357 ASN A CA 1
ATOM 2803 C C . ASN A 1 357 ? 15.086 -10.140 -21.707 1.00 91.69 357 ASN A C 1
ATOM 2805 O O . ASN A 1 357 ? 15.244 -11.191 -21.087 1.00 91.69 357 ASN A O 1
ATOM 2809 N N . GLY A 1 358 ? 14.806 -10.129 -23.012 1.00 90.50 358 GLY A N 1
ATOM 2810 C CA . GLY A 1 358 ? 14.631 -11.350 -23.803 1.00 90.50 358 GLY A CA 1
ATOM 2811 C C . GLY A 1 358 ? 15.861 -12.256 -23.856 1.00 90.50 358 GLY A C 1
ATOM 2812 O O . GLY A 1 358 ? 15.699 -13.459 -24.045 1.00 90.50 358 GLY A O 1
ATOM 2813 N N . GLY A 1 359 ? 17.060 -11.705 -23.640 1.00 92.38 359 GLY A N 1
ATOM 2814 C CA . GLY A 1 359 ? 18.312 -12.464 -23.637 1.00 92.38 359 GLY A CA 1
ATOM 2815 C C . GLY A 1 359 ? 18.473 -13.413 -22.446 1.00 92.38 359 GLY A C 1
ATOM 2816 O O . GLY A 1 359 ? 19.321 -14.292 -22.497 1.00 92.38 359 GLY A O 1
ATOM 2817 N N . GLU A 1 360 ? 17.669 -13.277 -21.385 1.00 94.50 360 GLU A N 1
ATOM 2818 C CA . GLU A 1 360 ? 17.705 -14.199 -20.236 1.00 94.50 360 GLU A CA 1
ATOM 2819 C C . GLU A 1 360 ? 16.952 -15.509 -20.506 1.00 94.50 360 GLU A C 1
ATOM 2821 O O . GLU A 1 360 ? 17.230 -16.534 -19.881 1.00 94.50 360 GLU A O 1
ATOM 2826 N N . CYS A 1 361 ? 15.998 -15.476 -21.432 1.00 96.38 361 CYS A N 1
ATOM 2827 C CA . CYS A 1 361 ? 15.110 -16.590 -21.729 1.00 96.38 361 CYS A CA 1
ATOM 2828 C C . CYS A 1 361 ? 15.770 -17.647 -22.628 1.00 96.38 361 CYS A C 1
ATOM 2830 O O . CYS A 1 361 ? 16.840 -17.431 -23.194 1.00 96.38 361 CYS A O 1
ATOM 2832 N N . ASN A 1 362 ? 15.103 -18.793 -22.792 1.00 96.12 362 ASN A N 1
ATOM 2833 C CA . ASN A 1 362 ? 15.543 -19.911 -23.640 1.00 96.12 362 ASN A CA 1
ATOM 2834 C C . ASN A 1 362 ? 16.955 -20.419 -23.286 1.00 96.12 362 ASN A C 1
ATOM 2836 O O . ASN A 1 362 ? 17.732 -20.792 -24.162 1.00 96.12 362 ASN A O 1
ATOM 2840 N N . GLY A 1 363 ? 17.295 -20.408 -21.995 1.00 94.00 363 GLY A N 1
ATOM 2841 C CA . GLY A 1 363 ? 18.600 -20.849 -21.500 1.00 94.00 363 GLY A CA 1
ATOM 2842 C C . GLY A 1 363 ? 19.696 -19.780 -21.496 1.00 94.00 363 GLY A C 1
ATOM 2843 O O . GLY A 1 363 ? 20.808 -20.096 -21.085 1.00 94.00 363 GLY A O 1
ATOM 2844 N N . GLY A 1 364 ? 19.413 -18.532 -21.891 1.00 96.50 364 GLY A N 1
ATOM 2845 C CA . GLY A 1 364 ? 20.421 -17.467 -21.912 1.00 96.50 364 GLY A CA 1
ATOM 2846 C C . GLY A 1 364 ? 20.936 -17.070 -20.523 1.00 96.50 364 GLY A C 1
ATOM 2847 O O . GLY A 1 364 ? 22.137 -16.899 -20.331 1.00 96.50 364 GLY A O 1
ATOM 2848 N N . SER A 1 365 ? 20.053 -16.980 -19.523 1.00 97.00 365 SER A N 1
ATOM 2849 C CA . SER A 1 365 ? 20.446 -16.821 -18.116 1.00 97.00 365 SER A CA 1
ATOM 2850 C C . SER A 1 365 ? 19.442 -17.493 -17.170 1.00 97.00 365 SER A C 1
ATOM 2852 O O . SER A 1 365 ? 18.592 -16.829 -16.564 1.00 97.00 365 SER A O 1
ATOM 2854 N N . PRO A 1 366 ? 19.539 -18.826 -16.987 1.00 96.81 366 PRO A N 1
ATOM 2855 C CA . PRO A 1 366 ? 18.610 -19.576 -16.142 1.00 96.81 366 PRO A CA 1
ATOM 2856 C C . PRO A 1 366 ? 18.557 -19.058 -14.698 1.00 96.81 366 PRO A C 1
ATOM 2858 O O . PRO A 1 366 ? 17.491 -19.019 -14.084 1.00 96.81 366 PRO A O 1
ATOM 2861 N N . ALA A 1 367 ? 19.696 -18.607 -14.161 1.00 96.31 367 ALA A N 1
ATOM 2862 C CA . ALA A 1 367 ? 19.782 -18.059 -12.810 1.00 96.31 367 ALA A CA 1
ATOM 2863 C C . ALA A 1 367 ? 19.009 -16.735 -12.659 1.00 96.31 367 ALA A C 1
ATOM 2865 O O . ALA A 1 367 ? 18.310 -16.545 -11.660 1.00 96.31 367 ALA A O 1
ATOM 2866 N N . ALA A 1 368 ? 19.083 -15.839 -13.651 1.00 94.81 368 ALA A N 1
ATOM 2867 C CA . ALA A 1 368 ? 18.360 -14.567 -13.617 1.00 94.81 368 ALA A CA 1
ATOM 2868 C C . ALA A 1 368 ? 16.843 -14.782 -13.702 1.00 94.81 368 ALA A C 1
ATOM 2870 O O . ALA A 1 368 ? 16.094 -14.259 -12.868 1.00 94.81 368 ALA A O 1
ATOM 2871 N N . VAL A 1 369 ? 16.397 -15.642 -14.626 1.00 97.94 369 VAL A N 1
ATOM 2872 C CA . VAL A 1 369 ? 14.988 -16.050 -14.737 1.00 97.94 369 VAL A CA 1
ATOM 2873 C C . VAL A 1 369 ? 14.497 -16.641 -13.416 1.00 97.94 369 VAL A C 1
ATOM 2875 O O . VAL A 1 369 ? 13.480 -16.195 -12.877 1.00 97.94 369 VAL A O 1
ATOM 2878 N N . ALA A 1 370 ? 15.235 -17.598 -12.846 1.00 97.25 370 ALA A N 1
ATOM 2879 C CA . ALA A 1 370 ? 14.870 -18.234 -11.584 1.00 97.25 370 ALA A CA 1
ATOM 2880 C C . ALA A 1 370 ? 14.745 -17.216 -10.436 1.00 97.25 370 ALA A C 1
ATOM 2882 O O . ALA A 1 370 ? 13.796 -17.290 -9.649 1.00 97.25 370 ALA A O 1
ATOM 2883 N N . ALA A 1 371 ? 15.643 -16.227 -10.363 1.00 94.81 371 ALA A N 1
ATOM 2884 C CA . ALA A 1 371 ? 15.573 -15.154 -9.374 1.00 94.81 371 ALA A CA 1
ATOM 2885 C C . ALA A 1 371 ? 14.305 -14.296 -9.538 1.00 94.81 371 ALA A C 1
ATOM 2887 O O . ALA A 1 371 ? 13.578 -14.079 -8.565 1.00 94.81 371 ALA A O 1
ATOM 2888 N N . ARG A 1 372 ? 13.972 -13.869 -10.764 1.00 98.00 372 ARG A N 1
ATOM 2889 C CA . ARG A 1 372 ? 12.736 -13.111 -11.040 1.00 98.00 372 ARG A CA 1
ATOM 2890 C C . ARG A 1 372 ? 11.492 -13.911 -10.658 1.00 98.00 372 ARG A C 1
ATOM 2892 O O . ARG A 1 372 ? 10.600 -13.388 -9.988 1.00 98.00 372 ARG A O 1
ATOM 2899 N N . VAL A 1 373 ? 11.445 -15.193 -11.028 1.00 98.12 373 VAL A N 1
ATOM 2900 C CA . VAL A 1 373 ? 10.332 -16.100 -10.693 1.00 98.12 373 VAL A CA 1
ATOM 2901 C C . VAL A 1 373 ? 10.195 -16.271 -9.180 1.00 98.12 373 VAL A C 1
ATOM 2903 O O . VAL A 1 373 ? 9.075 -16.275 -8.657 1.00 98.12 373 VAL A O 1
ATOM 2906 N N . LYS A 1 374 ? 11.316 -16.368 -8.453 1.00 96.31 374 LYS A N 1
ATOM 2907 C CA . LYS A 1 374 ? 11.330 -16.427 -6.986 1.00 96.31 374 LYS A CA 1
ATOM 2908 C C . LYS A 1 374 ? 10.680 -15.183 -6.375 1.00 96.31 374 LYS A C 1
ATOM 2910 O O . LYS A 1 374 ? 9.816 -15.335 -5.507 1.00 96.31 374 LYS A O 1
ATOM 2915 N N . TYR A 1 375 ? 11.033 -13.983 -6.842 1.00 93.44 375 TYR A N 1
ATOM 2916 C CA . TYR A 1 375 ? 10.418 -12.737 -6.368 1.00 93.44 375 TYR A CA 1
ATOM 2917 C C . TYR A 1 375 ? 8.929 -12.666 -6.713 1.00 93.44 375 TYR A C 1
ATOM 2919 O O . TYR A 1 375 ? 8.113 -12.387 -5.836 1.00 93.44 375 TYR A O 1
ATOM 2927 N N . TYR A 1 376 ? 8.549 -13.025 -7.941 1.00 97.88 376 TYR A N 1
ATOM 2928 C CA . TYR A 1 376 ? 7.149 -13.021 -8.366 1.00 97.88 376 TYR A CA 1
ATOM 2929 C C . TYR A 1 376 ? 6.266 -13.931 -7.508 1.00 97.88 376 TYR A C 1
ATOM 2931 O O . TYR A 1 376 ? 5.204 -13.517 -7.038 1.00 97.88 376 TYR A O 1
ATOM 2939 N N . ARG A 1 377 ? 6.730 -15.158 -7.232 1.00 94.88 377 ARG A N 1
ATOM 2940 C CA . ARG A 1 377 ? 6.036 -16.091 -6.333 1.00 94.88 377 ARG A CA 1
ATOM 2941 C C . ARG A 1 377 ? 5.911 -15.526 -4.919 1.00 94.88 377 ARG A C 1
ATOM 2943 O O . ARG A 1 377 ? 4.859 -15.685 -4.306 1.00 94.88 377 ARG A O 1
ATOM 2950 N N . ALA A 1 378 ? 6.957 -14.879 -4.403 1.00 86.88 378 ALA A N 1
ATOM 2951 C CA . ALA A 1 378 ? 6.920 -14.260 -3.081 1.00 86.88 378 ALA A CA 1
ATOM 2952 C C . ALA A 1 378 ? 5.872 -13.140 -3.006 1.00 86.88 378 ALA A C 1
ATOM 2954 O O . ALA A 1 378 ? 5.051 -13.151 -2.095 1.00 86.88 378 ALA A O 1
ATOM 2955 N N . TYR A 1 379 ? 5.827 -12.242 -3.991 1.00 88.12 379 TYR A N 1
ATOM 2956 C CA . TYR A 1 379 ? 4.844 -11.156 -4.011 1.00 88.12 379 TYR A CA 1
ATOM 2957 C C . TYR A 1 379 ? 3.415 -11.648 -4.244 1.00 88.12 379 TYR A C 1
ATOM 2959 O O . TYR A 1 379 ? 2.489 -11.148 -3.609 1.00 88.12 379 TYR A O 1
ATOM 2967 N N . CYS A 1 380 ? 3.215 -12.686 -5.062 1.00 87.44 380 CYS A N 1
ATOM 2968 C CA . CYS A 1 380 ? 1.906 -13.333 -5.176 1.00 87.44 380 CYS A CA 1
ATOM 2969 C C . CYS A 1 380 ? 1.434 -13.911 -3.830 1.00 87.44 380 CYS A C 1
ATOM 2971 O O . CYS A 1 380 ? 0.274 -13.722 -3.467 1.00 87.44 380 CYS A O 1
ATOM 2973 N N . ARG A 1 381 ? 2.329 -14.542 -3.052 1.00 85.19 381 ARG A N 1
ATOM 2974 C CA . ARG A 1 381 ? 2.002 -15.015 -1.695 1.00 85.19 381 ARG A CA 1
ATOM 2975 C C . ARG A 1 381 ? 1.623 -13.867 -0.763 1.00 85.19 381 ARG A C 1
ATOM 2977 O O . ARG A 1 381 ? 0.599 -13.976 -0.100 1.00 85.19 381 ARG A O 1
ATOM 2984 N N . SER A 1 382 ? 2.370 -12.761 -0.767 1.00 76.62 382 SER A N 1
ATOM 2985 C CA . SER A 1 382 ? 2.028 -11.568 0.028 1.00 76.62 382 SER A CA 1
ATOM 2986 C C . SER A 1 382 ? 0.657 -10.986 -0.338 1.00 76.62 382 SER A C 1
ATOM 2988 O O . SER A 1 382 ? -0.048 -10.473 0.522 1.00 76.62 382 SER A O 1
ATOM 2990 N N . PHE A 1 383 ? 0.234 -11.107 -1.600 1.00 76.25 383 PHE A N 1
ATOM 2991 C CA . PHE A 1 383 ? -1.105 -10.703 -2.041 1.00 76.25 383 PHE A CA 1
ATOM 2992 C C . PHE A 1 383 ? -2.213 -11.739 -1.788 1.00 76.25 383 PHE A C 1
ATOM 2994 O O . PHE A 1 383 ? -3.384 -11.441 -2.072 1.00 76.25 383 PHE A O 1
ATOM 3001 N N . GLY A 1 384 ? -1.864 -12.938 -1.307 1.00 81.12 384 GLY A N 1
ATOM 3002 C CA . GLY A 1 384 ? -2.784 -14.063 -1.133 1.00 81.12 384 GLY A CA 1
ATOM 3003 C C . GLY A 1 384 ? -3.335 -14.610 -2.454 1.00 81.12 384 GLY A C 1
ATOM 3004 O O . GLY A 1 384 ? -4.500 -14.991 -2.515 1.00 81.12 384 GLY A O 1
ATOM 3005 N N . ILE A 1 385 ? -2.547 -14.590 -3.536 1.00 88.75 385 ILE A N 1
ATOM 3006 C CA . ILE A 1 385 ? -2.977 -15.034 -4.873 1.00 88.75 385 ILE A CA 1
ATOM 3007 C C . ILE A 1 385 ? -2.059 -16.113 -5.453 1.00 88.75 385 ILE A C 1
ATOM 3009 O O . ILE A 1 385 ? -0.876 -16.202 -5.126 1.00 88.75 385 ILE A O 1
ATOM 3013 N N . THR A 1 386 ? -2.584 -16.890 -6.401 1.00 94.19 386 THR A N 1
ATOM 3014 C CA . THR A 1 386 ? -1.768 -17.799 -7.215 1.00 94.19 386 THR A CA 1
ATOM 3015 C C . THR A 1 386 ? -1.068 -17.039 -8.353 1.00 94.19 386 THR A C 1
ATOM 3017 O O . THR A 1 386 ? -1.678 -16.149 -8.960 1.00 94.19 386 THR A O 1
ATOM 3020 N N . PRO A 1 387 ? 0.178 -17.403 -8.712 1.00 92.50 387 PRO A N 1
ATOM 3021 C CA . PRO A 1 387 ? 0.948 -16.714 -9.753 1.00 92.50 387 PRO A CA 1
ATOM 3022 C C . PRO A 1 387 ? 0.435 -16.976 -11.183 1.00 92.50 387 PRO A C 1
ATOM 3024 O O . PRO A 1 387 ? 0.771 -16.239 -12.101 1.00 92.50 387 PRO A O 1
ATOM 3027 N N . GLY A 1 388 ? -0.419 -17.986 -11.378 1.00 94.06 388 GLY A N 1
ATOM 3028 C CA . GLY A 1 388 ? -0.900 -18.384 -12.703 1.00 94.06 388 GLY A CA 1
ATOM 3029 C C . GLY A 1 388 ? 0.122 -19.221 -13.491 1.00 94.06 388 GLY A C 1
ATOM 3030 O O . GLY A 1 388 ? 1.171 -19.580 -12.951 1.00 94.06 388 GLY A O 1
ATOM 3031 N N . PRO A 1 389 ? -0.205 -19.588 -14.741 1.00 95.94 389 PRO A N 1
ATOM 3032 C CA . PRO A 1 389 ? 0.665 -20.386 -15.605 1.00 95.94 389 PRO A CA 1
ATOM 3033 C C . PRO A 1 389 ? 1.777 -19.542 -16.256 1.00 95.94 389 PRO A C 1
ATOM 3035 O O . PRO A 1 389 ? 1.808 -18.318 -16.124 1.00 95.94 389 PRO A O 1
ATOM 3038 N N . ASN A 1 390 ? 2.674 -20.205 -16.998 1.00 97.50 390 ASN A N 1
ATOM 3039 C CA . ASN A 1 390 ? 3.685 -19.578 -17.866 1.00 97.50 390 ASN A CA 1
ATOM 3040 C C . ASN A 1 390 ? 4.569 -18.547 -17.153 1.00 97.50 390 ASN A C 1
ATOM 3042 O O . ASN A 1 390 ? 4.830 -17.458 -17.666 1.00 97.50 390 ASN A O 1
ATOM 3046 N N . ILE A 1 391 ? 5.007 -18.870 -15.936 1.00 97.44 391 ILE A N 1
ATOM 3047 C CA . ILE A 1 391 ? 5.776 -17.930 -15.117 1.00 97.44 391 ILE A CA 1
ATOM 3048 C C . ILE A 1 391 ? 7.264 -17.892 -15.468 1.00 97.44 391 ILE A C 1
ATOM 3050 O O . ILE A 1 391 ? 7.937 -16.967 -15.043 1.00 97.44 391 ILE A O 1
ATOM 3054 N N . SER A 1 392 ? 7.766 -18.859 -16.238 1.00 97.38 392 SER A N 1
ATOM 3055 C CA . SER A 1 392 ? 9.152 -18.892 -16.716 1.00 97.38 392 SER A CA 1
ATOM 3056 C C . SER A 1 392 ? 9.221 -18.645 -18.218 1.00 97.38 392 SER A C 1
ATOM 3058 O O . SER A 1 392 ? 8.248 -18.832 -18.955 1.00 97.38 392 SER A O 1
ATOM 3060 N N . CYS A 1 393 ? 10.406 -18.245 -18.638 1.00 95.50 393 CYS A N 1
ATOM 3061 C CA . CYS A 1 393 ? 10.947 -18.356 -19.976 1.00 95.50 393 CYS A CA 1
ATOM 3062 C C . CYS A 1 393 ? 12.351 -18.988 -19.820 1.00 95.50 393 CYS A C 1
ATOM 3064 O O . CYS A 1 393 ? 13.098 -18.982 -20.814 1.00 95.50 393 CYS A O 1
#

Organism: NCBI:txid586396

Radius of gyration: 29.24 Å; chains: 1; bounding box: 56×95×84 Å

Secondary structure (DSSP, 8-state):
-----PPP---------------PPP-------HHHHS-HHHHHHHHTTS-TT-THHHH--HHHHHHHHTT-TTTT--SSHHHHHHHHHHHHHHHHHHHTTTT-SB-SS------TT-TTSPPPTT-----BTTTTB-SHHHHHHHHHHHTS-TTT-TTHHHH-HHHHHHHHHHHIIIIIHHHHTT-HHHHHHHH-GGGGGS-----GGGGS-TT-GGGTTS-HHHHHHHHTT-TTTT--SSHHHHHHHHHHHHHHHHHHHTTTT-SB-SS--------SSSPPPTT-----BTTTTB-SHHHHHHHHHHHTS-TTT-TTHHHH-HHHHHHHHHHHIIIIIGGGGGG-HHHHHHHHHGGGTTTT-HHHHHHHHHHHHHHHHHTT----S----

Sequence (393 aa):
MGKIQLPAIIHVVAVLVSAIVITIPATVVVAVPLGRLVTPEFFNNIRNKAGSNCKGKHFYTRRAFLKAAKSYPRFGHLDSVEESKREIAAFFAHVSHETGDLCYTEEIERGTYCDSSAVANPCAPGRQYYGRGPLQLSWNYNYGECGKANGFDGLRNPDIVARDPVVTWKSALWFWSTSVRPTERKGFGETIHKINGMECNHGNTDEVEDRAGTGCKGKTFYTRAALLTAARAYPRFGNLDTALWSKREIAAFFAHVTHETGHFCYVEEIARNTYCSPSSQYPCAPGKKYYGRGPIQLTWNYNYGACGKANNFDGLKNPDIVAKNAVIAWKTGLWFWMKSVRPVVKQGFGATIRRVNGGECNGGSPAAVAARVKYYRAYCRSFGITPGPNISC